Protein 7T4Z (pdb70)

Nearest PDB structures (foldseek):
  7t50-assembly2_B  TM=8.706E-01  e=2.238E-44  Pseudomonas aeruginosa PA1
  1atg-assembly1_A  TM=8.674E-01  e=1.227E-30  Azotobacter vinelandii
  8k8k-assembly1_A  TM=8.493E-01  e=2.122E-22  Klebsiella pneumoniae subsp. pneumoniae HS11286
  4kd5-assembly1_C  TM=8.306E-01  e=2.039E-20  Clostridioides difficile 630
  7tav-assembly2_B  TM=7.870E-01  e=6.159E-19  Listeria monocytogenes

Foldseek 3Di:
DEEFEEEEEQLCVVLVVVVQVVLCVPPVHHYHYDYDAQVVVLVDLVVDDDGQKYWHQAQVSVVVCLVVVSFDHPFKDFLWWWWKKKFFLAAPPADAARVCVLVLPFQAEFAEDLVPELLRVLVCLLCVVSVNCPVCVVRYDYDNYQVVSVVCSPPNPGRIYTHIQLVQADQQDRDGGDIYTDDCVSGPTRTTMMGGGPNNPVPPNSVSSSVSSVDDVVQVSSNRSHTHD/DEAEEEAEQLCVVLVVVLQVVLCVPPVYHYHYDYDAQVVVLVPLVVPDLHFKYWHQAQVSVVVCVVVVFFDPPFKDFLWWWWKKKFALAAPPADQARCCLVVPPWQAEFAEDLVAELLRVLVVLLCVLVVNCVVHVNRYDYDNYQVVSVCCRHVPVTRIYIHTLLVQFAQQGGDGGDIHTDDPVSGPISTTMMTGTPSNVVPPNSVSSSVSSVDDVSQVSSVRSPIHD

Radius of gyration: 25.23 Å; Cα contacts (8 Å, |Δi|>4): 1069; chains: 2; bounding box: 47×78×49 Å

InterPro domains:
  IPR005950 Molybdate ABC transporter, substrate-binding protein [PIRSF004846] (8-250)
  IPR005950 Molybdate ABC transporter, substrate-binding protein [TIGR01256] (31-248)
  IPR044084 AvModA-like, substrate binding domain [cd13539] (25-250)
  IPR050682 Molybdate-binding protein ModA/tungstate-binding [PTHR30632] (13-250)

Structure (mmCIF, N/CA/C/O backbone):
data_7T4Z
#
_entry.id   7T4Z
#
_cell.length_a   106.492
_cell.length_b   128.908
_cell.length_c   67.687
_cell.angle_alpha   90.000
_cell.angle_beta   90.000
_cell.angle_gamma   90.000
#
_symmetry.space_group_name_H-M   'C 2 2 21'
#
loop_
_entity.id
_entity.type
_entity.pdbx_description
1 polymer 'Molybdate-binding periplasmic protein'
2 non-polymer GLYCEROL
3 non-polymer 'AMMONIUM ION'
4 non-polymer 'SULFATE ION'
5 water water
#
loop_
_atom_site.group_PDB
_atom_site.id
_atom_site.type_symbol
_atom_site.label_atom_id
_atom_site.label_alt_id
_atom_site.label_comp_id
_atom_site.label_asym_id
_atom_site.label_entity_id
_atom_site.label_seq_id
_atom_site.pdbx_PDB_ins_code
_atom_site.Cartn_x
_atom_site.Cartn_y
_atom_site.Cartn_z
_atom_site.occupancy
_atom_site.B_iso_or_equiv
_atom_site.auth_seq_id
_atom_site.auth_comp_id
_atom_site.auth_asym_id
_atom_site.auth_atom_id
_atom_site.pdbx_PDB_model_num
ATOM 1 N N . ALA A 1 3 ? 12.39629 -11.94039 -33.50801 1.000 69.75310 23 ALA A N 1
ATOM 2 C CA . ALA A 1 3 ? 13.07652 -10.83311 -32.84549 1.000 71.15853 23 ALA A CA 1
ATOM 3 C C . ALA A 1 3 ? 13.57792 -11.26144 -31.47361 1.000 63.33391 23 ALA A C 1
ATOM 4 O O . ALA A 1 3 ? 12.79749 -11.38644 -30.53543 1.000 64.94989 23 ALA A O 1
ATOM 11 N N . ASP A 1 4 ? 14.88915 -11.46533 -31.36696 1.000 61.94953 24 ASP A N 1
ATOM 12 C CA . ASP A 1 4 ? 15.49374 -12.03130 -30.16864 1.000 53.75381 24 ASP A CA 1
ATOM 13 C C . ASP A 1 4 ? 15.41478 -11.06027 -28.99260 1.000 51.73778 24 ASP A C 1
ATOM 14 O O . ASP A 1 4 ? 15.22121 -9.85206 -29.15214 1.000 47.94522 24 ASP A O 1
ATOM 23 N N . GLU A 1 5 ? 15.59974 -11.60057 -27.79465 1.000 54.90658 25 GLU A N 1
ATOM 24 C CA . GLU A 1 5 ? 15.61510 -10.76662 -26.60249 1.000 53.04847 25 GLU A CA 1
ATOM 25 C C . GLU A 1 5 ? 17.04826 -10.32429 -26.32420 1.000 48.96640 25 GLU A C 1
ATOM 26 O O . GLU A 1 5 ? 18.01387 -10.89824 -26.83365 1.000 43.01832 25 GLU A O 1
ATOM 38 N N . VAL A 1 6 ? 17.18374 -9.29702 -25.49320 1.000 43.50522 26 VAL A N 1
ATOM 39 C CA . VAL A 1 6 ? 18.48979 -8.80887 -25.08105 1.000 38.93362 26 VAL A CA 1
ATOM 40 C C . VAL A 1 6 ? 18.53607 -8.82866 -23.55980 1.000 35.75429 26 VAL A C 1
ATOM 41 O O . VAL A 1 6 ? 17.65988 -8.25610 -22.89775 1.000 38.36249 26 VAL A O 1
ATOM 54 N N . GLN A 1 7 ? 19.54964 -9.48822 -23.01051 1.000 34.67784 27 GLN A N 1
ATOM 55 C CA . GLN A 1 7 ? 19.75487 -9.49769 -21.56972 1.000 35.44109 27 GLN A CA 1
ATOM 56 C C . GLN A 1 7 ? 20.67391 -8.34133 -21.20270 1.000 29.31930 27 GLN A C 1
ATOM 57 O O . GLN A 1 7 ? 21.76783 -8.20503 -21.76359 1.000 28.97189 27 GLN A O 1
ATOM 71 N N . VAL A 1 8 ? 20.21589 -7.50074 -20.28191 1.000 28.95347 28 VAL A N 1
ATOM 72 C CA . VAL A 1 8 ? 20.90900 -6.26717 -19.93640 1.000 24.00551 28 VAL A CA 1
ATOM 73 C C . VAL A 1 8 ? 21.14496 -6.26371 -18.43515 1.000 22.90801 28 VAL A C 1
ATOM 74 O O . VAL A 1 8 ? 20.22181 -6.54450 -17.65997 1.000 25.66360 28 VAL A O 1
ATOM 87 N N . ALA A 1 9 ? 22.37720 -5.95423 -18.02972 1.000 23.88971 29 ALA A N 1
ATOM 88 C CA . ALA A 1 9 ? 22.69968 -5.66867 -16.63364 1.000 22.96328 29 ALA A CA 1
ATOM 89 C C . ALA A 1 9 ? 22.60290 -4.16691 -16.43166 1.000 23.30279 29 ALA A C 1
ATOM 90 O O . ALA A 1 9 ? 23.25613 -3.41366 -17.16113 1.000 20.61037 29 ALA A O 1
ATOM 97 N N . VAL A 1 10 ? 21.78449 -3.72878 -15.46836 1.000 19.17072 30 VAL A N 1
ATOM 98 C CA . VAL A 1 10 ? 21.48135 -2.30978 -15.27498 1.000 17.63633 30 VAL A CA 1
ATOM 99 C C . VAL A 1 10 ? 21.80625 -1.90269 -13.84610 1.000 16.90203 30 VAL A C 1
ATOM 100 O O . VAL A 1 10 ? 21.23606 -2.43682 -12.88510 1.000 16.67042 30 VAL A O 1
ATOM 113 N N . ALA A 1 11 ? 22.70518 -0.93950 -13.70943 1.000 16.83097 31 ALA A N 1
ATOM 114 C CA . ALA A 1 11 ? 22.93990 -0.33315 -12.40515 1.000 17.42051 31 ALA A CA 1
ATOM 115 C C . ALA A 1 11 ? 21.62109 0.14716 -11.82426 1.000 17.99953 31 ALA A C 1
ATOM 116 O O . ALA A 1 11 ? 20.80084 0.74290 -12.52734 1.000 16.63621 31 ALA A O 1
ATOM 123 N N . ALA A 1 12 ? 21.41205 -0.14449 -10.53365 1.000 18.20745 32 ALA A N 1
ATOM 124 C CA . ALA A 1 12 ? 20.11708 0.09342 -9.91327 1.000 20.02082 32 ALA A CA 1
ATOM 125 C C . ALA A 1 12 ? 19.73598 1.56291 -9.94919 1.000 18.07059 32 ALA A C 1
ATOM 126 O O . ALA A 1 12 ? 18.53818 1.88470 -9.90660 1.000 18.15218 32 ALA A O 1
ATOM 133 N N . ASN A 1 13 ? 20.72626 2.44998 -10.05242 1.000 21.12622 33 ASN A N 1
ATOM 134 C CA . ASN A 1 13 ? 20.46585 3.87550 -10.19392 1.000 21.84999 33 ASN A CA 1
ATOM 135 C C . ASN A 1 13 ? 19.52135 4.16017 -11.34873 1.000 19.88923 33 ASN A C 1
ATOM 136 O O . ASN A 1 13 ? 18.70992 5.08886 -11.26860 1.000 19.25757 33 ASN A O 1
ATOM 147 N N . PHE A 1 14 ? 19.56464 3.32204 -12.39489 1.000 16.72043 34 PHE A N 1
ATOM 148 C CA . PHE A 1 14 ? 18.89363 3.55457 -13.67010 1.000 17.29681 34 PHE A CA 1
ATOM 149 C C . PHE A 1 14 ? 17.68114 2.64980 -13.86187 1.000 20.12347 34 PHE A C 1
ATOM 150 O O . PHE A 1 14 ? 17.25320 2.42831 -15.00091 1.000 20.21558 34 PHE A O 1
ATOM 167 N N . THR A 1 15 ? 17.12274 2.12329 -12.76543 1.000 17.78897 35 THR A N 1
ATOM 168 C CA . THR A 1 15 ? 16.04051 1.14209 -12.85810 1.000 20.09978 35 THR A CA 1
ATOM 169 C C . THR A 1 15 ? 14.82122 1.73569 -13.54721 1.000 21.17359 35 THR A C 1
ATOM 170 O O . THR A 1 15 ? 14.36078 1.22415 -14.57534 1.000 24.15816 35 THR A O 1
ATOM 181 N N . ALA A 1 16 ? 14.29178 2.83004 -13.00800 1.000 22.93170 36 ALA A N 1
ATOM 182 C CA . ALA A 1 16 ? 13.05829 3.38903 -13.56108 1.000 24.84245 36 ALA A CA 1
ATOM 183 C C . ALA A 1 16 ? 13.19491 3.77644 -15.02803 1.000 25.10827 36 ALA A C 1
ATOM 184 O O . ALA A 1 16 ? 12.30037 3.42895 -15.82268 1.000 26.12945 36 ALA A O 1
ATOM 191 N N . PRO A 1 17 ? 14.24381 4.48977 -15.45748 1.000 21.04200 37 PRO A N 1
ATOM 192 C CA . PRO A 1 17 ? 14.33848 4.83295 -16.88796 1.000 25.12143 37 PRO A CA 1
ATOM 193 C C . PRO A 1 17 ? 14.44695 3.62871 -17.80452 1.000 24.22659 37 PRO A C 1
ATOM 194 O O . PRO A 1 17 ? 13.87566 3.63580 -18.90423 1.000 25.08985 37 PRO A O 1
ATOM 205 N N . ILE A 1 18 ? 15.18320 2.59106 -17.41431 1.000 25.46621 38 ILE A N 1
ATOM 206 C CA . ILE A 1 18 ? 15.29068 1.47260 -18.34628 1.000 26.19525 38 ILE A CA 1
ATOM 207 C C . ILE A 1 18 ? 13.96927 0.71444 -18.41384 1.000 28.15601 38 ILE A C 1
ATOM 208 O O . ILE A 1 18 ? 13.61866 0.16159 -19.46239 1.000 31.73275 38 ILE A O 1
ATOM 224 N N . GLN A 1 19 ? 13.19249 0.70242 -17.33064 1.000 27.04272 39 GLN A N 1
ATOM 225 C CA . GLN A 1 19 ? 11.87430 0.07111 -17.39884 1.000 31.19585 39 GLN A CA 1
ATOM 226 C C . GLN A 1 19 ? 10.97477 0.79155 -18.39326 1.000 35.43056 39 GLN A C 1
ATOM 227 O O . GLN A 1 19 ? 10.25240 0.15370 -19.17121 1.000 34.68837 39 GLN A O 1
ATOM 241 N N . ALA A 1 20 ? 11.00959 2.12331 -18.38428 1.000 26.74794 40 ALA A N 1
ATOM 242 C CA . ALA A 1 20 ? 10.21839 2.89837 -19.33441 1.000 30.79843 40 ALA A CA 1
ATOM 243 C C . ALA A 1 20 ? 10.75974 2.73134 -20.74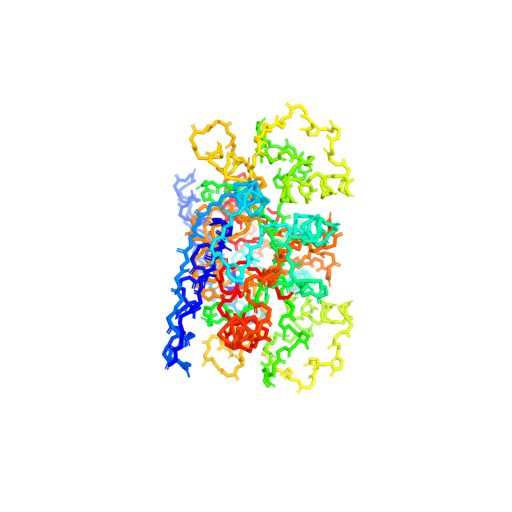751 1.000 32.22492 40 ALA A C 1
ATOM 244 O O . ALA A 1 20 ? 9.98989 2.58058 -21.70382 1.000 34.15673 40 ALA A O 1
ATOM 251 N N . ILE A 1 21 ? 12.08762 2.75280 -20.89593 1.000 31.15110 41 ILE A N 1
ATOM 252 C CA . ILE A 1 21 ? 12.69595 2.54682 -22.20581 1.000 30.82475 41 ILE A CA 1
ATOM 253 C C . ILE A 1 21 ? 12.32256 1.17857 -22.74785 1.000 36.18592 41 ILE A C 1
ATOM 254 O O . ILE A 1 21 ? 12.04876 1.01878 -23.94457 1.000 37.81506 41 ILE A O 1
ATOM 270 N N . ALA A 1 22 ? 12.32382 0.16776 -21.87572 1.000 32.71708 42 ALA A N 1
ATOM 271 C CA . ALA A 1 22 ? 12.05575 -1.19948 -22.30544 1.000 37.04392 42 ALA A CA 1
ATOM 272 C C . ALA A 1 22 ? 10.67719 -1.32441 -22.93411 1.000 37.70189 42 ALA A C 1
ATOM 273 O O . ALA A 1 22 ? 10.49950 -2.05476 -23.91694 1.000 42.54721 42 ALA A O 1
ATOM 280 N N . LYS A 1 23 ? 9.68127 -0.63631 -22.37103 1.000 45.62916 43 LYS A N 1
ATOM 281 C CA . LYS A 1 23 ? 8.33699 -0.70122 -22.93574 1.000 45.23437 43 LYS A CA 1
ATOM 282 C C . LYS A 1 23 ? 8.33354 -0.17081 -24.36205 1.000 49.19537 43 LYS A C 1
ATOM 283 O O . LYS A 1 23 ? 7.77816 -0.79740 -25.26865 1.000 51.63777 43 LYS A O 1
ATOM 302 N N . GLU A 1 24 ? 8.96869 0.98339 -24.58109 1.000 46.41083 44 GLU A N 1
ATOM 303 C CA . GLU A 1 24 ? 9.00769 1.57131 -25.91943 1.000 49.95599 44 GLU A CA 1
ATOM 304 C C . GLU A 1 24 ? 9.89882 0.75599 -26.85252 1.000 51.06139 44 GLU A C 1
ATOM 305 O O . GLU A 1 24 ? 9.57789 0.56313 -28.03363 1.000 50.32972 44 GLU A O 1
ATOM 317 N N . PHE A 1 25 ? 11.03401 0.28560 -26.33611 1.000 38.09930 45 PHE A N 1
ATOM 318 C CA . PHE A 1 25 ? 11.95713 -0.50545 -27.13974 1.000 40.64698 45 PHE A CA 1
ATOM 319 C C . PHE A 1 25 ? 11.29006 -1.77706 -27.64830 1.000 44.40532 45 PHE A C 1
ATOM 320 O O . PHE A 1 25 ? 11.48708 -2.17145 -28.80336 1.000 45.76865 45 PHE A O 1
ATOM 337 N N . GLU A 1 26 ? 10.48964 -2.42750 -26.80098 1.000 56.69890 46 GLU A N 1
ATOM 338 C CA . GLU A 1 26 ? 9.80749 -3.65304 -27.20321 1.000 61.72056 46 GLU A CA 1
ATOM 339 C C . GLU A 1 26 ? 8.61700 -3.35929 -28.10750 1.000 66.15793 46 GLU A C 1
ATOM 340 O O . GLU A 1 26 ? 8.37046 -4.09246 -29.07233 1.000 68.95564 46 GLU A O 1
ATOM 352 N N . LYS A 1 27 ? 7.87263 -2.28971 -27.81571 1.000 59.68610 47 LYS A N 1
ATOM 353 C CA . LYS A 1 27 ? 6.74949 -1.92105 -28.67035 1.000 61.34420 47 LYS A CA 1
ATOM 354 C C . LYS A 1 27 ? 7.22774 -1.52117 -30.05899 1.000 63.35233 47 LYS A C 1
ATOM 355 O O . LYS A 1 27 ? 6.52790 -1.76175 -31.04901 1.000 70.08735 47 LYS A O 1
ATOM 374 N N . ASP A 1 28 ? 8.41512 -0.92020 -30.15401 1.000 64.71565 48 ASP A N 1
ATOM 375 C CA . ASP A 1 28 ? 8.89949 -0.38105 -31.41617 1.000 67.07383 48 ASP A CA 1
ATOM 376 C C . ASP A 1 28 ? 9.79019 -1.34196 -32.19405 1.000 67.00277 48 ASP A C 1
ATOM 377 O O . ASP A 1 28 ? 9.85543 -1.23524 -33.42296 1.000 70.58478 48 ASP A O 1
ATOM 386 N N . THR A 1 29 ? 10.43595 -2.30297 -31.53138 1.000 52.84055 49 THR A N 1
ATOM 387 C CA . THR A 1 29 ? 11.37392 -3.19437 -32.20058 1.000 49.35329 49 THR A CA 1
ATOM 388 C C . THR A 1 29 ? 11.01006 -4.66170 -32.07129 1.000 49.58226 49 THR A C 1
ATOM 389 O O . THR A 1 29 ? 11.56611 -5.48451 -32.80952 1.000 51.70094 49 THR A O 1
ATOM 400 N N . GLY A 1 30 ? 10.09544 -5.01625 -31.17313 1.000 58.88864 50 GLY A N 1
ATOM 401 C CA . GLY A 1 30 ? 9.80713 -6.40234 -30.90112 1.000 56.98578 50 GLY A CA 1
ATOM 402 C C . GLY A 1 30 ? 10.83670 -7.10118 -30.04631 1.000 55.46718 50 GLY A C 1
ATOM 403 O O . GLY A 1 30 ? 10.56312 -8.20510 -29.56022 1.000 55.72773 50 GLY A O 1
ATOM 407 N N . HIS A 1 31 ? 12.00567 -6.49893 -29.83196 1.000 53.10637 51 HIS A N 1
ATOM 408 C CA . HIS A 1 31 ? 12.99028 -7.09685 -28.94705 1.000 50.74819 51 HIS A CA 1
ATOM 409 C C . HIS A 1 31 ? 12.50111 -6.98863 -27.51412 1.000 50.04811 51 HIS A C 1
ATOM 410 O O . HIS A 1 31 ? 12.20221 -5.89027 -27.03560 1.000 48.91113 51 HIS A O 1
ATOM 424 N N . ARG A 1 32 ? 12.45971 -8.11547 -26.81259 1.000 53.45904 52 ARG A N 1
ATOM 425 C CA . ARG A 1 32 ? 12.12273 -8.08780 -25.39967 1.000 54.56707 52 ARG A CA 1
ATOM 426 C C . ARG A 1 32 ? 13.39162 -7.80487 -24.61286 1.000 45.09488 52 ARG A C 1
ATOM 427 O O . ARG A 1 32 ? 14.45215 -8.37296 -24.89063 1.000 44.01054 52 ARG A O 1
ATOM 448 N N . LEU A 1 33 ? 13.28278 -6.90070 -23.65717 1.000 47.40042 53 LEU A N 1
ATOM 449 C CA . LEU A 1 33 ? 14.40378 -6.49939 -22.83019 1.000 44.51850 53 LEU A CA 1
ATOM 450 C C . LEU A 1 33 ? 14.29105 -7.20316 -21.48444 1.000 40.68383 53 LEU A C 1
ATOM 451 O O . LEU A 1 33 ? 13.28953 -7.05058 -20.77548 1.000 46.13185 53 LEU A O 1
ATOM 467 N N . VAL A 1 34 ? 15.30090 -7.99852 -21.15801 1.000 36.34120 54 VAL A N 1
ATOM 468 C CA . VAL A 1 34 ? 15.36002 -8.74807 -19.90775 1.000 39.23102 54 VAL A CA 1
ATOM 469 C C . VAL A 1 34 ? 16.46739 -8.13475 -19.06143 1.000 30.44312 54 VAL A C 1
ATOM 470 O O . VAL A 1 34 ? 17.65552 -8.35918 -19.32573 1.000 30.51945 54 VAL A O 1
ATOM 483 N N . ALA A 1 35 ? 16.08520 -7.38376 -18.02931 1.000 36.72809 55 ALA A N 1
ATOM 484 C CA . ALA A 1 35 ? 17.02531 -6.61768 -17.22193 1.000 30.56682 55 ALA A CA 1
ATOM 485 C C . ALA A 1 35 ? 17.23515 -7.27046 -15.86106 1.000 30.33522 55 ALA A C 1
ATOM 486 O O . ALA A 1 35 ? 16.28796 -7.76712 -15.24354 1.000 33.02501 55 ALA A O 1
ATOM 493 N N . ALA A 1 36 ? 18.48532 -7.27164 -15.40464 1.000 24.64243 56 ALA A N 1
ATOM 494 C CA . ALA A 1 36 ? 18.82204 -7.49113 -14.00538 1.000 23.31332 56 ALA A CA 1
ATOM 495 C C . ALA A 1 36 ? 19.33240 -6.17804 -13.42930 1.000 22.70009 56 ALA A C 1
ATOM 496 O O . ALA A 1 36 ? 20.03664 -5.43286 -14.11192 1.000 21.04726 56 ALA A O 1
ATOM 503 N N . TYR A 1 37 ? 18.97563 -5.90073 -12.17513 1.000 26.07155 57 TYR A N 1
ATOM 504 C CA . TYR A 1 37 ? 19.33074 -4.65955 -11.49013 1.000 22.23424 57 TYR A CA 1
ATOM 505 C C . TYR A 1 37 ? 20.25162 -4.95038 -10.31568 1.000 24.45030 57 TYR A C 1
ATOM 506 O O . TYR A 1 37 ? 20.12478 -5.98210 -9.65772 1.000 24.30028 57 TYR A O 1
ATOM 524 N N . GLY A 1 38 ? 21.23908 -4.09405 -10.12164 1.000 20.02345 58 GLY A N 1
ATOM 525 C CA . GLY A 1 38 ? 22.16097 -4.28811 -9.02157 1.000 19.56024 58 GLY A CA 1
ATOM 526 C C . GLY A 1 38 ? 23.16913 -3.16665 -8.99613 1.000 18.24166 58 GLY A C 1
ATOM 527 O O . GLY A 1 38 ? 23.14217 -2.24289 -9.81879 1.000 18.39957 58 GLY A O 1
ATOM 531 N N . ALA A 1 39 ? 24.10039 -3.28693 -8.07090 1.000 20.55246 59 ALA A N 1
ATOM 532 C CA . ALA A 1 39 ? 25.15805 -2.30826 -7.97901 1.000 18.60486 59 ALA A CA 1
ATOM 533 C C . ALA A 1 39 ? 26.20106 -2.59072 -9.04718 1.000 20.26559 59 ALA A C 1
ATOM 534 O O . ALA A 1 39 ? 26.38438 -3.73537 -9.48638 1.000 19.97608 59 ALA A O 1
ATOM 541 N N . THR A 1 40 ? 26.84710 -1.51494 -9.49649 1.000 20.15768 60 THR A N 1
ATOM 542 C CA . THR A 1 40 ? 27.84931 -1.60831 -10.55071 1.000 19.38653 60 THR A CA 1
ATOM 543 C C . THR A 1 40 ? 28.90738 -2.65488 -10.20762 1.000 21.08937 60 THR A C 1
ATOM 544 O O . THR A 1 40 ? 29.28804 -3.46721 -11.06131 1.000 22.09739 60 THR A O 1
ATOM 555 N N . GLY A 1 41 ? 29.37856 -2.67065 -8.95035 1.000 18.96017 61 GLY A N 1
ATOM 556 C CA . GLY A 1 41 ? 30.42919 -3.61102 -8.57731 1.000 20.45772 61 GLY A CA 1
ATOM 557 C C . GLY A 1 41 ? 29.97843 -5.06435 -8.57366 1.000 22.64482 61 GLY A C 1
ATOM 558 O O . GLY A 1 41 ? 30.79736 -5.98244 -8.72051 1.000 20.92356 61 GLY A O 1
ATOM 562 N N . GLN A 1 42 ? 28.69238 -5.297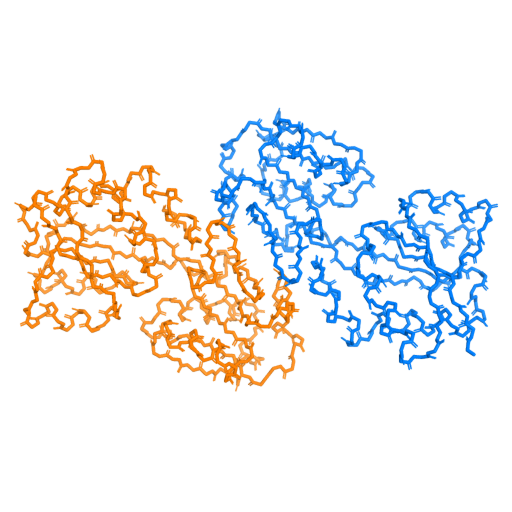12 -8.33149 1.000 17.13627 62 GLN A N 1
ATOM 563 C CA . GLN A 1 42 ? 28.15769 -6.64429 -8.37338 1.000 18.13375 62 GLN A CA 1
ATOM 564 C C . GLN A 1 42 ? 28.16035 -7.18517 -9.79972 1.000 20.36034 62 GLN A C 1
ATOM 565 O O . GLN A 1 42 ? 28.49621 -8.35191 -10.02961 1.000 19.99450 62 GLN A O 1
ATOM 579 N N . PHE A 1 43 ? 27.82181 -6.33990 -10.77460 1.000 20.84197 63 PHE A N 1
ATOM 580 C CA . PHE A 1 43 ? 27.90833 -6.74857 -12.17151 1.000 20.70248 63 PHE A CA 1
ATOM 581 C C . PHE A 1 43 ? 29.35717 -6.87797 -12.62672 1.000 22.91854 63 PHE A C 1
ATOM 582 O O . PHE A 1 43 ? 29.68311 -7.75889 -13.43036 1.000 25.05564 63 PHE A O 1
ATOM 599 N N . TYR A 1 44 ? 30.24442 -6.01295 -12.12466 1.000 22.75799 64 TYR A N 1
ATOM 600 C CA . TYR A 1 44 ? 31.66268 -6.15059 -12.44081 1.000 24.63716 64 TYR A CA 1
ATOM 601 C C . TYR A 1 44 ? 32.18436 -7.52119 -12.04082 1.000 30.09571 64 TYR A C 1
ATOM 602 O O . TYR A 1 44 ? 32.82988 -8.21369 -12.84121 1.000 26.10050 64 TYR A O 1
ATOM 620 N N . THR A 1 45 ? 31.93293 -7.92706 -10.79060 1.000 27.90071 65 THR A N 1
ATOM 621 C CA . THR A 1 45 ? 32.42301 -9.22769 -10.35276 1.000 27.31380 65 THR A CA 1
ATOM 622 C C . THR A 1 45 ? 31.77567 -10.34984 -11.15497 1.000 29.62724 65 THR A C 1
ATOM 623 O O . THR A 1 45 ? 32.43886 -11.32964 -11.50887 1.000 29.55618 65 THR A O 1
ATOM 634 N N . GLN A 1 46 ? 30.48636 -10.22333 -11.47090 1.000 25.27408 66 GLN A N 1
ATOM 635 C CA . GLN A 1 46 ? 29.81646 -11.29007 -12.21141 1.000 26.78742 66 GLN A CA 1
ATOM 636 C C . GLN A 1 46 ? 30.33636 -11.41188 -13.64368 1.000 31.40903 66 GLN A C 1
ATOM 637 O O . GLN A 1 46 ? 30.58318 -12.52216 -14.13397 1.000 32.66971 66 GLN A O 1
ATOM 651 N N . ILE A 1 47 ? 30.48092 -10.28231 -14.34097 1.000 27.35328 67 ILE A N 1
ATOM 652 C CA . ILE A 1 47 ? 30.94826 -10.30657 -15.72818 1.000 26.14787 67 ILE A CA 1
ATOM 653 C C . ILE A 1 47 ? 32.34680 -10.89134 -15.80133 1.000 27.87439 67 ILE A C 1
ATOM 654 O O . ILE A 1 47 ? 32.68135 -11.63228 -16.73805 1.000 33.26451 67 ILE A O 1
ATOM 670 N N . LYS A 1 48 ? 33.20086 -10.53307 -14.84245 1.000 34.11198 68 LYS A N 1
ATOM 671 C CA . LYS A 1 48 ? 34.53625 -11.12316 -14.77371 1.000 39.83636 68 LYS A CA 1
ATOM 672 C C . LYS A 1 48 ? 34.47239 -12.63470 -14.59038 1.000 43.20255 68 LYS A C 1
ATOM 673 O O . LYS A 1 48 ? 35.21480 -13.37693 -15.24270 1.000 44.52113 68 LYS A O 1
ATOM 692 N N . ASN A 1 49 ? 33.60666 -13.10779 -13.68988 1.000 45.42387 69 ASN A N 1
ATOM 693 C CA . ASN A 1 49 ? 33.48017 -14.53875 -13.41567 1.000 49.01114 69 ASN A CA 1
ATOM 694 C C . ASN A 1 49 ? 32.66750 -15.29250 -14.46655 1.000 48.82164 69 ASN A C 1
ATOM 695 O O . ASN A 1 49 ? 32.69027 -16.52542 -14.46004 1.000 52.80633 69 ASN A O 1
ATOM 706 N N . GLY A 1 50 ? 31.99668 -14.59603 -15.38739 1.000 42.46299 70 GLY A N 1
ATOM 707 C CA . GLY A 1 50 ? 31.10846 -15.22565 -16.35384 1.000 41.66026 70 GLY A CA 1
ATOM 708 C C . GLY A 1 50 ? 29.63689 -14.89382 -16.14159 1.000 43.69998 70 GLY A C 1
ATOM 709 O O . GLY A 1 50 ? 29.05901 -15.25828 -15.11134 1.000 40.69698 70 GLY A O 1
ATOM 713 N N . ALA A 1 51 ? 29.02748 -14.19555 -17.09627 1.000 38.56515 71 ALA A N 1
ATOM 714 C CA . ALA A 1 51 ? 27.66761 -13.68765 -16.98329 1.000 36.67019 71 ALA A CA 1
ATOM 715 C C . ALA A 1 51 ? 26.93314 -13.83632 -18.30767 1.000 36.22013 71 ALA A C 1
ATOM 716 O O . ALA A 1 51 ? 27.56308 -14.00388 -19.35688 1.000 39.64423 71 ALA A O 1
ATOM 723 N N . PRO A 1 52 ? 25.59773 -13.81450 -18.28634 1.000 31.16163 72 PRO A N 1
ATOM 724 C CA . PRO A 1 52 ? 24.79696 -13.99940 -19.50872 1.000 35.46741 72 PRO A CA 1
ATOM 725 C C . PRO A 1 52 ? 24.43843 -12.72555 -20.26300 1.000 37.27815 72 PRO A C 1
ATOM 726 O O . PRO A 1 52 ? 23.74557 -12.79485 -21.28693 1.000 37.08076 72 PRO A O 1
ATOM 737 N N . PHE A 1 53 ? 24.83862 -11.56904 -19.76747 1.000 31.99857 73 PHE A N 1
ATOM 738 C CA . PHE A 1 53 ? 24.36847 -10.31504 -20.33104 1.000 31.30112 73 PHE A CA 1
ATOM 739 C C . PHE A 1 53 ? 25.02615 -10.03662 -21.67378 1.000 29.90359 73 PHE A C 1
ATOM 740 O O . PHE A 1 53 ? 26.17239 -10.40863 -21.91072 1.000 32.47495 73 PHE A O 1
ATOM 757 N N . GLN A 1 54 ? 24.29484 -9.34045 -22.54091 1.000 32.56443 74 GLN A N 1
ATOM 758 C CA . GLN A 1 54 ? 24.87371 -8.81956 -23.77285 1.000 34.22252 74 GLN A CA 1
ATOM 759 C C . GLN A 1 54 ? 25.16150 -7.32526 -23.69735 1.000 30.21415 74 GLN A C 1
ATOM 760 O O . GLN A 1 54 ? 25.97415 -6.83240 -24.48773 1.000 29.70883 74 GLN A O 1
ATOM 774 N N . VAL A 1 55 ? 24.52063 -6.60182 -22.77313 1.000 24.63716 75 VAL A N 1
ATOM 775 C CA . VAL A 1 55 ? 24.75872 -5.17435 -22.56969 1.000 20.72617 75 VAL A CA 1
ATOM 776 C C . VAL A 1 55 ? 24.83339 -4.90026 -21.06697 1.000 20.21032 75 VAL A C 1
ATOM 777 O O . VAL A 1 55 ? 24.07949 -5.49206 -20.28747 1.000 21.12885 75 VAL A O 1
ATOM 790 N N . PHE A 1 56 ? 25.73543 -4.00027 -20.66885 1.000 20.33139 76 PHE A N 1
ATOM 791 C CA . PHE A 1 56 ? 25.92020 -3.59109 -19.27618 1.000 19.23125 76 PHE A CA 1
ATOM 792 C C . PHE A 1 56 ? 25.80993 -2.07892 -19.22265 1.000 18.13639 76 PHE A C 1
ATOM 793 O O . PHE A 1 56 ? 26.56337 -1.37780 -19.90445 1.000 18.48116 76 PHE A O 1
ATOM 810 N N . LEU A 1 57 ? 24.84471 -1.58221 -18.44451 1.000 17.93110 77 LEU A N 1
ATOM 811 C CA . LEU A 1 57 ? 24.65953 -0.15243 -18.21623 1.000 16.83886 77 LEU A CA 1
ATOM 812 C C . LEU A 1 57 ? 25.20997 0.14824 -16.82200 1.000 15.95191 77 LEU A C 1
ATOM 813 O O . LEU A 1 57 ? 24.56979 -0.16926 -15.81934 1.000 17.17311 77 LEU A O 1
ATOM 829 N N . SER A 1 58 ? 26.41589 0.69786 -16.75604 1.000 16.72832 78 SER A N 1
ATOM 830 C CA . SER A 1 58 ? 27.05670 0.98347 -15.47289 1.000 17.57053 78 SER A CA 1
ATOM 831 C C . SER A 1 58 ? 26.55999 2.30595 -14.89612 1.000 16.97572 78 SER A C 1
ATOM 832 O O . SER A 1 58 ? 26.02048 3.15979 -15.60572 1.000 15.83348 78 SER A O 1
ATOM 840 N N . ALA A 1 59 ? 26.76964 2.48817 -13.58632 1.000 17.34155 79 ALA A N 1
ATOM 841 C CA . ALA A 1 59 ? 26.51750 3.78500 -12.95449 1.000 19.42601 79 ALA A CA 1
ATOM 842 C C . ALA A 1 59 ? 27.77266 4.65327 -12.89588 1.000 18.27851 79 ALA A C 1
ATOM 843 O O . ALA A 1 59 ? 27.79448 5.64845 -12.15851 1.000 17.92847 79 ALA A O 1
ATOM 850 N N . ASP A 1 60 ? 28.84921 4.22872 -13.55043 1.000 17.74160 80 ASP A N 1
ATOM 851 C CA . ASP A 1 60 ? 30.08583 4.99664 -13.60471 1.000 18.80225 80 ASP A CA 1
ATOM 852 C C . ASP A 1 60 ? 30.67781 4.82505 -15.00000 1.000 18.87595 80 ASP A C 1
ATOM 853 O O . ASP A 1 60 ? 30.08291 4.19560 -15.87868 1.000 20.21295 80 ASP A O 1
ATOM 862 N N . ASP A 1 61 ? 31.86645 5.37499 -15.20828 1.000 21.85788 81 ASP A N 1
ATOM 863 C CA . ASP A 1 61 ? 32.59125 5.10012 -16.43918 1.000 24.39766 81 ASP A CA 1
ATOM 864 C C . ASP A 1 61 ? 33.86256 4.29880 -16.22112 1.000 24.33450 81 ASP A C 1
ATOM 865 O O . ASP A 1 61 ? 34.35136 3.68955 -17.17603 1.000 27.66911 81 ASP A O 1
ATOM 874 N N . SER A 1 62 ? 34.36111 4.20584 -14.98608 1.000 23.32385 82 SER A N 1
ATOM 875 C CA . SER A 1 62 ? 35.58967 3.44576 -14.77193 1.000 23.99498 82 SER A CA 1
ATOM 876 C C . SER A 1 62 ? 35.35975 1.94137 -14.86484 1.000 24.16606 82 SER A C 1
ATOM 877 O O . SER A 1 62 ? 36.25506 1.20590 -15.29145 1.000 24.25291 82 SER A O 1
ATOM 885 N N . THR A 1 63 ? 34.19991 1.46032 -14.46775 1.000 20.72880 83 THR A N 1
ATOM 886 C CA . THR A 1 63 ? 34.03729 0.00760 -14.42889 1.000 21.01041 83 THR A CA 1
ATOM 887 C C . THR A 1 63 ? 33.89430 -0.56358 -15.84455 1.000 20.69195 83 THR A C 1
ATOM 888 O O . THR A 1 63 ? 34.54220 -1.57156 -16.15798 1.000 21.29992 83 THR A O 1
ATOM 899 N N . PRO A 1 64 ? 33.11178 0.05155 -16.74759 1.000 20.21821 84 PRO A N 1
ATOM 900 C CA . PRO A 1 64 ? 33.13614 -0.42911 -18.14442 1.000 19.68920 84 PRO A CA 1
ATOM 901 C C . PRO A 1 64 ? 34.51757 -0.33589 -18.76778 1.000 22.34478 84 PRO A C 1
ATOM 902 O O . PRO A 1 64 ? 34.91585 -1.21161 -19.54923 1.000 25.30040 84 PRO A O 1
ATOM 913 N N . ALA A 1 65 ? 35.28504 0.69347 -18.41542 1.000 23.81865 85 ALA A N 1
ATOM 914 C CA . ALA A 1 65 ? 36.61406 0.83962 -19.00067 1.000 26.16893 85 ALA A CA 1
ATOM 915 C C . ALA A 1 65 ? 37.55243 -0.25450 -18.50287 1.000 27.53225 85 ALA A C 1
ATOM 916 O O . ALA A 1 65 ? 38.34497 -0.80699 -19.27677 1.000 25.95838 85 ALA A O 1
ATOM 923 N N . LYS A 1 66 ? 37.45911 -0.58644 -17.21287 1.000 24.11605 86 LYS A N 1
ATOM 924 C CA . LYS A 1 66 ? 38.23340 -1.69055 -16.65235 1.000 25.78467 86 LYS A CA 1
ATOM 925 C C . LYS A 1 66 ? 37.87979 -3.01530 -17.32396 1.000 25.75309 86 LYS A C 1
ATOM 926 O O . LYS A 1 66 ? 38.76675 -3.81026 -17.65943 1.000 25.98469 86 LYS A O 1
ATOM 945 N N . LEU A 1 67 ? 36.58908 -3.26616 -17.55270 1.000 20.53930 87 LEU A N 1
ATOM 946 C CA . LEU A 1 67 ? 36.20697 -4.51612 -18.20627 1.000 22.44743 87 LEU A CA 1
ATOM 947 C C . LEU A 1 67 ? 36.75704 -4.58481 -19.62266 1.000 27.69806 87 LEU A C 1
ATOM 948 O O . LEU A 1 67 ? 37.13697 -5.66066 -20.10032 1.000 24.89246 87 LEU A O 1
ATOM 964 N N . GLU A 1 68 ? 36.80457 -3.44774 -20.31138 1.000 25.20302 88 GLU A N 1
ATOM 965 C CA . GLU A 1 68 ? 37.42068 -3.41581 -21.63319 1.000 27.45066 88 GLU A CA 1
ATOM 966 C C . GLU A 1 68 ? 38.90797 -3.72355 -21.54611 1.000 29.32457 88 GLU A C 1
ATOM 967 O O . GLU A 1 68 ? 39.43520 -4.50101 -22.34960 1.000 29.79831 88 GLU A O 1
ATOM 979 N N . GLN A 1 69 ? 39.59984 -3.11745 -20.57626 1.000 25.59254 89 GLN A N 1
ATOM 980 C CA . GLN A 1 69 ? 41.02484 -3.38866 -20.38048 1.000 29.92727 89 GLN A CA 1
ATOM 981 C C . GLN A 1 69 ? 41.28028 -4.85675 -20.08266 1.000 29.01401 89 GLN A C 1
ATOM 982 O O . GLN A 1 69 ? 42.37106 -5.37272 -20.36368 1.000 29.93780 89 GLN A O 1
ATOM 996 N N . GLU A 1 70 ? 40.29915 -5.54026 -19.50236 1.000 28.28497 90 GLU A N 1
ATOM 997 C CA . GLU A 1 70 ? 40.42182 -6.93936 -19.13271 1.000 30.25363 90 GLU A CA 1
ATOM 998 C C . GLU A 1 70 ? 39.94697 -7.87911 -20.23349 1.000 31.65116 90 GLU A C 1
ATOM 999 O O . GLU A 1 70 ? 40.03628 -9.09633 -20.05992 1.000 31.95909 90 GLU A O 1
ATOM 1011 N N . GLY A 1 71 ? 39.50753 -7.34570 -21.37610 1.000 25.48463 91 GLY A N 1
ATOM 1012 C CA . GLY A 1 71 ? 39.04228 -8.17996 -22.47367 1.000 26.85585 91 GLY A CA 1
ATOM 1013 C C . GLY A 1 71 ? 37.77676 -8.95873 -22.17067 1.000 31.80645 91 GLY A C 1
ATOM 1014 O O . GLY A 1 71 ? 37.52049 -9.97782 -22.82545 1.000 28.62185 91 GLY A O 1
ATOM 1018 N N . GLU A 1 72 ? 36.95877 -8.49583 -21.20991 1.000 35.56479 92 GLU A N 1
ATOM 1019 C CA . GLU A 1 72 ? 35.78456 -9.23735 -20.75238 1.000 38.73359 92 GLU A CA 1
ATOM 1020 C C . GLU A 1 72 ? 34.49629 -8.78991 -21.42582 1.000 40.51538 92 GLU A C 1
ATOM 1021 O O . GLU A 1 72 ? 33.44691 -9.41490 -21.21640 1.000 39.32577 92 GLU A O 1
ATOM 1033 N N . VAL A 1 73 ? 34.56693 -7.72264 -22.20924 1.000 31.12478 93 VAL A N 1
ATOM 1034 C CA . VAL A 1 73 ? 33.44867 -7.10785 -22.90803 1.000 32.11964 93 VAL A CA 1
ATOM 1035 C C . VAL A 1 73 ? 33.99746 -6.75339 -24.28511 1.000 36.68335 93 VAL A C 1
ATOM 1036 O O . VAL A 1 73 ? 35.20717 -6.78396 -24.51049 1.000 35.43846 93 VAL A O 1
ATOM 1049 N N . VAL A 1 74 ? 33.10631 -6.43562 -25.21805 1.000 32.96974 94 VAL A N 1
ATOM 1050 C CA . VAL A 1 74 ? 33.53489 -6.11025 -26.58235 1.000 34.13830 94 VAL A CA 1
ATOM 1051 C C . VAL A 1 74 ? 34.44328 -4.88789 -26.62230 1.000 31.55378 94 VAL A C 1
ATOM 1052 O O . VAL A 1 74 ? 34.05590 -3.81924 -26.14225 1.000 31.64064 94 VAL A O 1
ATOM 1065 N N . PRO A 1 75 ? 35.66229 -4.99856 -27.15983 1.000 36.65176 95 PRO A N 1
ATOM 1066 C CA . PRO A 1 75 ? 36.52408 -3.81246 -27.28425 1.000 34.59362 95 PRO A CA 1
ATOM 1067 C C . PRO A 1 75 ? 35.87954 -2.71261 -28.12488 1.000 37.08866 95 PRO A C 1
ATOM 1068 O O . PRO A 1 75 ? 35.25866 -2.97957 -29.15459 1.000 33.22504 95 PRO A O 1
ATOM 1079 N N . GLY A 1 76 ? 36.04711 -1.46419 -27.68462 1.000 40.37063 96 GLY A N 1
ATOM 1080 C CA . GLY A 1 76 ? 35.57968 -0.32885 -28.46574 1.000 39.81267 96 GLY A CA 1
ATOM 1081 C C . GLY A 1 76 ? 34.10065 -0.01488 -28.37066 1.000 39.00204 96 GLY A C 1
ATOM 1082 O O . GLY A 1 76 ? 33.62594 0.86248 -29.09931 1.000 40.55486 96 GLY A O 1
ATOM 1086 N N . SER A 1 77 ? 33.35240 -0.70751 -27.51765 1.000 31.61168 97 SER A N 1
ATOM 1087 C CA . SER A 1 77 ? 31.90230 -0.56179 -27.44452 1.000 31.80118 97 SER A CA 1
ATOM 1088 C C . SER A 1 77 ? 31.43538 0.46775 -26.41688 1.000 30.60893 97 SER A C 1
ATOM 1089 O O . SER A 1 77 ? 30.22917 0.72161 -26.31971 1.000 28.44288 97 SER A O 1
ATOM 1097 N N . ARG A 1 78 ? 32.34925 1.07072 -25.66840 1.000 29.61934 98 ARG A N 1
ATOM 1098 C CA . ARG A 1 78 ? 31.97591 1.91034 -24.54265 1.000 28.96400 98 ARG A CA 1
ATOM 1099 C C . ARG A 1 78 ? 31.44713 3.27355 -24.99020 1.000 29.05348 98 ARG A C 1
ATOM 1100 O O . ARG A 1 78 ? 32.00249 3.91529 -25.88835 1.000 28.57711 98 ARG A O 1
ATOM 1121 N N . PHE A 1 79 ? 30.36515 3.72372 -24.35532 1.000 24.89509 99 PHE A N 1
ATOM 1122 C CA . PHE A 1 79 ? 29.86875 5.07458 -24.59410 1.000 23.14225 99 PHE A CA 1
ATOM 1123 C C . PHE A 1 79 ? 29.12391 5.54836 -23.35024 1.000 23.18436 99 PHE A C 1
ATOM 1124 O O . PHE A 1 79 ? 28.76240 4.75148 -22.48211 1.000 21.78682 99 PHE A O 1
ATOM 1141 N N . THR A 1 80 ? 28.88694 6.85748 -23.27554 1.000 21.44731 100 THR A N 1
ATOM 1142 C CA . THR A 1 80 ? 28.13541 7.44618 -22.16224 1.000 19.28389 100 THR A CA 1
ATOM 1143 C C . THR A 1 80 ? 26.65820 7.49240 -22.53309 1.000 21.44468 100 THR A C 1
ATOM 1144 O O . THR A 1 80 ? 26.26685 8.20988 -23.46565 1.000 22.08159 100 THR A O 1
ATOM 1155 N N . TYR A 1 81 ? 25.83032 6.73056 -21.81673 1.000 19.13650 101 TYR A N 1
ATOM 1156 C CA . TYR A 1 81 ? 24.39987 6.68648 -22.11951 1.000 20.14715 101 TYR A CA 1
ATOM 1157 C C . TYR A 1 81 ? 23.58749 7.69550 -21.30904 1.000 19.22599 101 TYR A C 1
ATOM 1158 O O . TYR A 1 81 ? 22.47245 8.04613 -21.71914 1.000 19.01281 101 TYR A O 1
ATOM 1176 N N . ALA A 1 82 ? 24.11937 8.17114 -20.18651 1.000 17.77582 102 ALA A N 1
ATOM 1177 C CA . ALA A 1 82 ? 23.45872 9.18219 -19.36673 1.000 15.70715 102 ALA A CA 1
ATOM 1178 C C . ALA A 1 82 ? 24.51208 9.88129 -18.53338 1.000 17.71791 102 ALA A C 1
ATOM 1179 O O . ALA A 1 82 ? 25.52107 9.28019 -18.14892 1.000 17.83635 102 ALA A O 1
ATOM 1186 N N . ILE A 1 83 ? 24.24587 11.14612 -18.21715 1.000 16.68884 103 ILE A N 1
ATOM 1187 C CA . ILE A 1 83 ? 25.09271 11.92703 -17.32683 1.000 14.77546 103 ILE A CA 1
ATOM 1188 C C . ILE A 1 83 ? 24.27634 12.27501 -16.09076 1.000 16.64147 103 ILE A C 1
ATOM 1189 O O . ILE A 1 83 ? 23.20399 12.88038 -16.19433 1.000 16.92835 103 ILE A O 1
ATOM 1205 N N . GLY A 1 84 ? 24.74716 11.83363 -14.93794 1.000 18.12323 104 GLY A N 1
ATOM 1206 C CA . GLY A 1 84 ? 24.04396 12.11368 -13.71154 1.000 16.10983 104 GLY A CA 1
ATOM 1207 C C . GLY A 1 84 ? 24.10579 13.58258 -13.35386 1.000 14.82020 104 GLY A C 1
ATOM 1208 O O . GLY A 1 84 ? 24.96547 14.34520 -13.80061 1.000 14.25171 104 GLY A O 1
ATOM 1212 N N . THR A 1 85 ? 23.15212 13.98532 -12.52502 1.000 16.10719 105 THR A N 1
ATOM 1213 C CA . THR A 1 85 ? 23.10043 15.33275 -11.97724 1.000 13.84113 105 THR A CA 1
ATOM 1214 C C . THR A 1 85 ? 23.13614 15.26895 -10.45992 1.000 13.89377 105 THR A C 1
ATOM 1215 O O . THR A 1 85 ? 22.47138 14.42920 -9.85176 1.000 14.21749 105 THR A O 1
ATOM 1226 N N . LEU A 1 86 ? 23.94040 16.14890 -9.86810 1.000 12.77522 106 LEU A N 1
ATOM 1227 C CA . LEU A 1 86 ? 24.07427 16.22970 -8.42105 1.000 12.72258 106 LEU A CA 1
ATOM 1228 C C . LEU A 1 86 ? 23.08099 17.23430 -7.86385 1.000 12.76206 106 LEU A C 1
ATOM 1229 O O . LEU A 1 86 ? 22.91288 18.32825 -8.41119 1.000 12.91207 106 LEU A O 1
ATOM 1245 N N . ALA A 1 87 ? 22.43911 16.86899 -6.74799 1.000 14.74124 107 ALA A N 1
ATOM 1246 C CA . ALA A 1 87 ? 21.47702 17.74264 -6.09181 1.000 14.59912 107 ALA A CA 1
ATOM 1247 C C . ALA A 1 87 ? 21.77869 17.79215 -4.60793 1.000 14.28066 107 ALA A C 1
ATOM 1248 O O . ALA A 1 87 ? 22.12643 16.77740 -3.98756 1.000 15.51502 107 ALA A O 1
ATOM 1255 N N . LEU A 1 88 ? 21.61840 18.97209 -4.04198 1.000 13.38845 108 LEU A N 1
ATOM 1256 C CA . LEU A 1 88 ? 21.57343 19.14337 -2.59628 1.000 13.41477 108 LEU A CA 1
ATOM 1257 C C . LEU A 1 88 ? 20.12230 19.04003 -2.17443 1.000 15.98086 108 LEU A C 1
ATOM 1258 O O . LEU A 1 88 ? 19.30127 19.83919 -2.62640 1.000 15.70451 108 LEU A O 1
ATOM 1274 N N . TRP A 1 89 ? 19.80480 18.09457 -1.29628 1.000 13.55689 109 TRP A N 1
ATOM 1275 C CA . TRP A 1 89 ? 18.40189 17.79050 -1.03571 1.000 15.78610 109 TRP A CA 1
ATOM 1276 C C . TRP A 1 89 ? 18.14380 17.63483 0.45168 1.000 15.23604 109 TRP A C 1
ATOM 1277 O O . TRP A 1 89 ? 19.01124 17.20364 1.20908 1.000 14.65439 109 TRP A O 1
ATOM 1298 N N . SER A 1 90 ? 16.93618 18.01223 0.85630 1.000 14.45963 110 SER A N 1
ATOM 1299 C CA . SER A 1 90 ? 16.38306 17.73659 2.16614 1.000 15.56766 110 SER A CA 1
ATOM 1300 C C . SER A 1 90 ? 14.97112 17.20792 1.99594 1.000 15.09655 110 SER A C 1
ATOM 1301 O O . SER A 1 90 ? 14.25013 17.66136 1.10331 1.000 15.46764 110 SER A O 1
ATOM 1309 N N . PRO A 1 91 ? 14.53391 16.27636 2.85857 1.000 17.12837 111 PRO A N 1
ATOM 1310 C CA . PRO A 1 91 ? 13.11753 15.88813 2.83903 1.000 20.99462 111 PRO A CA 1
ATOM 1311 C C . PRO A 1 91 ? 12.19565 16.98532 3.35692 1.000 20.68406 111 PRO A C 1
ATOM 1312 O O . PRO A 1 91 ? 10.98050 16.90332 3.13244 1.000 21.11569 111 PRO A O 1
ATOM 1323 N N . LYS A 1 92 ? 12.73157 17.98245 4.06087 1.000 21.96579 112 LYS A N 1
ATOM 1324 C CA . LYS A 1 92 ? 11.92789 19.08281 4.57368 1.000 21.20517 112 LYS A CA 1
ATOM 1325 C C . LYS A 1 92 ? 11.59272 20.05388 3.45158 1.000 22.01580 112 LYS A C 1
ATOM 1326 O O . LYS A 1 92 ? 12.48930 20.55192 2.76441 1.000 22.50796 112 LYS A O 1
ATOM 1345 N N . ALA A 1 93 ? 10.30333 20.35278 3.29637 1.000 20.18400 113 ALA A N 1
ATOM 1346 C CA . ALA A 1 93 ? 9.89288 21.36851 2.33519 1.000 22.09475 113 ALA A CA 1
ATOM 1347 C C . ALA A 1 93 ? 10.47826 22.71304 2.73744 1.000 23.04750 113 ALA A C 1
ATOM 1348 O O . ALA A 1 93 ? 10.51597 23.06499 3.92036 1.000 22.26056 113 ALA A O 1
ATOM 1355 N N . GLY A 1 94 ? 10.99128 23.45040 1.75719 1.000 33.80932 114 GLY A N 1
ATOM 1356 C CA . GLY A 1 94 ? 11.49270 24.77815 2.06726 1.000 41.37075 114 GLY A CA 1
ATOM 1357 C C . GLY A 1 94 ? 12.73771 24.84045 2.93334 1.000 41.30758 114 GLY A C 1
ATOM 1358 O O . GLY A 1 94 ? 13.09614 25.93212 3.38925 1.000 45.61863 114 GLY A O 1
ATOM 1362 N N . TYR A 1 95 ? 13.39183 23.71078 3.21993 1.000 30.09571 115 TYR A N 1
ATOM 1363 C CA . TYR A 1 95 ? 14.65595 23.77798 3.94377 1.000 24.94773 115 TYR A CA 1
ATOM 1364 C C . TYR A 1 95 ? 15.79445 24.23536 3.03053 1.000 27.53751 115 TYR A C 1
ATOM 1365 O O . TYR A 1 95 ? 16.68740 24.97701 3.46150 1.000 27.20063 115 TYR A O 1
ATOM 1383 N N . VAL A 1 96 ? 15.81217 23.74152 1.79543 1.000 17.81003 116 VAL A N 1
ATOM 1384 C CA . VAL A 1 96 ? 16.80947 24.11042 0.79909 1.000 16.66516 116 VAL A CA 1
ATOM 1385 C C . VAL A 1 96 ? 16.22448 25.18799 -0.10661 1.000 18.65750 116 VAL A C 1
ATOM 1386 O O . VAL A 1 96 ? 15.21474 24.95995 -0.79041 1.000 18.02058 116 VAL A O 1
ATOM 1399 N N . ASP A 1 97 ? 16.85553 26.35830 -0.10421 1.000 16.73622 117 ASP A N 1
ATOM 1400 C CA . ASP A 1 97 ? 16.49157 27.45926 -0.98066 1.000 17.57053 117 ASP A CA 1
ATOM 1401 C C . ASP A 1 97 ? 16.99375 27.22026 -2.40827 1.000 16.72569 117 ASP A C 1
ATOM 1402 O O . ASP A 1 97 ? 17.87066 26.39462 -2.65940 1.000 15.74399 117 ASP A O 1
ATOM 1411 N N . ALA A 1 98 ? 16.44941 28.00534 -3.34120 1.000 18.07585 118 ALA A N 1
ATOM 1412 C CA . ALA A 1 98 ? 16.57530 27.67672 -4.75711 1.000 17.66791 118 ALA A CA 1
ATOM 1413 C C . ALA A 1 98 ? 18.01074 27.72756 -5.26906 1.000 19.13124 118 ALA A C 1
ATOM 1414 O O . ALA A 1 98 ? 18.33134 27.04180 -6.24635 1.000 19.96555 118 ALA A O 1
ATOM 1421 N N . GLU A 1 99 ? 18.88165 28.51916 -4.64935 1.000 19.62867 119 GLU A N 1
ATOM 1422 C CA . GLU A 1 99 ? 20.26258 28.63594 -5.10338 1.000 18.09164 119 GLU A CA 1
ATOM 1423 C C . GLU A 1 99 ? 21.24541 28.01690 -4.11620 1.000 19.43917 119 GLU A C 1
ATOM 1424 O O . GLU A 1 99 ? 22.45731 28.21621 -4.26156 1.000 20.22085 119 GLU A O 1
ATOM 1436 N N . GLY A 1 100 ? 20.75200 27.24673 -3.13952 1.000 15.45185 120 GLY A N 1
ATOM 1437 C CA . GLY A 1 100 ? 21.61682 26.48461 -2.25543 1.000 15.47554 120 GLY A CA 1
ATOM 1438 C C . GLY A 1 100 ? 22.33470 27.31344 -1.21686 1.000 16.48092 120 GLY A C 1
ATOM 1439 O O . GLY A 1 100 ? 23.36623 26.87232 -0.67430 1.000 17.95478 120 GLY A O 1
ATOM 1443 N N . GLU A 1 101 ? 21.81775 28.49805 -0.89394 1.000 20.90514 121 GLU A N 1
ATOM 1444 C CA . GLU A 1 101 ? 22.50254 29.31375 0.10610 1.000 20.11294 121 GLU A CA 1
ATOM 1445 C C . GLU A 1 101 ? 22.56371 28.63808 1.47555 1.000 18.71803 121 GLU A C 1
ATOM 1446 O O . GLU A 1 101 ? 23.46811 28.95265 2.26258 1.000 20.90777 121 GLU A O 1
ATOM 1458 N N . VAL A 1 102 ? 21.67371 27.68283 1.77827 1.000 17.14416 122 VAL A N 1
ATOM 1459 C CA . VAL A 1 102 ? 21.76843 26.98754 3.05997 1.000 18.66803 122 VAL A CA 1
ATOM 1460 C C . VAL A 1 102 ? 23.09624 26.24810 3.17309 1.000 19.81553 122 VAL A C 1
ATOM 1461 O O . VAL A 1 102 ? 23.72774 26.24164 4.23484 1.000 17.80740 122 VAL A O 1
ATOM 1474 N N . LEU A 1 103 ? 23.54798 25.64022 2.08139 1.000 21.98685 123 LEU A N 1
ATOM 1475 C CA . LEU A 1 103 ? 24.83317 24.94328 2.08852 1.000 22.70009 123 LEU A CA 1
ATOM 1476 C C . LEU A 1 103 ? 25.98711 25.93061 2.20374 1.000 20.92356 123 LEU A C 1
ATOM 1477 O O . LEU A 1 103 ? 26.90253 25.75646 3.01841 1.000 19.79974 123 LEU A O 1
ATOM 1493 N N . LYS A 1 104 ? 25.90988 27.00998 1.43371 1.000 22.91064 124 LYS A N 1
ATOM 1494 C CA . LYS A 1 104 ? 27.02128 27.93877 1.29092 1.000 23.65810 124 LYS A CA 1
ATOM 1495 C C . LYS A 1 104 ? 27.22159 28.74122 2.56308 1.000 25.73203 124 LYS A C 1
ATOM 1496 O O . LYS A 1 104 ? 28.33115 29.21550 2.83564 1.000 27.09272 124 LYS A O 1
ATOM 1515 N N A SER A 1 105 ? 26.16671 28.91447 3.35654 0.690 19.28126 125 SER A N 1
ATOM 1516 N N B SER A 1 105 ? 26.15452 28.88545 3.35320 0.310 19.44707 125 SER A N 1
ATOM 1517 C CA A SER A 1 105 ? 26.31212 29.59407 4.63686 0.690 21.72103 125 SER A CA 1
ATOM 1518 C CA B SER A 1 105 ? 26.21456 29.57428 4.63698 0.310 21.67628 125 SER A CA 1
ATOM 1519 C C A SER A 1 105 ? 27.01292 28.71396 5.66861 0.690 19.79185 125 SER A C 1
ATOM 1520 C C B SER A 1 105 ? 26.89570 28.72414 5.70817 0.310 19.75763 125 SER A C 1
ATOM 1521 O O A SER A 1 105 ? 27.77746 29.22378 6.51437 0.690 18.67066 125 SER A O 1
ATOM 1522 O O B SER A 1 105 ? 27.53265 29.26906 6.62443 0.310 18.84436 125 SER A O 1
ATOM 1537 N N . GLY A 1 106 ? 26.78554 27.39954 5.60051 1.000 17.74950 126 GLY A N 1
ATOM 1538 C CA . GLY A 1 106 ? 27.22884 26.48126 6.61897 1.000 20.22874 126 GLY A CA 1
ATOM 1539 C C . GLY A 1 106 ? 26.25888 26.32529 7.77617 1.000 23.01592 126 GLY A C 1
ATOM 1540 O O . GLY A 1 106 ? 26.59462 25.64399 8.75365 1.000 20.72354 126 GLY A O 1
ATOM 1544 N N . SER A 1 107 ? 25.03238 26.84393 7.64405 1.000 25.68992 127 SER A N 1
ATOM 1545 C CA . SER A 1 107 ? 24.04218 26.85857 8.72598 1.000 29.95359 127 SER A CA 1
ATOM 1546 C C . SER A 1 107 ? 23.17179 25.59665 8.71629 1.000 35.48057 127 SER A C 1
ATOM 1547 O O . SER A 1 107 ? 21.99640 25.61621 8.34733 1.000 36.58597 127 SER A O 1
ATOM 1555 N N . PHE A 1 108 ? 23.76205 24.49257 9.19333 1.000 24.94246 128 PHE A N 1
ATOM 1556 C CA . PHE A 1 108 ? 23.12043 23.17553 9.26494 1.000 23.79496 128 PHE A CA 1
ATOM 1557 C C . PHE A 1 108 ? 23.99858 22.28773 10.13683 1.000 23.57388 128 PHE A C 1
ATOM 1558 O O . PHE A 1 108 ? 25.15647 22.62948 10.40599 1.000 22.75010 128 PHE A O 1
ATOM 1575 N N . ARG A 1 109 ? 23.43582 21.16859 10.61827 1.000 22.78694 129 ARG A N 1
ATOM 1576 C CA . ARG A 1 109 ? 24.20193 20.33347 11.54070 1.000 24.26344 129 ARG A CA 1
ATOM 1577 C C . ARG A 1 109 ? 25.02095 19.23545 10.85636 1.000 23.88444 129 ARG A C 1
ATOM 1578 O O . ARG A 1 109 ? 26.18213 19.01180 11.23279 1.000 23.18962 129 ARG A O 1
ATOM 1599 N N . HIS A 1 110 ? 24.45142 18.53682 9.87254 1.000 21.73418 130 HIS A N 1
ATOM 1600 C CA . HIS A 1 110 ? 25.15593 17.45007 9.20103 1.000 19.65499 130 HIS A CA 1
ATOM 1601 C C . HIS A 1 110 ? 24.79775 17.41781 7.72480 1.000 19.16546 130 HIS A C 1
ATOM 1602 O O . HIS A 1 110 ? 23.65914 17.69260 7.34740 1.000 21.99211 130 HIS A O 1
ATOM 1616 N N . LEU A 1 111 ? 25.77893 17.03560 6.90251 1.000 16.06245 131 LEU A N 1
ATOM 1617 C CA . LEU A 1 111 ? 25.62326 16.89623 5.46078 1.000 16.33880 131 LEU A CA 1
ATOM 1618 C C . LEU A 1 111 ? 26.02743 15.48651 5.03149 1.000 16.58883 131 LEU A C 1
ATOM 1619 O O . LEU A 1 111 ? 27.17592 15.08150 5.21699 1.000 16.16773 131 LEU A O 1
ATOM 1635 N N . SER A 1 112 ? 25.09561 14.75863 4.43313 1.000 15.16234 132 SER A N 1
ATOM 1636 C CA . SER A 1 112 ? 25.32530 13.38074 3.99416 1.000 15.29657 132 SER A CA 1
ATOM 1637 C C . SER A 1 112 ? 25.91939 13.35748 2.58315 1.000 15.97560 132 SER A C 1
ATOM 1638 O O . SER A 1 112 ? 25.33329 13.91266 1.65502 1.000 16.14667 132 SER A O 1
ATOM 1646 N N . ILE A 1 113 ? 27.03795 12.64296 2.40172 1.000 14.95969 133 ILE A N 1
ATOM 1647 C CA . ILE A 1 113 ? 27.61368 12.45828 1.07192 1.000 14.77546 133 ILE A CA 1
ATOM 1648 C C . ILE A 1 113 ? 28.03310 11.00524 0.89609 1.000 15.20972 133 ILE A C 1
ATOM 1649 O O . ILE A 1 113 ? 28.18132 10.24722 1.86516 1.000 16.03613 133 ILE A O 1
ATOM 1665 N N . ALA A 1 114 ? 28.25799 10.62836 -0.36101 1.000 14.88863 134 ALA A N 1
ATOM 1666 C CA . ALA A 1 114 ? 28.85749 9.33279 -0.66295 1.000 15.36763 134 ALA A CA 1
ATOM 1667 C C . ALA A 1 114 ? 30.36848 9.46372 -0.68482 1.000 17.99163 134 ALA A C 1
ATOM 1668 O O . ALA A 1 114 ? 30.90529 10.52819 -1.00578 1.000 16.79938 134 ALA A O 1
ATOM 1675 N N . ASN A 1 115 ? 31.04023 8.34171 -0.43253 1.000 18.71014 135 ASN A N 1
ATOM 1676 C CA . ASN A 1 115 ? 32.49763 8.26938 -0.43026 1.000 21.72103 135 ASN A CA 1
ATOM 1677 C C . ASN A 1 115 ? 33.03397 8.59714 -1.81706 1.000 19.35232 135 ASN A C 1
ATOM 1678 O O . ASN A 1 115 ? 32.69675 7.89221 -2.78320 1.000 22.36321 135 ASN A O 1
ATOM 1689 N N . PRO A 1 116 ? 33.85564 9.63557 -1.97277 1.000 21.34730 136 PRO A N 1
ATOM 1690 C CA . PRO A 1 116 ? 34.29711 10.01715 -3.33149 1.000 24.31081 136 PRO A CA 1
ATOM 1691 C C . PRO A 1 116 ? 35.23648 9.02374 -3.98425 1.000 26.70583 136 PRO A C 1
ATOM 1692 O O . PRO A 1 116 ? 35.38707 9.04979 -5.21243 1.000 26.50844 136 PRO A O 1
ATOM 1703 N N . LYS A 1 117 ? 35.89078 8.16242 -3.20995 1.000 28.11127 137 LYS A N 1
ATOM 1704 C CA . LYS A 1 117 ? 36.84950 7.23628 -3.80494 1.000 32.70918 137 LYS A CA 1
ATOM 1705 C C . LYS A 1 117 ? 36.17221 6.18978 -4.67625 1.000 33.80932 137 LYS A C 1
ATOM 1706 O O . LYS A 1 117 ? 36.79282 5.66831 -5.61029 1.000 37.40712 137 LYS A O 1
ATOM 1725 N N . THR A 1 118 ? 34.90603 5.88402 -4.40794 1.000 36.56228 138 THR A N 1
ATOM 1726 C CA . THR A 1 118 ? 34.21134 4.80639 -5.08934 1.000 40.27851 138 THR A CA 1
ATOM 1727 C C . THR A 1 118 ? 32.90689 5.22247 -5.74475 1.000 39.60212 138 THR A C 1
ATOM 1728 O O . THR A 1 118 ? 32.43923 4.51285 -6.64405 1.000 38.01508 138 THR A O 1
ATOM 1739 N N . ALA A 1 119 ? 32.29751 6.32602 -5.32428 1.000 22.46059 139 ALA A N 1
ATOM 1740 C CA . ALA A 1 119 ? 30.97804 6.71765 -5.78874 1.000 19.15756 139 ALA A CA 1
ATOM 1741 C C . ALA A 1 119 ? 31.08204 7.94417 -6.67886 1.000 18.96806 139 ALA A C 1
ATOM 1742 O O . ALA A 1 119 ? 31.46809 9.00299 -6.17241 1.000 17.72318 139 ALA A O 1
ATOM 1749 N N . PRO A 1 120 ? 30.74317 7.87786 -7.97526 1.000 18.60749 140 PRO A N 1
ATOM 1750 C CA . PRO A 1 120 ? 30.81277 9.09921 -8.80294 1.000 20.39981 140 PRO A CA 1
ATOM 1751 C C . PRO A 1 120 ? 30.00517 10.27227 -8.26614 1.000 18.79962 140 PRO A C 1
ATOM 1752 O O . PRO A 1 120 ? 30.41852 11.42834 -8.42728 1.000 17.85740 140 PRO A O 1
ATOM 1763 N N . TYR A 1 121 ? 28.84280 10.02512 -7.65881 1.000 15.49923 141 TYR A N 1
ATOM 1764 C CA . TYR A 1 121 ? 28.06666 11.13865 -7.11119 1.000 14.95969 141 TYR A CA 1
ATOM 1765 C C . TYR A 1 121 ? 28.67860 11.68655 -5.82062 1.000 16.15457 141 TYR A C 1
ATOM 1766 O O . TYR A 1 121 ? 28.36890 12.82494 -5.43150 1.000 16.28616 141 TYR A O 1
ATOM 1784 N N . GLY A 1 122 ? 29.54079 10.91070 -5.16358 1.000 16.10983 142 GLY A N 1
ATOM 1785 C CA . GLY A 1 122 ? 30.31459 11.37999 -4.03651 1.000 17.30207 142 GLY A CA 1
ATOM 1786 C C . GLY A 1 122 ? 31.46418 12.25640 -4.50282 1.000 16.76780 142 GLY A C 1
ATOM 1787 O O . GLY A 1 122 ? 31.70164 13.33245 -3.94520 1.000 16.85992 142 GLY A O 1
ATOM 1791 N N . LEU A 1 123 ? 32.16914 11.81428 -5.54711 1.000 16.03613 143 LEU A N 1
ATOM 1792 C CA . LEU A 1 123 ? 33.23358 12.63795 -6.12591 1.000 16.22037 143 LEU A CA 1
ATOM 1793 C C . LEU A 1 123 ? 32.69180 13.98344 -6.60338 1.000 16.11772 143 LEU A C 1
ATOM 1794 O O . LEU A 1 123 ? 33.31928 15.02460 -6.40137 1.000 16.27300 143 LEU A O 1
ATOM 1810 N N . ALA A 1 124 ? 31.52869 13.97984 -7.25160 1.000 15.69925 144 ALA A N 1
ATOM 1811 C CA . ALA A 1 124 ? 30.93848 15.23166 -7.69347 1.000 15.80453 144 ALA A CA 1
ATOM 1812 C C . ALA A 1 124 ? 30.71395 16.18899 -6.52130 1.000 15.60187 144 ALA A C 1
ATOM 1813 O O . ALA A 1 124 ? 30.91465 17.41041 -6.65573 1.000 16.41513 144 ALA A O 1
ATOM 1820 N N . ALA A 1 125 ? 30.22783 15.65347 -5.39480 1.000 14.65439 145 ALA A N 1
ATOM 1821 C CA . ALA A 1 125 ? 29.98408 16.45061 -4.19286 1.000 14.09906 145 ALA A CA 1
ATOM 1822 C C . ALA A 1 125 ? 31.27031 17.05889 -3.65957 1.000 14.81493 145 ALA A C 1
ATOM 1823 O O . ALA A 1 125 ? 31.30754 18.24915 -3.30812 1.000 14.15170 145 ALA A O 1
ATOM 1830 N N . THR A 1 126 ? 32.32209 16.23993 -3.52683 1.000 17.03099 146 THR A N 1
ATOM 1831 C CA . THR A 1 126 ? 33.57727 16.77776 -3.00010 1.000 15.96244 146 THR A CA 1
ATOM 1832 C C . THR A 1 126 ? 34.20955 17.75754 -3.98910 1.000 18.14954 146 THR A C 1
ATOM 1833 O O . THR A 1 126 ? 34.81201 18.75133 -3.57974 1.000 17.00467 146 THR A O 1
ATOM 1844 N N . GLN A 1 127 ? 34.08592 17.50138 -5.29279 1.000 15.64924 147 GLN A N 1
ATOM 1845 C CA . GLN A 1 127 ? 34.56613 18.46479 -6.28115 1.000 16.20984 147 GLN A CA 1
ATOM 1846 C C . GLN A 1 127 ? 33.82853 19.78999 -6.15568 1.000 17.01520 147 GLN A C 1
ATOM 1847 O O . GLN A 1 127 ? 34.44074 20.86378 -6.20522 1.000 16.87044 147 GLN A O 1
ATOM 1861 N N . ALA A 1 128 ? 32.50864 19.73739 -5.98022 1.000 14.29382 148 ALA A N 1
ATOM 1862 C CA . ALA A 1 128 ? 31.74293 20.97192 -5.86203 1.000 14.50700 148 ALA A CA 1
ATOM 1863 C C . ALA A 1 128 ? 32.11898 21.73783 -4.59239 1.000 13.97273 148 ALA A C 1
ATOM 1864 O O . ALA A 1 128 ? 32.27447 22.96687 -4.62027 1.000 14.19118 148 ALA A O 1
ATOM 1871 N N . MET A 1 129 ? 32.23868 21.03885 -3.46873 1.000 17.61527 149 MET A N 1
ATOM 1872 C CA . MET A 1 129 ? 32.65170 21.70057 -2.23575 1.000 17.20733 149 MET A CA 1
ATOM 1873 C C . MET A 1 129 ? 34.04361 22.30104 -2.38077 1.000 17.57842 149 MET A C 1
ATOM 1874 O O . MET A 1 129 ? 34.29583 23.41824 -1.91654 1.000 19.13387 149 MET A O 1
ATOM 1888 N N . ASP A 1 130 ? 34.95619 21.57970 -3.02851 1.000 17.89425 150 ASP A N 1
ATOM 1889 C CA . ASP A 1 130 ? 36.29405 22.12150 -3.24408 1.000 18.94174 150 ASP A CA 1
ATOM 1890 C C . ASP A 1 130 ? 36.23882 23.38441 -4.08467 1.000 20.49193 150 ASP A C 1
ATOM 1891 O O . ASP A 1 130 ? 36.92975 24.36625 -3.79070 1.000 21.93947 150 ASP A O 1
ATOM 1900 N N . LYS A 1 131 ? 35.44632 23.37070 -5.16557 1.000 19.20757 151 LYS A N 1
ATOM 1901 C CA . LYS A 1 131 ? 35.40972 24.53881 -6.03394 1.000 21.52100 151 LYS A CA 1
ATOM 1902 C C . LYS A 1 131 ? 34.82844 25.75083 -5.31158 1.000 21.48152 151 LYS A C 1
ATOM 1903 O O . LYS A 1 131 ? 35.24213 26.88657 -5.56580 1.000 22.61324 151 LYS A O 1
ATOM 1922 N N . LEU A 1 132 ? 33.90107 25.52759 -4.38895 1.000 19.07860 152 LEU A N 1
ATOM 1923 C CA . LEU A 1 132 ? 33.29847 26.60640 -3.62173 1.000 20.94725 152 LEU A CA 1
ATOM 1924 C C . LEU A 1 132 ? 34.10878 26.99375 -2.38813 1.000 20.15242 152 LEU A C 1
ATOM 1925 O O . LEU A 1 132 ? 33.69010 27.89474 -1.64595 1.000 20.90514 152 LEU A O 1
ATOM 1941 N N . GLY A 1 133 ? 35.20590 26.29992 -2.11337 1.000 20.57089 153 GLY A N 1
ATOM 1942 C CA . GLY A 1 133 ? 35.99813 26.63618 -0.94772 1.000 21.64207 153 GLY A CA 1
ATOM 1943 C C . GLY A 1 133 ? 35.36130 26.20015 0.35059 1.000 21.47363 153 GLY A C 1
ATOM 1944 O O . GLY A 1 133 ? 35.60109 26.82943 1.38913 1.000 19.91818 153 GLY A O 1
ATOM 1948 N N . LEU A 1 134 ? 34.55079 25.13495 0.32515 1.000 17.18101 154 LEU A N 1
ATOM 1949 C CA . LEU A 1 134 ? 33.76397 24.72675 1.48301 1.000 17.01257 154 LEU A CA 1
ATOM 1950 C C . LEU A 1 134 ? 34.25062 23.44271 2.12822 1.000 17.68107 154 LEU A C 1
ATOM 1951 O O . LEU A 1 134 ? 33.80161 23.11287 3.23352 1.000 17.11258 154 LEU A O 1
ATOM 1967 N N . ALA A 1 135 ? 35.23955 22.77665 1.53964 1.000 22.10002 155 ALA A N 1
ATOM 1968 C CA . ALA A 1 135 ? 35.63623 21.46541 2.03565 1.000 22.05528 155 ALA A CA 1
ATO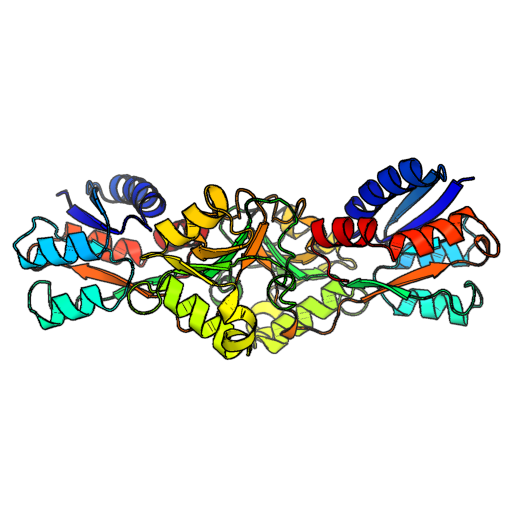M 1969 C C . ALA A 1 135 ? 36.11676 21.52504 3.48528 1.000 22.33162 155 ALA A C 1
ATOM 1970 O O . ALA A 1 135 ? 35.76053 20.66804 4.31042 1.000 23.14225 155 ALA A O 1
ATOM 1977 N N . ALA A 1 136 ? 36.98217 22.49527 3.80639 1.000 19.02070 156 ALA A N 1
ATOM 1978 C CA . ALA A 1 136 ? 37.59728 22.47893 5.12851 1.000 19.68131 156 ALA A CA 1
ATOM 1979 C C . ALA A 1 136 ? 36.64008 22.93625 6.21891 1.000 18.58118 156 ALA A C 1
ATOM 1980 O O . ALA A 1 136 ? 36.57423 22.31412 7.29077 1.000 20.00766 156 ALA A O 1
ATOM 1987 N N . THR A 1 137 ? 35.83722 23.96066 5.93339 1.000 17.36261 157 THR A N 1
ATOM 1988 C CA . THR A 1 137 ? 34.95427 24.51812 6.95418 1.000 17.50999 157 THR A CA 1
ATOM 1989 C C . THR A 1 137 ? 33.71327 23.65254 7.15518 1.000 17.18890 157 THR A C 1
ATOM 1990 O O . THR A 1 137 ? 33.10120 23.70534 8.22876 1.000 17.23628 157 THR A O 1
ATOM 2001 N N . LEU A 1 138 ? 33.28979 22.90772 6.13114 1.000 17.37050 158 LEU A N 1
ATOM 2002 C CA . LEU A 1 138 ? 32.15992 21.99174 6.30448 1.000 16.70727 158 LEU A CA 1
ATOM 2003 C C . LEU A 1 138 ? 32.59227 20.57652 6.68531 1.000 17.50473 158 LEU A C 1
ATOM 2004 O O . LEU A 1 138 ? 31.73442 19.74397 7.00727 1.000 16.75201 158 LEU A O 1
ATOM 2020 N N . GLY A 1 139 ? 33.88363 20.26572 6.61028 1.000 19.16282 159 GLY A N 1
ATOM 2021 C CA . GLY A 1 139 ? 34.38194 18.94124 6.89426 1.000 20.86303 159 GLY A CA 1
ATOM 2022 C C . GLY A 1 139 ? 33.80437 18.28933 8.14200 1.000 18.91806 159 GLY A C 1
ATOM 2023 O O . GLY A 1 139 ? 33.34203 17.13972 8.09932 1.000 20.02872 159 GLY A O 1
ATOM 2027 N N . PRO A 1 140 ? 33.81800 18.99520 9.27834 1.000 18.56275 160 PRO A N 1
ATOM 2028 C CA . PRO A 1 140 ? 33.31057 18.39445 10.52806 1.000 19.89712 160 PRO A CA 1
ATOM 2029 C C . PRO A 1 140 ? 31.83499 18.03870 10.49062 1.000 20.33665 160 PRO A C 1
ATOM 2030 O O . PRO A 1 140 ? 31.37614 17.31725 11.38630 1.000 22.74220 160 PRO A O 1
ATOM 2041 N N . LYS A 1 141 ? 31.07890 18.53869 9.51816 1.000 18.14691 161 LYS A N 1
ATOM 2042 C CA . LYS A 1 141 ? 29.65533 18.26083 9.42525 1.000 17.93373 161 LYS A CA 1
ATOM 2043 C C . LYS A 1 141 ? 29.34237 17.10404 8.48720 1.000 17.85214 161 LYS A C 1
ATOM 2044 O O . LYS A 1 141 ? 28.18171 16.69241 8.41160 1.000 19.52603 161 LYS A O 1
ATOM 2063 N N . LEU A 1 142 ? 30.34215 16.57704 7.78320 1.000 19.24178 162 LEU A N 1
ATOM 2064 C CA . LEU A 1 142 ? 30.10576 15.55324 6.77421 1.000 19.55761 162 LEU A CA 1
ATOM 2065 C C . LEU A 1 142 ? 29.81019 14.20343 7.41673 1.000 22.75799 162 LEU A C 1
ATOM 2066 O O . LEU A 1 142 ? 30.40062 13.82704 8.43619 1.000 23.11593 162 LEU A O 1
ATOM 2082 N N . VAL A 1 143 ? 28.86793 13.48389 6.81959 1.000 17.05204 163 VAL A N 1
ATOM 2083 C CA . VAL A 1 143 ? 28.61342 12.07598 7.10905 1.000 19.28126 163 VAL A CA 1
ATOM 2084 C C . VAL A 1 143 ? 28.82183 11.34185 5.80163 1.000 18.78383 163 VAL A C 1
ATOM 2085 O O . VAL A 1 143 ? 28.19603 11.70404 4.80196 1.000 18.18902 163 VAL A O 1
ATOM 2098 N N . GLU A 1 144 ? 29.70955 10.34489 5.79022 1.000 18.35746 164 GLU A N 1
ATOM 2099 C CA . GLU A 1 144 ? 30.09706 9.65909 4.56198 1.000 18.02848 164 GLU A CA 1
ATOM 2100 C C . GLU A 1 144 ? 29.56283 8.23352 4.53621 1.000 20.32086 164 GLU A C 1
ATOM 2101 O O . GLU A 1 144 ? 29.82071 7.45991 5.46252 1.000 20.56036 164 GLU A O 1
ATOM 2113 N N . GLY A 1 145 ? 28.85172 7.89943 3.45477 1.000 18.84436 165 GLY A N 1
ATOM 2114 C CA . GLY A 1 145 ? 28.37328 6.56428 3.17668 1.000 18.51011 165 GLY A CA 1
ATOM 2115 C C . GLY A 1 145 ? 29.16497 5.89908 2.05886 1.000 19.14440 165 GLY A C 1
ATOM 2116 O O . GLY A 1 145 ? 29.93373 6.53946 1.34222 1.000 18.62855 165 GLY A O 1
ATOM 2120 N N . GLN A 1 146 ? 28.95679 4.58493 1.92836 1.000 18.44958 166 GLN A N 1
ATOM 2121 C CA . GLN A 1 146 ? 29.71559 3.80686 0.94968 1.000 17.43893 166 GLN A CA 1
ATOM 2122 C C . GLN A 1 146 ? 29.29040 4.12154 -0.47479 1.000 19.26547 166 GLN A C 1
ATOM 2123 O O . GLN A 1 146 ? 30.07017 3.92691 -1.42221 1.000 20.24980 166 GLN A O 1
ATOM 2137 N N . ASN A 1 147 ? 28.04824 4.54575 -0.66398 1.000 16.01508 167 ASN A N 1
ATOM 2138 C CA . ASN A 1 147 ? 27.52540 4.78902 -1.99745 1.000 16.85202 167 ASN A CA 1
ATOM 2139 C C . ASN A 1 147 ? 26.42079 5.82661 -1.92638 1.000 16.00981 167 ASN A C 1
ATOM 2140 O O . ASN A 1 147 ? 26.02893 6.27034 -0.84587 1.000 15.25972 167 ASN A O 1
ATOM 2151 N N . ILE A 1 148 ? 25.89217 6.18617 -3.10072 1.000 16.72569 168 ILE A N 1
ATOM 2152 C CA . ILE A 1 148 ? 24.89189 7.24788 -3.16901 1.000 15.69136 168 ILE A CA 1
ATOM 2153 C C . ILE A 1 148 ? 23.54261 6.79857 -2.60917 1.000 17.45736 168 ILE A C 1
ATOM 2154 O O . ILE A 1 148 ? 22.76733 7.63384 -2.11021 1.000 15.73610 168 ILE A O 1
ATOM 2170 N N . SER A 1 149 ? 23.24573 5.49038 -2.62280 1.000 16.52303 169 SER A N 1
ATOM 2171 C CA . SER A 1 149 ? 22.01782 5.01385 -1.98001 1.000 16.21510 169 SER A CA 1
ATOM 2172 C C . SER A 1 149 ? 22.05121 5.27847 -0.47028 1.000 17.52052 169 SER A C 1
ATOM 2173 O O . SER A 1 149 ? 21.09168 5.80374 0.10334 1.000 17.23628 169 SER A O 1
ATOM 2181 N N . GLN A 1 150 ? 23.17239 4.95320 0.18495 1.000 17.04415 170 GLN A N 1
ATOM 2182 C CA . GLN A 1 150 ? 23.29530 5.24782 1.61335 1.000 17.31260 170 GLN A CA 1
ATOM 2183 C C . GLN A 1 150 ? 23.26985 6.74322 1.88039 1.000 16.95203 170 GLN A C 1
ATOM 2184 O O . GLN A 1 150 ? 22.70199 7.19053 2.88645 1.000 17.69159 170 GLN A O 1
ATOM 2198 N N . ALA A 1 151 ? 23.93914 7.53299 1.03390 1.000 15.79137 171 ALA A N 1
ATOM 2199 C CA . ALA A 1 151 ? 23.96834 8.96927 1.26437 1.000 14.64386 171 ALA A CA 1
ATOM 2200 C C . ALA A 1 151 ? 22.55801 9.54058 1.27708 1.000 15.45448 171 ALA A C 1
ATOM 2201 O O . ALA A 1 151 ? 22.20526 10.35180 2.15284 1.000 16.21510 171 ALA A O 1
ATOM 2208 N N . TYR A 1 152 ? 21.73633 9.10375 0.31795 1.000 15.66504 172 TYR A N 1
ATOM 2209 C CA . TYR A 1 152 ? 20.34224 9.53077 0.22692 1.000 15.57029 172 TYR A CA 1
ATOM 2210 C C . TYR A 1 152 ? 19.52117 9.03784 1.40907 1.000 17.64159 172 TYR A C 1
ATOM 2211 O O . TYR A 1 152 ? 18.74539 9.80701 2.00869 1.000 16.36775 172 TYR A O 1
ATOM 2229 N N . GLN A 1 153 ? 19.70428 7.77281 1.79230 1.000 20.44982 173 GLN A N 1
ATOM 2230 C CA . GLN A 1 153 ? 18.90086 7.22911 2.87679 1.000 22.08686 173 GLN A CA 1
ATOM 2231 C C . GLN A 1 153 ? 19.17638 7.96466 4.17358 1.000 22.43427 173 GLN A C 1
ATOM 2232 O O . GLN A 1 153 ? 18.26759 8.16948 4.97414 1.000 24.31081 173 GLN A O 1
ATOM 2246 N N . PHE A 1 154 ? 20.41394 8.40268 4.38356 1.000 19.04439 174 PHE A N 1
ATOM 2247 C CA . PHE A 1 154 ? 20.75160 9.02111 5.65759 1.000 19.15756 174 PHE A CA 1
ATOM 2248 C C . PHE A 1 154 ? 20.04859 10.36134 5.83747 1.000 20.30507 174 PHE A C 1
ATOM 2249 O O . PHE A 1 154 ? 19.76255 10.76826 6.97263 1.000 20.28138 174 PHE A O 1
ATOM 2266 N N . VAL A 1 155 ? 19.76383 11.07123 4.74234 1.000 21.42889 175 VAL A N 1
ATOM 2267 C CA . VAL A 1 155 ? 19.06827 12.34102 4.89765 1.000 23.16857 175 VAL A CA 1
ATOM 2268 C C . VAL A 1 155 ? 17.62750 12.07830 5.34415 1.000 29.25351 175 VAL A C 1
ATOM 2269 O O . VAL A 1 155 ? 16.99057 12.97496 5.91321 1.000 27.09535 175 VAL A O 1
ATOM 2281 N N . SER A 1 156 ? 17.08259 10.88047 5.06620 1.000 33.04607 176 SER A N 1
ATOM 2282 C CA . SER A 1 156 ? 15.74911 10.48671 5.53508 1.000 27.50067 176 SER A CA 1
ATOM 2283 C C . SER A 1 156 ? 15.72281 9.81278 6.91597 1.000 33.30136 176 SER A C 1
ATOM 2284 O O . SER A 1 156 ? 15.08437 10.31333 7.84685 1.000 35.43846 176 SER A O 1
ATOM 2292 N N . SER A 1 157 ? 16.40200 8.67143 7.06496 1.000 29.61408 177 SER A N 1
ATOM 2293 C CA . SER A 1 157 ? 16.29106 7.87001 8.28070 1.000 33.45664 177 SER A CA 1
ATOM 2294 C C . SER A 1 157 ? 17.40568 8.12928 9.28562 1.000 33.39611 177 SER A C 1
ATOM 2295 O O . SER A 1 157 ? 17.32257 7.65629 10.42875 1.000 33.44612 177 SER A O 1
ATOM 2303 N N . GLY A 1 158 ? 18.43830 8.86188 8.88353 1.000 31.01688 178 GLY A N 1
ATOM 2304 C CA . GLY A 1 158 ? 19.49176 9.27239 9.77594 1.000 31.36165 178 GLY A CA 1
ATOM 2305 C C . GLY A 1 158 ? 19.30330 10.72972 10.15209 1.000 32.95395 178 GLY A C 1
ATOM 2306 O O . GLY A 1 158 ? 18.29525 11.37034 9.84043 1.000 32.92237 178 GLY A O 1
ATOM 2310 N N . ASN A 1 159 ? 20.29555 11.26480 10.84000 1.000 26.35842 179 ASN A N 1
ATOM 2311 C CA . ASN A 1 159 ? 20.16426 12.61681 11.36965 1.000 33.79616 179 ASN A CA 1
ATOM 2312 C C . ASN A 1 159 ? 20.89487 13.65419 10.53362 1.000 30.80106 179 ASN A C 1
ATOM 2313 O O . ASN A 1 159 ? 21.49424 14.57182 11.09790 1.000 32.25387 179 ASN A O 1
ATOM 2324 N N . ALA A 1 160 ? 20.84930 13.59846 9.20376 1.000 24.16342 180 ALA A N 1
ATOM 2325 C CA . ALA A 1 160 ? 21.35202 14.71381 8.40874 1.000 22.20529 180 ALA A CA 1
ATOM 2326 C C . ALA A 1 160 ? 20.17914 15.43938 7.77222 1.000 24.41082 180 ALA A C 1
ATOM 2327 O O . ALA A 1 160 ? 19.28375 14.80504 7.20959 1.000 26.09787 180 ALA A O 1
ATOM 2334 N N . GLU A 1 161 ? 20.20084 16.77162 7.85726 1.000 22.41058 181 GLU A N 1
ATOM 2335 C CA . GLU A 1 161 ? 19.14188 17.59219 7.27755 1.000 26.70583 181 GLU A CA 1
ATOM 2336 C C . GLU A 1 161 ? 19.35536 17.80322 5.79183 1.000 25.08195 181 GLU A C 1
ATOM 2337 O O . GLU A 1 161 ? 18.39835 18.09850 5.05980 1.000 25.67939 181 GLU A O 1
ATOM 2349 N N . LEU A 1 162 ? 20.59083 17.64376 5.34423 1.000 18.53643 182 LEU A N 1
ATOM 2350 C CA . LEU A 1 162 ? 20.98633 17.87070 3.96433 1.000 17.36524 182 LEU A CA 1
ATOM 2351 C C . LEU A 1 162 ? 21.78437 16.68176 3.46181 1.000 17.45999 182 LEU A C 1
ATOM 2352 O O . LEU A 1 162 ? 22.50244 16.02024 4.22136 1.000 17.11784 182 LEU A O 1
ATOM 2368 N N . GLY A 1 163 ? 21.71237 16.45932 2.16141 1.000 17.62580 183 GLY A N 1
ATOM 2369 C CA . GLY A 1 163 ? 22.58178 15.48702 1.53052 1.000 16.89413 183 GLY A CA 1
ATOM 2370 C C . GLY A 1 163 ? 22.84900 15.86246 0.09572 1.000 15.48344 183 GLY A C 1
ATOM 2371 O O . GLY A 1 163 ? 22.04202 16.54095 -0.54747 1.000 16.45724 183 GLY A O 1
ATOM 2375 N N . PHE A 1 164 ? 24.00936 15.43929 -0.40400 1.000 13.95957 184 PHE A N 1
ATOM 2376 C CA . PHE A 1 164 ? 24.31832 15.50381 -1.82900 1.000 13.97273 184 PHE A CA 1
ATOM 2377 C C . PHE A 1 164 ? 23.92849 14.16051 -2.42227 1.000 14.17802 184 PHE A C 1
ATOM 2378 O O . PHE A 1 164 ? 24.54264 13.12987 -2.11586 1.000 14.47279 184 PHE A O 1
ATOM 2395 N N . VAL A 1 165 ? 22.86067 14.16415 -3.21204 1.000 14.10959 185 VAL A N 1
ATOM 2396 C CA . VAL A 1 165 ? 22.24625 12.96214 -3.72097 1.000 12.33832 185 VAL A CA 1
ATOM 2397 C C . VAL A 1 165 ? 22.22534 13.04986 -5.24346 1.000 14.64123 185 VAL A C 1
ATOM 2398 O O . VAL A 1 165 ? 22.51499 14.09464 -5.83187 1.000 13.29633 185 VAL A O 1
ATOM 2411 N N . ALA A 1 166 ? 21.88810 11.92278 -5.87002 1.000 13.78323 186 ALA A N 1
ATOM 2412 C CA . ALA A 1 166 ? 21.63168 11.89718 -7.30222 1.000 14.80441 186 ALA A CA 1
ATOM 2413 C C . ALA A 1 166 ? 20.27240 12.51230 -7.56599 1.000 14.91758 186 ALA A C 1
ATOM 2414 O O . ALA A 1 166 ? 19.30394 12.21601 -6.86117 1.000 14.46489 186 ALA A O 1
ATOM 2421 N N . LEU A 1 167 ? 20.19629 13.38054 -8.57210 1.000 13.42793 187 LEU A N 1
ATOM 2422 C CA . LEU A 1 167 ? 18.89761 13.94666 -8.90138 1.000 13.08578 187 LEU A CA 1
ATOM 2423 C C . LEU A 1 167 ? 17.90562 12.84565 -9.19898 1.000 13.68585 187 LEU A C 1
ATOM 2424 O O . LEU A 1 167 ? 16.71383 12.96975 -8.87810 1.000 14.42015 187 LEU A O 1
ATOM 2440 N N . SER A 1 168 ? 18.37627 11.75204 -9.80662 1.000 13.11473 188 SER A N 1
ATOM 2441 C CA . SER A 1 168 ? 17.48985 10.66216 -10.17596 1.000 14.56227 188 SER A CA 1
ATOM 2442 C C . SER A 1 168 ? 16.82911 10.01757 -8.96346 1.000 16.47303 188 SER A C 1
ATOM 2443 O O . SER A 1 168 ? 15.77055 9.38164 -9.11605 1.000 15.39658 188 SER A O 1
ATOM 2451 N N . GLN A 1 169 ? 17.41638 10.17899 -7.77521 1.000 14.36751 189 GLN A N 1
ATOM 2452 C CA . GLN A 1 169 ? 16.83443 9.64373 -6.54920 1.000 16.39670 189 GLN A CA 1
ATOM 2453 C C . GLN A 1 169 ? 15.64970 10.44223 -6.03938 1.000 16.64147 189 GLN A C 1
ATOM 2454 O O . GLN A 1 169 ? 14.82967 9.88644 -5.28886 1.000 18.82857 189 GLN A O 1
ATOM 2468 N N . ILE A 1 170 ? 15.49870 11.69692 -6.47036 1.000 14.09116 190 ILE A N 1
ATOM 2469 C CA . ILE A 1 170 ? 14.48886 12.58715 -5.91730 1.000 14.73598 190 ILE A CA 1
ATOM 2470 C C . ILE A 1 170 ? 13.52492 13.08768 -6.97355 1.000 17.39682 190 ILE A C 1
ATOM 2471 O O . ILE A 1 170 ? 12.55907 13.76928 -6.63498 1.000 18.35483 190 ILE A O 1
ATOM 2487 N N . TYR A 1 171 ? 13.71930 12.68945 -8.23062 1.000 18.02321 191 TYR A N 1
ATOM 2488 C CA . TYR A 1 171 ? 12.92720 13.14340 -9.36355 1.000 19.51023 191 TYR A CA 1
ATOM 2489 C C . TYR A 1 171 ? 11.77032 12.19511 -9.61775 1.000 24.86351 191 TYR A C 1
ATOM 2490 O O . TYR A 1 171 ? 11.87277 10.98184 -9.39648 1.000 23.88181 191 TYR A O 1
ATOM 2508 N N . LYS A 1 172 ? 10.64993 12.76677 -10.03422 1.000 23.12383 192 LYS A N 1
ATOM 2509 C CA . LYS A 1 172 ? 9.56323 11.98820 -10.60844 1.000 27.36381 192 LYS A CA 1
ATOM 2510 C C . LYS A 1 172 ? 8.91205 12.87734 -11.65413 1.000 29.43248 192 LYS A C 1
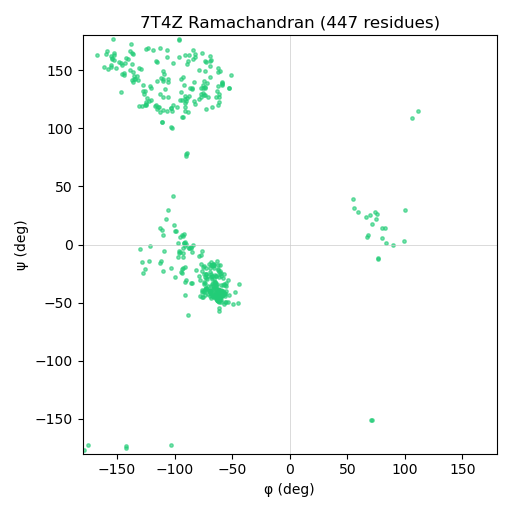ATOM 2511 O O . LYS A 1 172 ? 8.57136 14.03102 -11.37046 1.000 24.74244 192 LYS A O 1
ATOM 2530 N N . ASP A 1 173 ? 8.70840 12.32755 -12.85070 1.000 27.36118 193 ASP A N 1
ATOM 2531 C CA . ASP A 1 173 ? 7.98390 13.04216 -13.90275 1.000 27.69016 193 ASP A CA 1
ATOM 2532 C C . ASP A 1 173 ? 8.58826 14.41789 -14.19582 1.000 26.40317 193 ASP A C 1
ATOM 2533 O O . ASP A 1 173 ? 7.87212 15.40011 -14.38062 1.000 28.46920 193 ASP A O 1
ATOM 2542 N N . GLY A 1 174 ? 9.91616 14.50133 -14.18854 1.000 23.08435 194 GLY A N 1
ATOM 2543 C CA . GLY A 1 174 ? 10.60685 15.70259 -14.59356 1.000 22.22109 194 GLY A CA 1
ATOM 2544 C C . GLY A 1 174 ? 10.73205 16.77646 -13.54267 1.000 22.66851 194 GLY A C 1
ATOM 2545 O O . GLY A 1 174 ? 11.08898 17.90892 -13.88451 1.000 23.91603 194 GLY A O 1
ATOM 2549 N N . LYS A 1 175 ? 10.47766 16.46297 -12.27215 1.000 18.19955 195 LYS A N 1
ATOM 2550 C CA . LYS A 1 175 ? 10.66909 17.46493 -11.23550 1.000 17.65738 195 LYS A CA 1
ATOM 2551 C C . LYS A 1 175 ? 10.94301 16.79002 -9.89814 1.000 17.99953 195 LYS A C 1
ATOM 2552 O O . LYS A 1 175 ? 10.65540 15.59926 -9.69681 1.000 17.15469 195 LYS A O 1
ATOM 2571 N N . VAL A 1 176 ? 11.53227 17.56789 -8.98207 1.000 19.46023 196 VAL A N 1
ATOM 2572 C CA . VAL A 1 176 ? 11.73293 17.06951 -7.62850 1.000 18.32062 196 VAL A CA 1
ATOM 2573 C C . VAL A 1 176 ? 10.37568 16.75986 -7.02083 1.000 18.33904 196 VAL A C 1
ATOM 2574 O O . VAL A 1 176 ? 9.46796 17.60453 -7.00990 1.000 21.77893 196 VAL A O 1
ATOM 2587 N N . ALA A 1 177 ? 10.22939 15.53380 -6.52103 1.000 18.43379 197 ALA A N 1
ATOM 2588 C CA . ALA A 1 177 ? 8.92034 15.01605 -6.14092 1.000 21.21044 197 ALA A CA 1
ATOM 2589 C C . ALA A 1 177 ? 8.52540 15.40039 -4.72414 1.000 22.72378 197 ALA A C 1
ATOM 2590 O O . ALA A 1 177 ? 7.33375 15.59123 -4.44743 1.000 22.66851 197 ALA A O 1
ATOM 2597 N N . THR A 1 178 ? 9.48993 15.50544 -3.81628 1.000 20.15505 198 THR A N 1
ATOM 2598 C CA . THR A 1 178 ? 9.20212 15.82653 -2.42375 1.000 21.16306 198 THR A CA 1
ATOM 2599 C C . THR A 1 178 ? 10.43396 16.47493 -1.80239 1.000 21.96579 198 THR A C 1
ATOM 2600 O O . THR A 1 178 ? 11.54351 16.36494 -2.32598 1.000 19.37074 198 THR A O 1
ATOM 2611 N N . GLY A 1 179 ? 10.22149 17.15508 -0.67201 1.000 19.86291 199 GLY A N 1
ATOM 2612 C CA . GLY A 1 179 ? 11.31354 17.85726 -0.01275 1.000 19.71552 199 GLY A CA 1
ATOM 2613 C C . GLY A 1 179 ? 11.72825 19.09402 -0.79633 1.000 19.03649 199 GLY A C 1
ATOM 2614 O O . GLY A 1 179 ? 10.92909 19.72863 -1.48829 1.000 19.18651 199 GLY A O 1
ATOM 2618 N N . SER A 1 180 ? 13.00276 19.45675 -0.68310 1.000 16.72306 200 SER A N 1
ATOM 2619 C CA . SER A 1 180 ? 13.48526 20.65457 -1.35988 1.000 16.30722 200 SER A CA 1
ATOM 2620 C C . SER A 1 180 ? 14.92325 20.42113 -1.81047 1.000 15.38342 200 SER A C 1
ATOM 2621 O O . SER A 1 180 ? 15.68137 19.71572 -1.13777 1.000 15.86769 200 SER A O 1
ATOM 2629 N N . ALA A 1 181 ? 15.29465 21.02344 -2.94981 1.000 15.82558 201 ALA A N 1
ATOM 2630 C CA . ALA A 1 181 ? 16.60112 20.75407 -3.54524 1.000 14.53069 201 ALA A CA 1
ATOM 2631 C C . ALA A 1 181 ? 17.19988 21.96450 -4.24154 1.000 18.26535 201 ALA A C 1
ATOM 2632 O O . ALA A 1 181 ? 16.49339 22.86410 -4.71902 1.000 16.55988 201 ALA A O 1
ATOM 2639 N N . TRP A 1 182 ? 18.53050 21.94451 -4.31276 1.000 14.71755 202 TRP A N 1
ATOM 2640 C CA . TRP A 1 182 ? 19.32655 22.83043 -5.14656 1.000 14.09643 202 TRP A CA 1
ATOM 2641 C C . TRP A 1 182 ? 20.05404 21.95467 -6.15085 1.000 14.64386 202 TRP A C 1
ATOM 2642 O O . TRP A 1 182 ? 20.81560 21.06439 -5.75643 1.000 13.50951 202 TRP A O 1
ATOM 2663 N N . ILE A 1 183 ? 19.79255 22.16763 -7.43578 1.000 14.69913 203 ILE A N 1
ATOM 2664 C CA . ILE A 1 183 ? 20.44590 21.37353 -8.46837 1.000 15.04391 203 ILE A CA 1
ATOM 2665 C C . ILE A 1 183 ? 21.81316 21.98702 -8.72638 1.000 14.36225 203 ILE A C 1
ATOM 2666 O O . ILE A 1 183 ? 21.92976 23.18865 -8.99104 1.000 15.36500 203 ILE A O 1
ATOM 2682 N N . VAL A 1 184 ? 22.85606 21.18132 -8.57663 1.000 14.40436 204 VAL A N 1
ATOM 2683 C CA . VAL A 1 184 ? 24.20977 21.73462 -8.61550 1.000 13.82271 204 VAL A CA 1
ATOM 2684 C C . VAL A 1 184 ? 24.58303 22.06894 -10.06221 1.000 14.01747 204 VAL A C 1
ATOM 2685 O O . VAL A 1 184 ? 24.43497 21.20959 -10.95804 1.000 14.67018 204 VAL A O 1
ATOM 2698 N N . PRO A 1 185 ? 25.08175 23.27414 -10.34583 1.000 16.51777 205 PRO A N 1
ATOM 2699 C CA . PRO A 1 185 ? 25.50564 23.59588 -11.71721 1.000 16.69147 205 PRO A CA 1
ATOM 2700 C C . PRO A 1 185 ? 26.62523 22.68699 -12.20454 1.000 17.67317 205 PRO A C 1
ATOM 2701 O O . PRO A 1 185 ? 27.48312 22.25127 -11.43366 1.000 17.10205 205 PRO A O 1
ATOM 2712 N N . THR A 1 186 ? 26.62924 22.44942 -13.52350 1.000 17.40472 206 THR A N 1
ATOM 2713 C CA . THR A 1 186 ? 27.58704 21.52615 -14.12540 1.000 17.41788 206 THR A CA 1
ATOM 2714 C C . THR A 1 186 ? 29.02428 22.01720 -13.97077 1.000 16.79675 206 THR A C 1
ATOM 2715 O O . THR A 1 186 ? 29.96403 21.20130 -13.92551 1.000 18.65224 206 THR A O 1
ATOM 2726 N N . GLU A 1 187 ? 29.21588 23.32785 -13.86242 1.000 19.82869 207 GLU A N 1
ATOM 2727 C CA . GLU A 1 187 ? 30.56237 23.88438 -13.76969 1.000 23.05540 207 GLU A CA 1
ATOM 2728 C C . GLU A 1 187 ? 31.27179 23.49669 -12.47387 1.000 21.67628 207 GLU A C 1
ATOM 2729 O O . GLU A 1 187 ? 32.49687 23.62263 -12.39412 1.000 20.37613 207 GLU A O 1
ATOM 2741 N N . LEU A 1 188 ? 30.54568 23.02789 -11.46542 1.000 18.24692 208 LEU A N 1
ATOM 2742 C CA . LEU A 1 188 ? 31.16503 22.78612 -10.16450 1.000 16.95466 208 LEU A CA 1
ATOM 2743 C C . LEU A 1 188 ? 31.78407 21.40118 -10.01696 1.000 17.17311 208 LEU A C 1
ATOM 2744 O O . LEU A 1 188 ? 32.38774 21.13043 -8.96885 1.000 17.47315 208 LEU A O 1
ATOM 2760 N N . HIS A 1 189 ? 31.66028 20.52492 -11.01412 1.000 16.49408 209 HIS A N 1
ATOM 2761 C CA . HIS A 1 189 ? 32.23570 19.19229 -10.90688 1.000 17.21259 209 HIS A CA 1
ATOM 2762 C C . HIS A 1 189 ? 32.40110 18.60570 -12.30097 1.000 16.57041 209 HIS A C 1
ATOM 2763 O O . HIS A 1 189 ? 31.78823 19.06984 -13.26633 1.000 17.44683 209 HIS A O 1
ATOM 2777 N N . ASP A 1 190 ? 33.20328 17.54497 -12.37676 1.000 17.45999 210 ASP A N 1
ATOM 2778 C CA . ASP A 1 190 ? 33.35469 16.81105 -13.62303 1.000 17.69949 210 ASP A CA 1
ATOM 2779 C C . ASP A 1 190 ? 32.06316 16.06228 -13.95604 1.000 16.41776 210 ASP A C 1
ATOM 2780 O O . ASP A 1 190 ? 31.29282 15.68991 -13.05626 1.000 17.07310 210 ASP A O 1
ATOM 2789 N N . PRO A 1 191 ? 31.81531 15.79226 -15.23697 1.000 17.82319 211 PRO A N 1
ATOM 2790 C CA . PRO A 1 191 ? 30.57109 15.10233 -15.60610 1.000 18.03900 211 PRO A CA 1
ATOM 2791 C C . PRO A 1 191 ? 30.46736 13.74520 -14.92151 1.000 17.72318 211 PRO A C 1
ATOM 2792 O O . PRO A 1 191 ? 31.43647 12.98882 -14.86248 1.000 18.24166 211 PRO A O 1
ATOM 2803 N N . ILE A 1 192 ? 29.27117 13.43497 -14.43033 1.000 17.52315 212 ILE A N 1
ATOM 2804 C CA . ILE A 1 192 ? 29.01797 12.15280 -13.73737 1.000 17.26260 212 ILE A CA 1
ATOM 2805 C C . ILE A 1 192 ? 28.60231 11.16603 -14.82366 1.000 16.38354 212 ILE A C 1
ATOM 2806 O O . ILE A 1 192 ? 27.43250 10.84739 -15.01164 1.000 17.65475 212 ILE A O 1
ATOM 2822 N N . ARG A 1 193 ? 29.59164 10.65063 -15.54677 1.000 18.38378 213 ARG A N 1
ATOM 2823 C CA . ARG A 1 193 ? 29.30927 9.82908 -16.72305 1.000 20.63405 213 ARG A CA 1
ATOM 2824 C C . ARG A 1 193 ? 28.88150 8.41677 -16.32102 1.000 18.24429 213 ARG A C 1
ATOM 2825 O O . ARG A 1 193 ? 29.54940 7.76101 -15.51157 1.000 18.02321 213 ARG A O 1
ATOM 2846 N N . GLN A 1 194 ? 27.75965 7.95185 -16.87937 1.000 16.97046 214 GLN A N 1
ATOM 2847 C CA . GLN A 1 194 ? 27.27407 6.57888 -16.69962 1.000 17.66791 214 GLN A CA 1
ATOM 2848 C C . GLN A 1 194 ? 27.39565 5.91349 -18.06473 1.000 16.90729 214 GLN A C 1
ATOM 2849 O O . GLN A 1 194 ? 26.76621 6.34761 -19.04452 1.000 19.41549 214 GLN A O 1
ATOM 2863 N N . ASP A 1 195 ? 28.27708 4.91654 -18.14515 1.000 17.93899 215 ASP A N 1
ATOM 2864 C CA . ASP A 1 195 ? 28.69649 4.33533 -19.40940 1.000 18.44695 215 ASP A CA 1
ATOM 2865 C C . ASP A 1 195 ? 28.15647 2.92217 -19.57845 1.000 20.57878 215 ASP A C 1
ATOM 2866 O O . ASP A 1 195 ? 27.96957 2.17820 -18.60858 1.000 19.54445 215 ASP A O 1
ATOM 2875 N N . ALA A 1 196 ? 27.92452 2.56811 -20.83391 1.000 20.66827 216 ALA A N 1
ATOM 2876 C CA . ALA A 1 196 ? 27.47136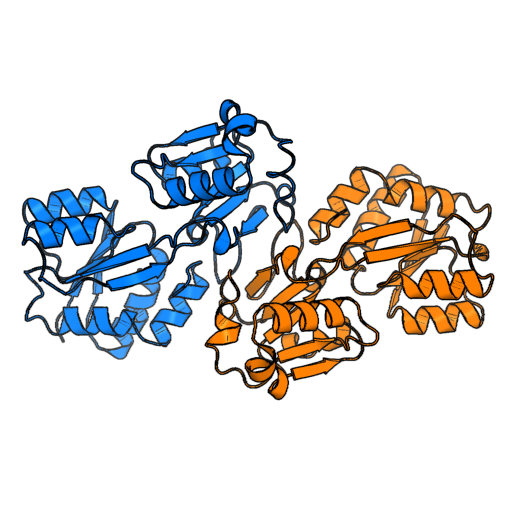 1.25071 -21.23816 1.000 20.25506 216 ALA A CA 1
ATOM 2877 C C . ALA A 1 196 ? 28.53243 0.57720 -22.10624 1.000 23.16857 216 ALA A C 1
ATOM 2878 O O . ALA A 1 196 ? 29.37146 1.24207 -22.71665 1.000 22.67114 216 ALA A O 1
ATOM 2885 N N . VAL A 1 197 ? 28.47320 -0.75813 -22.15897 1.000 21.64733 217 VAL A N 1
ATOM 2886 C CA . VAL A 1 197 ? 29.33150 -1.57220 -23.01417 1.000 22.49217 217 VAL A CA 1
ATOM 2887 C C . VAL A 1 197 ? 28.50897 -2.74563 -23.53345 1.000 23.90550 217 VAL A C 1
ATOM 2888 O O . VAL A 1 197 ? 27.51158 -3.14928 -22.93325 1.000 23.14751 217 VAL A O 1
ATOM 2901 N N . ILE A 1 198 ? 28.94392 -3.28512 -24.66463 1.000 23.94761 218 ILE A N 1
ATOM 2902 C CA . ILE A 1 198 ? 28.42397 -4.53750 -25.20016 1.000 24.91878 218 ILE A CA 1
ATOM 2903 C C . ILE A 1 198 ? 29.34641 -5.65347 -24.72451 1.000 25.32672 218 ILE A C 1
ATOM 2904 O O . ILE A 1 198 ? 30.57392 -5.52965 -24.81040 1.000 26.75847 218 ILE A O 1
ATOM 2920 N N . LEU A 1 199 ? 28.77582 -6.72148 -24.19292 1.000 29.65092 219 LEU A N 1
ATOM 2921 C CA . LEU A 1 199 ? 29.65256 -7.73583 -23.63666 1.000 35.92799 219 LEU A CA 1
ATOM 2922 C C . LEU A 1 199 ? 30.02092 -8.72194 -24.73788 1.000 44.27636 219 LEU A C 1
ATOM 2923 O O . LEU A 1 199 ? 29.30824 -8.85695 -25.73574 1.000 41.15757 219 LEU A O 1
ATOM 2939 N N . ASN A 1 200 ? 31.14004 -9.42649 -24.53772 1.000 61.46263 220 ASN A N 1
ATOM 2940 C CA . ASN A 1 200 ? 31.62705 -10.38362 -25.52750 1.000 63.14704 220 ASN A CA 1
ATOM 2941 C C . ASN A 1 200 ? 30.47502 -11.22891 -26.05206 1.000 62.23115 220 ASN A C 1
ATOM 2942 O O . ASN A 1 200 ? 30.44994 -11.59259 -27.23082 1.000 64.86041 220 ASN A O 1
ATOM 2953 N N . LYS A 1 201 ? 29.50632 -11.52400 -25.18331 1.000 60.77571 221 LYS A N 1
ATOM 2954 C CA . LYS A 1 201 ? 28.39196 -12.37502 -25.57637 1.000 63.19442 221 LYS A CA 1
ATOM 2955 C C . LYS A 1 201 ? 27.53598 -11.72571 -26.65824 1.000 62.38643 221 LYS A C 1
ATOM 2956 O O . LYS A 1 201 ? 26.97666 -12.42606 -27.50645 1.000 70.66110 221 LYS A O 1
ATOM 2975 N N . GLY A 1 202 ? 27.42976 -10.39604 -26.64992 1.000 58.35437 222 GLY A N 1
ATOM 2976 C CA . GLY A 1 202 ? 26.63251 -9.60624 -27.56913 1.000 55.14872 222 GLY A CA 1
ATOM 2977 C C . GLY A 1 202 ? 27.34638 -9.10419 -28.80811 1.000 58.47017 222 GLY A C 1
ATOM 2978 O O . GLY A 1 202 ? 26.76842 -8.31433 -29.56250 1.000 56.07514 222 GLY A O 1
ATOM 2982 N N . LYS A 1 203 ? 28.58366 -9.53992 -29.04892 1.000 57.73850 223 LYS A N 1
ATOM 2983 C CA . LYS A 1 203 ? 29.37627 -8.98784 -30.14403 1.000 58.35173 223 LYS A CA 1
ATOM 2984 C C . LYS A 1 203 ? 28.63241 -9.04655 -31.47484 1.000 64.35508 223 LYS A C 1
ATOM 2985 O O . LYS A 1 203 ? 28.55035 -8.04621 -32.19774 1.000 64.80514 223 LYS A O 1
ATOM 3004 N N . ASP A 1 204 ? 28.08401 -10.21184 -31.81600 1.000 79.39636 224 ASP A N 1
ATOM 3005 C CA . ASP A 1 204 ? 27.33832 -10.40720 -33.05424 1.000 80.88075 224 ASP A CA 1
ATOM 3006 C C . ASP A 1 204 ? 25.83856 -10.48782 -32.80645 1.000 77.70932 224 ASP A C 1
ATOM 3007 O O . ASP A 1 204 ? 25.11996 -11.15999 -33.55277 1.000 73.11403 224 ASP A O 1
ATOM 3016 N N . ASN A 1 205 ? 25.34943 -9.82237 -31.76367 1.000 53.06952 225 ASN A N 1
ATOM 3017 C CA . ASN A 1 205 ? 23.94127 -9.89890 -31.40301 1.000 52.55367 225 ASN A CA 1
ATOM 3018 C C . ASN A 1 205 ? 23.23217 -8.63523 -31.88200 1.000 49.12431 225 ASN A C 1
ATOM 3019 O O . ASN A 1 205 ? 23.51039 -7.53206 -31.39547 1.000 42.69722 225 ASN A O 1
ATOM 3030 N N . ALA A 1 206 ? 22.30700 -8.80967 -32.83004 1.000 41.97082 226 ALA A N 1
ATOM 3031 C CA . ALA A 1 206 ? 21.59434 -7.67178 -33.39990 1.000 42.12084 226 ALA A CA 1
ATOM 3032 C C . ALA A 1 206 ? 20.80449 -6.93205 -32.33378 1.000 40.33115 226 ALA A C 1
ATOM 3033 O O . ALA A 1 206 ? 20.72551 -5.69828 -32.35397 1.000 35.81482 226 ALA A O 1
ATOM 3040 N N . ALA A 1 207 ? 20.19260 -7.67646 -31.40873 1.000 38.64148 227 ALA A N 1
ATOM 3041 C CA . ALA A 1 207 ? 19.36031 -7.06496 -30.38090 1.000 38.35986 227 ALA A CA 1
ATOM 3042 C C . ALA A 1 207 ? 20.19060 -6.20595 -29.44068 1.000 33.78300 227 ALA A C 1
ATOM 3043 O O . ALA A 1 207 ? 19.73772 -5.14444 -29.00152 1.000 38.33354 227 ALA A O 1
ATOM 3050 N N . ALA A 1 208 ? 21.40640 -6.64402 -29.11231 1.000 34.97261 228 ALA A N 1
ATOM 3051 C CA . ALA A 1 208 ? 22.27273 -5.81939 -28.27861 1.000 37.73874 228 ALA A CA 1
ATOM 3052 C C . ALA A 1 208 ? 22.58142 -4.49528 -28.96839 1.000 38.97573 228 ALA A C 1
ATOM 3053 O O . ALA A 1 208 ? 22.42845 -3.42338 -28.37672 1.000 31.60379 228 ALA A O 1
ATOM 3060 N N . LYS A 1 209 ? 23.00535 -4.55372 -30.23448 1.000 36.86495 229 LYS A N 1
ATOM 3061 C CA . LYS A 1 209 ? 23.30901 -3.33201 -30.97678 1.000 37.70715 229 LYS A CA 1
ATOM 3062 C C . LYS A 1 209 ? 22.08074 -2.43551 -31.11457 1.000 39.39683 229 LYS A C 1
ATOM 3063 O O . LYS A 1 209 ? 22.17635 -1.21201 -30.94551 1.000 37.86770 229 LYS A O 1
ATOM 3082 N N . ALA A 1 210 ? 20.91770 -3.02057 -31.41663 1.000 32.44863 230 ALA A N 1
ATOM 3083 C CA . ALA A 1 210 ? 19.69738 -2.22240 -31.50175 1.000 37.98877 230 ALA A CA 1
ATOM 3084 C C . ALA A 1 210 ? 19.41595 -1.47349 -30.19701 1.000 37.38343 230 ALA A C 1
ATOM 3085 O O . ALA A 1 210 ? 19.01875 -0.30422 -30.22666 1.000 35.71218 230 ALA A O 1
ATOM 3092 N N . LEU A 1 211 ? 19.58801 -2.13343 -29.04529 1.000 37.35448 231 LEU A N 1
ATOM 3093 C CA . LEU A 1 211 ? 19.33809 -1.46983 -27.76317 1.000 34.22252 231 LEU A CA 1
ATOM 3094 C C . LEU A 1 211 ? 20.29655 -0.30995 -27.55053 1.000 32.63812 231 LEU A C 1
ATOM 3095 O O . LEU A 1 211 ? 19.88912 0.79211 -27.16079 1.000 31.90909 231 LEU A O 1
ATOM 3111 N N . VAL A 1 212 ? 21.58485 -0.55179 -27.77676 1.000 33.27767 232 VAL A N 1
ATOM 3112 C CA . VAL A 1 212 ? 22.59080 0.47746 -27.54710 1.000 37.28868 232 VAL A CA 1
ATOM 3113 C C . VAL A 1 212 ? 22.35215 1.68800 -28.44274 1.000 39.30998 232 VAL A C 1
ATOM 3114 O O . VAL A 1 212 ? 22.53941 2.83437 -28.02101 1.000 38.89940 232 VAL A O 1
ATOM 3127 N N . ASP A 1 213 ? 21.97124 1.46194 -29.69660 1.000 39.91268 233 ASP A N 1
ATOM 3128 C CA . ASP A 1 213 ? 21.68957 2.59599 -30.57178 1.000 38.65200 233 ASP A CA 1
ATOM 3129 C C . ASP A 1 213 ? 20.35622 3.24707 -30.22925 1.000 34.83839 233 ASP A C 1
ATOM 3130 O O . ASP A 1 213 ? 20.22228 4.47219 -30.33607 1.000 37.76769 233 ASP A O 1
ATOM 3139 N N . TYR A 1 214 ? 19.37136 2.45937 -29.79547 1.000 35.66217 234 TYR A N 1
ATOM 3140 C CA . TYR A 1 214 ? 18.13253 3.05403 -29.30478 1.000 37.59924 234 TYR A CA 1
ATOM 3141 C C . TYR A 1 214 ? 18.41992 4.03834 -28.17757 1.000 35.79640 234 TYR A C 1
ATOM 3142 O O . TYR A 1 214 ? 17.81856 5.11204 -28.11150 1.000 36.12275 234 TYR A O 1
ATOM 3160 N N . LEU A 1 215 ? 19.32627 3.67796 -27.26554 1.000 33.85932 235 LEU A N 1
ATOM 3161 C CA . LEU A 1 215 ? 19.65808 4.56734 -26.15857 1.000 32.81183 235 LEU A CA 1
ATOM 3162 C C . LEU A 1 215 ? 20.22546 5.89112 -26.64768 1.000 35.73060 235 LEU A C 1
ATOM 3163 O O . LEU A 1 215 ? 20.18460 6.88613 -25.90989 1.000 33.85143 235 LEU A O 1
ATOM 3179 N N . LYS A 1 216 ? 20.76855 5.91603 -27.86052 1.000 36.36225 236 LYS A N 1
ATOM 3180 C CA . LYS A 1 216 ? 21.36231 7.11127 -28.43837 1.000 38.31512 236 LYS A CA 1
ATOM 3181 C C . LYS A 1 216 ? 20.35154 7.92913 -29.23205 1.000 41.17336 236 LYS A C 1
ATOM 3182 O O . LYS A 1 216 ? 20.72163 8.96447 -29.80109 1.000 43.65787 236 LYS A O 1
ATOM 3201 N N . GLY A 1 217 ? 19.08469 7.50140 -29.26489 1.000 34.28043 237 GLY A N 1
ATOM 3202 C CA . GLY A 1 217 ? 18.06798 8.13955 -30.07287 1.000 38.37565 237 GLY A CA 1
ATOM 3203 C C . GLY A 1 217 ? 17.22287 9.14801 -29.30374 1.000 39.97321 237 GLY A C 1
ATOM 3204 O O . GLY A 1 217 ? 17.34769 9.32605 -28.09674 1.000 37.32553 237 GLY A O 1
ATOM 3208 N N . ALA A 1 218 ? 16.32178 9.80138 -30.04870 1.000 39.73898 238 ALA A N 1
ATOM 3209 C CA . ALA A 1 218 ? 15.58660 10.94710 -29.51805 1.000 37.32816 238 ALA A CA 1
ATOM 3210 C C . ALA A 1 218 ? 14.51846 10.52652 -28.51430 1.000 38.10457 238 ALA A C 1
ATOM 3211 O O . ALA A 1 218 ? 14.29412 11.22758 -27.51939 1.000 39.00731 238 ALA A O 1
ATOM 3218 N N . LYS A 1 219 ? 13.83009 9.40724 -28.75951 1.000 40.49433 239 LYS A N 1
ATOM 3219 C CA . LYS A 1 219 ? 12.85725 8.91739 -27.78059 1.000 44.69746 239 LYS A CA 1
ATOM 3220 C C . LYS A 1 219 ? 13.53602 8.59453 -26.45660 1.000 40.83121 239 LYS A C 1
ATOM 3221 O O . LYS A 1 219 ? 13.05973 8.98778 -25.38164 1.000 38.93098 239 LYS A O 1
ATOM 3240 N N . ALA A 1 220 ? 14.64907 7.86521 -26.50937 1.000 35.22528 240 ALA A N 1
ATOM 3241 C CA . ALA A 1 220 ? 15.35087 7.54685 -25.27198 1.000 33.23556 240 ALA A CA 1
ATOM 3242 C C . ALA A 1 220 ? 15.81638 8.81546 -24.56960 1.000 32.05384 240 ALA A C 1
ATOM 3243 O O . ALA A 1 220 ? 15.69752 8.93683 -23.34259 1.000 28.76924 240 ALA A O 1
ATOM 3250 N N . ALA A 1 221 ? 16.34221 9.77304 -25.33291 1.000 34.49098 241 ALA A N 1
ATOM 3251 C CA . ALA A 1 221 ? 16.81063 11.02077 -24.73636 1.000 36.08064 241 ALA A CA 1
ATOM 3252 C C . ALA A 1 221 ? 15.70839 11.69957 -23.93241 1.000 34.35412 241 ALA A C 1
ATOM 3253 O O . ALA A 1 221 ? 15.96468 12.24281 -22.85131 1.000 33.26978 241 ALA A O 1
ATOM 3260 N N . ALA A 1 222 ? 14.47315 11.68004 -24.43885 1.000 33.45138 242 ALA A N 1
ATOM 3261 C CA . ALA A 1 222 ? 13.38506 12.37033 -23.75300 1.000 36.58860 242 ALA A CA 1
ATOM 3262 C C . ALA A 1 222 ? 13.03789 11.69365 -22.43511 1.000 35.05683 242 ALA A C 1
ATOM 3263 O O . ALA A 1 222 ? 12.81600 12.36952 -21.42236 1.000 29.65882 242 ALA A O 1
ATOM 3270 N N . LEU A 1 223 ? 12.97721 10.36234 -22.41917 1.000 34.60415 243 LEU A N 1
ATOM 3271 C CA . LEU A 1 223 ? 12.76565 9.67515 -21.15100 1.000 35.22528 243 LEU A CA 1
ATOM 3272 C C . LEU A 1 223 ? 13.90992 9.94451 -20.19830 1.000 29.40353 243 LEU A C 1
ATOM 3273 O O . LEU A 1 223 ? 13.69804 10.21345 -19.00930 1.000 30.27995 243 LEU A O 1
ATOM 3289 N N . ILE A 1 224 ? 15.13473 9.89482 -20.70838 1.000 25.93732 244 ILE A N 1
ATOM 3290 C CA . ILE A 1 224 ? 16.29307 10.01398 -19.83790 1.000 23.65020 244 ILE A CA 1
ATOM 3291 C C . ILE A 1 224 ? 16.28840 11.35633 -19.11816 1.000 25.57149 244 ILE A C 1
ATOM 3292 O O . ILE A 1 224 ? 16.54628 11.42090 -17.91314 1.000 22.96328 244 ILE A O 1
ATOM 3308 N N . LYS A 1 225 ? 15.95847 12.44493 -19.83020 1.000 28.46394 245 LYS A N 1
ATOM 3309 C CA . LYS A 1 225 ? 15.89370 13.76427 -19.19743 1.000 25.22408 245 LYS A CA 1
ATOM 3310 C C . LYS A 1 225 ? 14.83888 13.81319 -18.10608 1.000 25.96364 245 LYS A C 1
ATOM 3311 O O . LYS A 1 225 ? 15.06494 14.38635 -17.03491 1.000 24.47925 245 LYS A O 1
ATOM 3330 N N . SER A 1 226 ? 13.68275 13.20309 -18.35405 1.000 23.43702 246 SER A N 1
ATOM 3331 C CA . SER A 1 226 ? 12.58524 13.29021 -17.40619 1.000 25.53990 246 SER A CA 1
ATOM 3332 C C . SER A 1 226 ? 12.87538 12.53910 -16.11789 1.000 22.05791 246 SER A C 1
ATOM 3333 O O . SER A 1 226 ? 12.24951 12.83267 -15.09352 1.000 21.51311 246 SER A O 1
ATOM 3341 N N . TYR A 1 227 ? 13.85258 11.63364 -16.12477 1.000 20.83145 247 TYR A N 1
ATOM 3342 C CA . TYR A 1 227 ? 14.19738 10.88627 -14.92837 1.000 20.14978 247 TYR A CA 1
ATOM 3343 C C . TYR A 1 227 ? 15.35351 11.50754 -14.15884 1.000 17.81266 247 TYR A C 1
ATOM 3344 O O . TYR A 1 227 ? 15.75507 10.95319 -13.13280 1.000 17.33103 247 TYR A O 1
ATOM 3362 N N . GLY A 1 228 ? 15.81820 12.69268 -14.55551 1.000 19.52603 248 GLY A N 1
ATOM 3363 C CA . GLY A 1 228 ? 16.81506 13.41697 -13.80193 1.000 20.11294 248 GLY A CA 1
ATOM 3364 C C . GLY A 1 228 ? 18.24117 13.30818 -14.30231 1.000 19.60235 248 GLY A C 1
ATOM 3365 O O . GLY A 1 228 ? 19.16315 13.29398 -13.47747 1.000 18.48643 248 GLY A O 1
ATOM 3369 N N . TYR A 1 229 ? 18.45288 13.12188 -15.60205 1.000 18.57065 249 TYR A N 1
ATOM 3370 C CA . TYR A 1 229 ? 19.79596 13.03479 -16.16116 1.000 18.01269 249 TYR A CA 1
ATOM 3371 C C . TYR A 1 229 ? 19.97995 14.06269 -17.26992 1.000 20.94988 249 TYR A C 1
ATOM 3372 O O . TYR A 1 229 ? 19.01602 14.61147 -17.81048 1.000 20.63405 249 TYR A O 1
ATOM 3390 N N . GLU A 1 230 ? 21.23418 14.23384 -17.67582 1.000 17.66791 250 GLU A N 1
ATOM 3391 C CA . GLU A 1 230 ? 21.58638 14.94021 -18.89785 1.000 18.86542 250 GLU A CA 1
ATOM 3392 C C . GLU A 1 230 ? 22.04137 13.91825 -19.93280 1.000 24.29765 250 GLU A C 1
ATOM 3393 O O . GLU A 1 230 ? 22.38263 12.78455 -19.60049 1.000 22.23424 250 GLU A O 1
ATOM 3405 N N . LEU A 1 231 ? 22.02689 14.31317 -21.19949 1.000 33.59087 251 LEU A N 1
ATOM 3406 C CA . LEU A 1 231 ? 22.36446 13.35149 -22.24921 1.000 36.85179 251 LEU A CA 1
ATOM 3407 C C . LEU A 1 231 ? 23.81705 13.51817 -22.62991 1.000 39.74161 251 LEU A C 1
ATOM 3408 O O . LEU A 1 231 ? 24.55466 14.19497 -21.92854 1.000 40.10481 251 LEU A O 1
ATOM 3424 N N . ASP B 1 4 ? -5.60036 48.00800 12.99272 1.000 52.87739 24 ASP B N 1
ATOM 3425 C CA . ASP B 1 4 ? -5.94635 48.61025 11.70904 1.000 50.86136 24 ASP B CA 1
ATOM 3426 C C . ASP B 1 4 ? -5.36039 47.82885 10.53009 1.000 45.16068 24 ASP B C 1
ATOM 3427 O O . ASP B 1 4 ? -4.43469 47.02806 10.68741 1.000 35.30423 24 ASP B O 1
ATOM 3436 N N . GLU B 1 5 ? -5.91761 48.07118 9.34970 1.000 37.47818 25 GLU B N 1
ATOM 3437 C CA . GLU B 1 5 ? -5.46073 47.43441 8.12418 1.000 29.39037 25 GLU B CA 1
ATOM 3438 C C . GLU B 1 5 ? -4.47569 48.31192 7.35521 1.000 30.13256 25 GLU B C 1
ATOM 3439 O O . GLU B 1 5 ? -4.37175 49.52718 7.55464 1.000 27.72438 25 GLU B O 1
ATOM 3451 N N . VAL B 1 6 ? -3.74002 47.66482 6.46188 1.000 24.74244 26 VAL B N 1
ATOM 3452 C CA . VAL B 1 6 ? -2.80450 48.33988 5.57315 1.000 21.92895 26 VAL B CA 1
ATOM 3453 C C . VAL B 1 6 ? -3.13328 47.91631 4.14786 1.000 20.00503 26 VAL B C 1
ATOM 3454 O O . VAL B 1 6 ? -3.28081 46.71915 3.87592 1.000 22.15002 26 VAL B O 1
ATOM 3467 N N . GLN B 1 7 ? -3.27825 48.89956 3.26015 1.000 19.88923 27 GLN B N 1
ATOM 3468 C CA . GLN B 1 7 ? -3.51718 48.67410 1.84387 1.000 20.43929 27 GLN B CA 1
ATOM 3469 C C . GLN B 1 7 ? -2.17909 48.57487 1.12172 1.000 18.41800 27 GLN B C 1
ATOM 3470 O O . GLN B 1 7 ? -1.35127 49.48562 1.20812 1.000 18.18902 27 GLN B O 1
ATOM 3484 N N . VAL B 1 8 ? -1.98230 47.48532 0.39164 1.000 17.11258 28 VAL B N 1
ATOM 3485 C CA . VAL B 1 8 ? -0.69798 47.19451 -0.23378 1.000 15.09391 28 VAL B CA 1
ATOM 3486 C C . VAL B 1 8 ? -0.91074 46.93242 -1.71547 1.000 15.13866 28 VAL B C 1
ATOM 3487 O O . VAL B 1 8 ? -1.77314 46.13380 -2.08558 1.000 16.19931 28 VAL B O 1
ATOM 3500 N N . ALA B 1 9 ? -0.09557 47.56079 -2.55413 1.000 14.89652 29 ALA B N 1
ATOM 3501 C CA . ALA B 1 9 ? -0.02967 47.23386 -3.97059 1.000 14.63333 29 ALA B CA 1
ATOM 3502 C C . ALA B 1 9 ? 1.11859 46.25431 -4.15264 1.000 14.72808 29 ALA B C 1
ATOM 3503 O O . ALA B 1 9 ? 2.24065 46.56600 -3.75213 1.000 13.53847 29 ALA B O 1
ATOM 3510 N N . VAL B 1 10 ? 0.84861 45.08560 -4.74663 1.000 13.24369 30 VAL B N 1
ATOM 3511 C CA . VAL B 1 10 ? 1.82952 43.99012 -4.81326 1.000 12.89628 30 VAL B CA 1
ATOM 3512 C C . VAL B 1 10 ? 2.05533 43.56232 -6.25959 1.000 13.06472 30 VAL B C 1
ATOM 3513 O O . VAL B 1 10 ? 1.12117 43.12935 -6.94540 1.000 12.71468 30 VAL B O 1
ATOM 3526 N N . ALA B 1 11 ? 3.30360 43.62562 -6.70390 1.000 14.05432 31 ALA B N 1
ATOM 3527 C CA . ALA B 1 11 ? 3.64246 43.08388 -8.01589 1.000 13.30423 31 ALA B CA 1
ATOM 3528 C C . ALA B 1 11 ? 3.16822 41.64283 -8.14827 1.000 12.88576 31 ALA B C 1
ATOM 3529 O O . ALA B 1 11 ? 3.38040 40.80649 -7.26077 1.000 12.23568 31 ALA B O 1
ATOM 3536 N N . ALA B 1 12 ? 2.54422 41.33637 -9.29257 1.000 15.72557 32 ALA B N 1
ATOM 3537 C CA . ALA B 1 12 ? 1.82644 40.07008 -9.41568 1.000 14.69124 32 ALA B CA 1
ATOM 3538 C C . ALA B 1 12 ? 2.72708 38.84595 -9.24930 1.000 13.66216 32 ALA B C 1
ATOM 3539 O O . ALA B 1 12 ? 2.23054 37.78891 -8.85385 1.000 14.69124 32 ALA B O 1
ATOM 3546 N N . ASN B 1 13 ? 4.02395 38.93995 -9.57921 1.000 15.09128 33 ASN B N 1
ATOM 3547 C CA . ASN B 1 13 ? 4.88852 37.78239 -9.34489 1.000 14.52806 33 ASN B CA 1
ATOM 3548 C C . ASN B 1 13 ? 4.92716 37.39322 -7.87446 1.000 15.65188 33 ASN B C 1
ATOM 3549 O O . ASN B 1 13 ? 5.21992 36.23606 -7.55698 1.000 14.74650 33 ASN B O 1
ATOM 3560 N N . PHE B 1 14 ? 4.65283 38.33302 -6.97119 1.000 14.13327 34 PHE B N 1
ATOM 3561 C CA . PHE B 1 14 ? 4.79105 38.12812 -5.53096 1.000 14.13064 34 PHE B CA 1
ATOM 3562 C C . PHE B 1 14 ? 3.45166 37.83541 -4.85509 1.000 14.78862 34 PHE B C 1
ATOM 3563 O O . PHE B 1 14 ? 3.36254 37.87247 -3.62402 1.000 15.36237 34 PHE B O 1
ATOM 3580 N N . THR B 1 15 ? 2.43330 37.47175 -5.64063 1.000 13.11473 35 THR B N 1
ATOM 3581 C CA . THR B 1 15 ? 1.09146 37.24576 -5.11313 1.000 13.60953 35 THR B CA 1
ATOM 3582 C C . THR B 1 15 ? 1.07208 36.12160 -4.08874 1.000 14.38857 35 THR B C 1
ATOM 3583 O O . THR B 1 15 ? 0.54231 36.28219 -2.98280 1.000 16.85465 35 THR B O 1
ATOM 3594 N N . ALA B 1 16 ? 1.57473 34.93663 -4.46425 1.000 15.60977 36 ALA B N 1
ATOM 3595 C CA . ALA B 1 16 ? 1.50155 33.80559 -3.54603 1.000 16.48882 36 ALA B CA 1
ATOM 3596 C C . ALA B 1 16 ? 2.27902 34.08011 -2.26862 1.000 16.83360 36 ALA B C 1
ATOM 3597 O O . ALA B 1 16 ? 1.76805 33.76829 -1.18208 1.000 17.00204 36 ALA B O 1
ATOM 3604 N N . PRO B 1 17 ? 3.49919 34.61386 -2.31194 1.000 13.88588 37 PRO B N 1
ATOM 3605 C CA . PRO B 1 17 ? 4.18421 34.92141 -1.04482 1.000 13.85429 37 PRO B CA 1
ATOM 3606 C C . PRO B 1 17 ? 3.42143 35.91506 -0.17507 1.000 15.15971 37 PRO B C 1
ATOM 3607 O O . PRO B 1 17 ? 3.33524 35.73102 1.05002 1.000 16.98362 37 PRO B O 1
ATOM 3618 N N . ILE B 1 18 ? 2.81939 36.95152 -0.76179 1.000 18.12586 38 ILE B N 1
ATOM 3619 C CA . ILE B 1 18 ? 2.16754 37.92927 0.11099 1.000 17.99426 38 ILE B CA 1
ATOM 3620 C C . ILE B 1 18 ? 0.89860 37.34609 0.69820 1.000 20.13926 38 ILE B C 1
ATOM 3621 O O . ILE B 1 18 ? 0.50904 37.69851 1.82010 1.000 20.71827 38 ILE B O 1
ATOM 3637 N N . GLN B 1 19 ? 0.24312 36.42364 -0.01263 1.000 20.19189 39 GLN B N 1
ATOM 3638 C CA . GLN B 1 19 ? -0.90478 35.75186 0.58109 1.000 21.60259 39 GLN B CA 1
ATOM 3639 C C . GLN B 1 19 ? -0.49797 34.99379 1.83450 1.000 22.85274 39 GLN B C 1
ATOM 3640 O O . GLN B 1 19 ? -1.20582 35.01410 2.84993 1.000 25.34251 39 GLN B O 1
ATOM 3654 N N . ALA B 1 20 ? 0.64199 34.31068 1.77351 1.000 18.73646 40 ALA B N 1
ATOM 3655 C CA . ALA B 1 20 ? 1.10646 33.55153 2.92360 1.000 18.69698 40 ALA B CA 1
ATOM 3656 C C . ALA B 1 20 ? 1.56916 34.48458 4.03473 1.000 20.38929 40 ALA B C 1
ATOM 3657 O O . ALA B 1 20 ? 1.29960 34.23899 5.22067 1.000 21.23676 40 ALA B O 1
ATOM 3664 N N . ILE B 1 21 ? 2.29268 35.54132 3.66686 1.000 18.33904 41 ILE B N 1
ATOM 3665 C CA . ILE B 1 21 ? 2.75020 36.52662 4.64244 1.000 17.65212 41 ILE B CA 1
ATOM 3666 C C . ILE B 1 21 ? 1.56007 37.17457 5.32036 1.000 20.82618 41 ILE B C 1
ATOM 3667 O O . ILE B 1 21 ? 1.53253 37.33171 6.55191 1.000 21.33940 41 ILE B O 1
ATOM 3683 N N . ALA B 1 22 ? 0.53189 37.51378 4.53896 1.000 18.55749 42 ALA B N 1
ATOM 3684 C CA . ALA B 1 22 ? -0.62758 38.18973 5.11269 1.000 19.19967 42 ALA B CA 1
ATOM 3685 C C . ALA B 1 22 ? -1.26237 37.35869 6.21668 1.000 23.26068 42 ALA B C 1
ATOM 3686 O O . ALA B 1 22 ? -1.71424 37.90363 7.23595 1.000 21.11043 42 ALA B O 1
ATOM 3693 N N . LYS B 1 23 ? -1.35295 36.04041 6.01556 1.000 24.78981 43 LYS B N 1
ATOM 3694 C CA . LYS B 1 23 ? -1.97580 35.19156 7.02649 1.000 23.20015 43 LYS B CA 1
ATOM 3695 C C . LYS B 1 23 ? -1.18803 35.23224 8.33184 1.000 25.81625 43 LYS B C 1
ATOM 3696 O O . LYS B 1 23 ? -1.76419 35.42137 9.41148 1.000 27.91914 43 LYS B O 1
ATOM 3715 N N . GLU B 1 24 ? 0.13635 35.07323 8.24510 1.000 23.11593 44 GLU B N 1
ATOM 3716 C CA . GLU B 1 24 ? 0.96980 35.08340 9.44618 1.000 23.85812 44 GLU B CA 1
ATOM 3717 C C . GLU B 1 24 ? 1.02776 36.46680 10.07737 1.000 24.67664 44 GLU B C 1
ATOM 3718 O O . GLU B 1 24 ? 1.03892 36.59537 11.30636 1.000 26.31105 44 GLU B O 1
ATOM 3730 N N . PHE B 1 25 ? 1.09844 37.50680 9.25047 1.000 20.32612 45 PHE B N 1
ATOM 3731 C CA . PHE B 1 25 ? 1.12009 38.87314 9.75937 1.000 21.31045 45 PHE B CA 1
ATOM 3732 C C . PHE B 1 25 ? -0.11949 39.16463 10.58799 1.000 23.18699 45 PHE B C 1
ATOM 3733 O O . PHE B 1 25 ? -0.03264 39.80865 11.64512 1.000 22.46848 45 PHE B O 1
ATOM 3750 N N . GLU B 1 26 ? -1.27909 38.66584 10.14136 1.000 21.50784 46 GLU B N 1
ATOM 3751 C CA . GLU B 1 26 ? -2.51251 38.90023 10.88196 1.000 24.81613 46 GLU B CA 1
ATOM 3752 C C . GLU B 1 26 ? -2.54979 38.07524 12.16468 1.000 27.48487 46 GLU B C 1
ATOM 3753 O O . GLU B 1 26 ? -3.05628 38.54323 13.19485 1.000 27.58752 46 GLU B O 1
ATOM 3765 N N . LYS B 1 27 ? -2.03499 36.84297 12.13075 1.000 28.04547 47 LYS B N 1
ATOM 3766 C CA . LYS B 1 27 ? -2.00490 36.03870 13.35705 1.000 30.09835 47 LYS B CA 1
ATOM 3767 C C . LYS B 1 27 ? -1.06218 36.61873 14.40468 1.000 29.34036 47 LYS B C 1
ATOM 3768 O O . LYS B 1 27 ? -1.32141 36.50243 15.61222 1.000 29.02716 47 LYS B O 1
ATOM 3786 N N . ASP B 1 28 ? 0.03228 37.23702 13.96569 1.000 22.72378 48 ASP B N 1
ATOM 3787 C CA . ASP B 1 28 ? 1.09274 37.67367 14.86169 1.000 24.11605 48 ASP B CA 1
ATOM 3788 C C . ASP B 1 28 ? 0.95049 39.11233 15.32424 1.000 27.17168 48 ASP B C 1
ATOM 3789 O O . ASP B 1 28 ? 1.57120 39.48211 16.32905 1.000 25.74519 48 ASP B O 1
ATOM 3798 N N . THR B 1 29 ? 0.19752 39.94239 14.59868 1.000 25.52411 49 THR B N 1
ATOM 3799 C CA . THR B 1 29 ? 0.03646 41.34542 14.95306 1.000 24.06604 49 THR B CA 1
ATOM 3800 C C . THR B 1 29 ? -1.40416 41.82064 15.03750 1.000 25.82152 49 THR B C 1
ATOM 3801 O O . THR B 1 29 ? -1.63478 42.91161 15.57190 1.000 29.40089 49 THR B O 1
ATOM 3812 N N . GLY B 1 30 ? -2.37169 41.07643 14.50741 1.000 30.55103 50 GLY B N 1
ATOM 3813 C CA . GLY B 1 30 ? -3.72991 41.56935 14.40489 1.000 39.46789 50 GLY B CA 1
ATOM 3814 C C . GLY B 1 30 ? -3.98992 42.57121 13.28900 1.000 38.90466 50 GLY B C 1
ATOM 3815 O O . GLY B 1 30 ? -5.15902 42.88891 13.03361 1.000 38.72306 50 GLY B O 1
ATOM 3819 N N . HIS B 1 31 ? -2.95396 43.11466 12.64302 1.000 31.54589 51 HIS B N 1
ATOM 3820 C CA . HIS B 1 31 ? -3.16755 44.00213 11.49957 1.000 31.22216 51 HIS B CA 1
ATOM 3821 C C . HIS B 1 31 ? -3.60772 43.20282 10.27446 1.000 30.54577 51 HIS B C 1
ATOM 3822 O O . HIS B 1 31 ? -3.03061 42.15376 9.95650 1.000 31.28533 51 HIS B O 1
ATOM 3836 N N . ARG B 1 32 ? -4.63487 43.70540 9.58208 1.000 31.25375 52 ARG B N 1
ATOM 3837 C CA . ARG B 1 32 ? -5.09417 43.12491 8.32572 1.000 35.39372 52 ARG B CA 1
ATOM 3838 C C . ARG B 1 32 ? -4.26958 43.67185 7.16283 1.000 25.40831 52 ARG B C 1
ATOM 3839 O O . ARG B 1 32 ? -4.03236 44.87791 7.07935 1.000 27.69806 52 ARG B O 1
ATOM 3860 N N . LEU B 1 33 ? -3.82461 42.78546 6.27648 1.000 28.69555 53 LEU B N 1
ATOM 3861 C CA . LEU B 1 33 ? -3.11576 43.17036 5.05838 1.000 26.36369 53 LEU B CA 1
ATOM 3862 C C . LEU B 1 33 ? -4.10600 43.04730 3.90290 1.000 24.81350 53 LEU B C 1
ATOM 3863 O O . LEU B 1 33 ? -4.58061 41.94149 3.61061 1.000 27.31643 53 LEU B O 1
ATOM 3879 N N . VAL B 1 34 ? -4.41113 44.16228 3.23924 1.000 20.13399 54 VAL B N 1
ATOM 3880 C CA . VAL B 1 34 ? -5.34539 44.17491 2.11366 1.000 19.28126 54 VAL B CA 1
ATOM 3881 C C . VAL B 1 34 ? -4.52779 44.45707 0.85772 1.000 20.17874 54 VAL B C 1
ATOM 3882 O O . VAL B 1 34 ? -4.12086 45.59764 0.61710 1.000 19.94976 54 VAL B O 1
ATOM 3895 N N . ALA B 1 35 ? -4.31647 43.42951 0.04785 1.000 21.00515 55 ALA B N 1
ATOM 3896 C CA . ALA B 1 35 ? -3.41903 43.48921 -1.09182 1.000 18.35746 55 ALA B CA 1
ATOM 3897 C C . ALA B 1 35 ? -4.21113 43.55568 -2.38060 1.000 20.26296 55 ALA B C 1
ATOM 3898 O O . ALA B 1 35 ? -5.26577 42.92051 -2.50304 1.000 21.03936 55 ALA B O 1
ATOM 3905 N N . ALA B 1 36 ? -3.69590 44.33295 -3.33030 1.000 17.02573 56 ALA B N 1
ATOM 3906 C CA . ALA B 1 36 ? -4.06381 44.22812 -4.73113 1.000 15.37816 56 ALA B CA 1
ATOM 3907 C C . ALA B 1 36 ? -2.85997 43.67049 -5.47563 1.000 17.10205 56 ALA B C 1
ATOM 3908 O O . ALA B 1 36 ? -1.72597 44.05229 -5.18408 1.000 17.17311 56 ALA B O 1
ATOM 3915 N N . TYR B 1 37 ? -3.10476 42.79030 -6.44029 1.000 17.38366 57 TYR B N 1
ATOM 3916 C CA . TYR B 1 37 ? -2.03950 42.13410 -7.18677 1.000 15.73610 57 TYR B CA 1
ATOM 3917 C C . TYR B 1 37 ? -2.09658 42.63678 -8.61551 1.000 20.09188 57 TYR B C 1
ATOM 3918 O O . TYR B 1 37 ? -3.14460 42.53291 -9.25036 1.000 19.64972 57 TYR B O 1
ATOM 3936 N N . GLY B 1 38 ? -0.96634 43.08394 -9.15257 1.000 14.84915 58 GLY B N 1
ATOM 3937 C CA . GLY B 1 38 ? -1.01817 43.67975 -10.47004 1.000 16.96256 58 GLY B CA 1
ATOM 3938 C C . GLY B 1 38 ? 0.34416 44.04647 -10.99864 1.000 16.70463 58 GLY B C 1
ATOM 3939 O O . GLY B 1 38 ? 1.37846 43.69142 -10.42586 1.000 15.36237 58 GLY B O 1
ATOM 3943 N N . ALA B 1 39 ? 0.32526 44.73471 -12.14268 1.000 15.80189 59 ALA B N 1
ATOM 3944 C CA . ALA B 1 39 ? 1.56849 45.12590 -12.78281 1.000 15.83348 59 ALA B CA 1
ATOM 3945 C C . ALA B 1 39 ? 2.13275 46.40317 -12.17589 1.000 14.78335 59 ALA B C 1
ATOM 3946 O O . ALA B 1 39 ? 1.40737 47.37163 -11.91363 1.000 15.55450 59 ALA B O 1
ATOM 3953 N N . THR B 1 40 ? 3.46104 46.41139 -12.02367 1.000 16.44671 60 THR B N 1
ATOM 3954 C CA . THR B 1 40 ? 4.15589 47.54097 -11.41381 1.000 17.32839 60 THR B CA 1
ATOM 3955 C C . THR B 1 40 ? 3.85487 48.84471 -12.14302 1.000 17.16258 60 THR B C 1
ATOM 3956 O O . THR B 1 40 ? 3.59271 49.87675 -11.51230 1.000 18.33904 60 THR B O 1
ATOM 3967 N N . GLY B 1 41 ? 3.88780 48.82992 -13.47884 1.000 16.77570 61 GLY B N 1
ATOM 3968 C CA . GLY B 1 41 ? 3.67772 50.07135 -14.19659 1.000 20.68143 61 GLY B CA 1
ATOM 3969 C C . GLY B 1 41 ? 2.27441 50.61260 -14.05769 1.000 19.98924 61 GLY B C 1
ATOM 3970 O O . GLY B 1 41 ? 2.07832 51.82982 -14.02716 1.000 19.03649 61 GLY B O 1
ATOM 3974 N N . GLN B 1 42 ? 1.27394 49.73487 -13.96473 1.000 18.09164 62 GLN B N 1
ATOM 3975 C CA . GLN B 1 42 ? -0.08272 50.24141 -13.75584 1.000 19.06544 62 GLN B CA 1
ATOM 3976 C C . GLN B 1 42 ? -0.28377 50.72192 -12.32934 1.000 18.85489 62 GLN B C 1
ATOM 3977 O O . GLN B 1 42 ? -1.03409 51.67180 -12.10261 1.000 18.70487 62 GLN B O 1
ATOM 3991 N N . PHE B 1 43 ? 0.37442 50.10011 -11.35097 1.000 15.56239 63 PHE B N 1
ATOM 3992 C CA . PHE B 1 43 ? 0.29624 50.65382 -10.00118 1.000 17.18627 63 PHE B CA 1
ATOM 3993 C C . PHE B 1 43 ? 0.96020 52.03274 -9.93150 1.000 17.42051 63 PHE B C 1
ATOM 3994 O O . PHE B 1 43 ? 0.49980 52.91831 -9.19959 1.000 16.34933 63 PHE B O 1
ATOM 4011 N N . TYR B 1 44 ? 2.04772 52.22983 -10.67099 1.000 17.85214 64 TYR B N 1
ATOM 4012 C CA . TYR B 1 44 ? 2.67144 53.55110 -10.71303 1.000 20.17084 64 TYR B CA 1
ATOM 4013 C C . TYR B 1 44 ? 1.66319 54.60136 -11.15543 1.000 19.86554 64 TYR B C 1
ATOM 4014 O O . TYR B 1 44 ? 1.48544 55.63928 -10.50278 1.000 19.06281 64 TYR B O 1
ATOM 4032 N N . THR B 1 45 ? 0.96603 54.31929 -12.25208 1.000 17.81003 65 THR B N 1
ATOM 4033 C CA . THR B 1 45 ? -0.02999 55.24645 -12.76747 1.000 18.68382 65 THR B CA 1
ATOM 4034 C C . THR B 1 45 ? -1.15100 55.46760 -11.75372 1.000 19.96292 65 THR B C 1
ATOM 4035 O O . THR B 1 45 ? -1.60182 56.60425 -11.53789 1.000 19.42075 65 THR B O 1
ATOM 4046 N N . GLN B 1 46 ? -1.58138 54.40477 -11.08784 1.000 20.71301 66 GLN B N 1
ATOM 4047 C CA . GLN B 1 46 ? -2.65974 54.53980 -10.11524 1.000 22.52639 66 GLN B CA 1
ATOM 4048 C C . GLN B 1 46 ? -2.21748 55.37779 -8.92997 1.000 23.83707 66 GLN B C 1
ATOM 4049 O O . GLN B 1 46 ? -2.97895 56.21419 -8.43233 1.000 23.74495 66 GLN B O 1
ATOM 4063 N N . ILE B 1 47 ? -1.00875 55.12755 -8.43242 1.000 19.92344 67 ILE B N 1
ATOM 4064 C CA . ILE B 1 47 ? -0.52384 55.88670 -7.28334 1.000 20.54194 67 ILE B CA 1
ATOM 4065 C C . ILE B 1 47 ? -0.39531 57.36591 -7.65308 1.000 25.16354 67 ILE B C 1
ATOM 4066 O O . ILE B 1 47 ? -0.81383 58.25547 -6.89856 1.000 23.95550 67 ILE B O 1
ATOM 4082 N N . LYS B 1 48 ? 0.12324 57.65072 -8.84961 1.000 23.97656 68 LYS B N 1
ATOM 4083 C CA . LYS B 1 48 ? 0.19258 59.03531 -9.30756 1.000 26.51897 68 LYS B CA 1
ATOM 4084 C C . LYS B 1 48 ? -1.18446 59.68350 -9.34749 1.000 28.83504 68 LYS B C 1
ATOM 4085 O O . LYS B 1 48 ? -1.34490 60.84535 -8.95433 1.000 30.74316 68 LYS B O 1
ATOM 4104 N N . ASN B 1 49 ? -2.18835 58.96589 -9.84475 1.000 31.68801 69 ASN B N 1
ATOM 4105 C CA . ASN B 1 49 ? -3.50703 59.56684 -9.99354 1.000 32.79604 69 ASN B CA 1
ATOM 4106 C C . ASN B 1 49 ? -4.26620 59.66877 -8.67866 1.000 37.92823 69 ASN B C 1
ATOM 4107 O O . ASN B 1 49 ? -5.33024 60.29135 -8.64142 1.000 37.03076 69 ASN B O 1
ATOM 4118 N N . GLY B 1 50 ? -3.76468 59.05875 -7.61397 1.000 29.14034 70 GLY B N 1
ATOM 4119 C CA . GLY B 1 50 ? -4.46845 59.04757 -6.35040 1.000 29.63513 70 GLY B CA 1
ATOM 4120 C C . GLY B 1 50 ? -5.03363 57.66575 -6.14539 1.000 29.05085 70 GLY B C 1
ATOM 4121 O O . GLY B 1 50 ? -5.96078 57.24570 -6.85000 1.000 32.12227 70 GLY B O 1
ATOM 4125 N N . ALA B 1 51 ? -4.45839 56.93424 -5.21003 1.000 25.80046 71 ALA B N 1
ATOM 4126 C CA . ALA B 1 51 ? -4.84472 55.55913 -4.94781 1.000 24.83192 71 ALA B CA 1
ATOM 4127 C C . ALA B 1 51 ? -4.78820 55.35726 -3.44548 1.000 22.70009 71 ALA B C 1
ATOM 4128 O O . ALA B 1 51 ? -4.09248 56.09407 -2.74063 1.000 25.47674 71 ALA B O 1
ATOM 4135 N N . PRO B 1 52 ? -5.45985 54.32988 -2.93097 1.000 24.20027 72 PRO B N 1
ATOM 4136 C CA . PRO B 1 52 ? -5.51425 54.14078 -1.48040 1.000 28.28497 72 PRO B CA 1
ATOM 4137 C C . PRO B 1 52 ? -4.31674 53.41143 -0.89744 1.000 26.49265 72 PRO B C 1
ATOM 4138 O O . PRO B 1 52 ? -4.24867 53.25121 0.32740 1.000 23.71337 72 PRO B O 1
ATOM 4149 N N . PHE B 1 53 ? -3.34422 53.01141 -1.71492 1.000 22.33689 73 PHE B N 1
ATOM 4150 C CA . PHE B 1 53 ? -2.28827 52.15524 -1.20508 1.000 18.61539 73 PHE B CA 1
ATOM 4151 C C . PHE B 1 53 ? -1.39714 52.92399 -0.23994 1.000 17.62317 73 PHE B C 1
ATOM 4152 O O . PHE B 1 53 ? -1.14766 54.12612 -0.39521 1.000 19.97871 73 PHE B O 1
ATOM 4169 N N . GLN B 1 54 ? -0.94423 52.22512 0.78397 1.000 19.82080 74 GLN B N 1
ATOM 4170 C CA . GLN B 1 54 ? -0.04054 52.78187 1.76645 1.000 19.63130 74 GLN B CA 1
ATOM 4171 C C . GLN B 1 54 ? 1.35746 52.20280 1.68340 1.000 20.90514 74 GLN B C 1
ATOM 4172 O O . GLN B 1 54 ? 2.30754 52.85709 2.13792 1.000 19.98397 74 GLN B O 1
ATOM 4186 N N . VAL B 1 55 ? 1.49148 50.99959 1.11033 1.000 18.14691 75 VAL B N 1
ATOM 4187 C CA . VAL B 1 55 ? 2.76191 50.30921 0.90946 1.000 15.24130 75 VAL B CA 1
ATOM 4188 C C . VAL B 1 55 ? 2.75200 49.75018 -0.50867 1.000 16.33617 75 VAL B C 1
ATOM 4189 O O . VAL B 1 55 ? 1.69980 49.32915 -1.00286 1.000 15.88875 75 VAL B O 1
ATOM 4202 N N . PHE B 1 56 ? 3.90974 49.77976 -1.18012 1.000 15.61503 76 PHE B N 1
ATOM 4203 C CA . PHE B 1 56 ? 4.03514 49.30206 -2.55475 1.000 14.76230 76 PHE B CA 1
ATOM 4204 C C . PHE B 1 56 ? 5.19943 48.32488 -2.62761 1.000 14.79651 76 PHE B C 1
ATOM 4205 O O . PHE B 1 56 ? 6.33177 48.68407 -2.29634 1.000 15.03338 76 PHE B O 1
ATOM 4222 N N . LEU B 1 57 ? 4.90994 47.07852 -3.01539 1.000 15.50712 77 LEU B N 1
ATOM 4223 C CA . LEU B 1 57 ? 5.92934 46.06195 -3.28792 1.000 14.72808 77 LEU B CA 1
ATOM 4224 C C . LEU B 1 57 ? 6.06238 45.96800 -4.80555 1.000 16.55462 77 LEU B C 1
ATOM 4225 O O . LEU B 1 57 ? 5.23463 45.34680 -5.47471 1.000 15.43080 77 LEU B O 1
ATOM 4241 N N . SER B 1 58 ? 7.10064 46.60907 -5.34390 1.000 16.23879 78 SER B N 1
ATOM 4242 C CA . SER B 1 58 ? 7.34505 46.70965 -6.77503 1.000 16.80465 78 SER B CA 1
ATOM 4243 C C . SER B 1 58 ? 8.04441 45.46515 -7.31226 1.000 15.27288 78 SER B C 1
ATOM 4244 O O . SER B 1 58 ? 8.66448 44.70347 -6.57271 1.000 16.55725 78 SER B O 1
ATOM 4252 N N . ALA B 1 59 ? 8.00971 45.31254 -8.63008 1.000 17.11258 79 ALA B N 1
ATOM 4253 C CA . ALA B 1 59 ? 8.77725 44.25873 -9.27418 1.000 15.99402 79 ALA B CA 1
ATOM 4254 C C . ALA B 1 59 ? 10.18827 44.69976 -9.59512 1.000 17.84161 79 ALA B C 1
ATOM 4255 O O . ALA B 1 59 ? 11.00749 43.85858 -9.97014 1.000 17.33629 79 ALA B O 1
ATOM 4262 N N . ASP B 1 60 ? 10.52665 45.95260 -9.32508 1.000 19.47865 80 ASP B N 1
ATOM 4263 C CA . ASP B 1 60 ? 11.80490 46.50495 -9.74395 1.000 18.25482 80 ASP B CA 1
ATOM 4264 C C . ASP B 1 60 ? 12.33286 47.42246 -8.65060 1.000 22.22372 80 ASP B C 1
ATOM 4265 O O . ASP B 1 60 ? 11.77037 47.52014 -7.55352 1.000 20.71827 80 ASP B O 1
ATOM 4274 N N . ASP B 1 61 ? 13.43784 48.10707 -8.94282 1.000 25.18197 81 ASP B N 1
ATOM 4275 C CA . ASP B 1 61 ? 13.93228 49.12426 -8.03663 1.000 26.39527 81 ASP B CA 1
ATOM 4276 C C . ASP B 1 61 ? 13.81381 50.53397 -8.60393 1.000 29.72198 81 ASP B C 1
ATOM 4277 O O . ASP B 1 61 ? 13.90154 51.49958 -7.83818 1.000 31.68538 81 ASP B O 1
ATOM 4286 N N . SER B 1 62 ? 13.56683 50.68500 -9.90342 1.000 19.99713 82 SER B N 1
ATOM 4287 C CA . SER B 1 62 ? 13.40175 52.02674 -10.45614 1.000 19.14703 82 SER B CA 1
ATOM 4288 C C . SER B 1 62 ? 12.03465 52.63911 -10.16391 1.000 20.37350 82 SER B C 1
ATOM 4289 O O . SER B 1 62 ? 11.92000 53.86434 -10.08674 1.000 20.54457 82 SER B O 1
ATOM 4297 N N . THR B 1 63 ? 10.97220 51.84295 -10.04525 1.000 17.25470 83 THR B N 1
ATOM 4298 C CA . THR B 1 63 ? 9.66974 52.49867 -9.92895 1.000 16.23353 83 THR B CA 1
ATOM 4299 C C . THR B 1 63 ? 9.49380 53.13716 -8.55099 1.000 18.83121 83 THR B C 1
ATOM 4300 O O . THR B 1 63 ? 8.97133 54.25481 -8.45822 1.000 19.03123 83 THR B O 1
ATOM 4311 N N . PRO B 1 64 ? 9.92305 52.49717 -7.45652 1.000 19.45760 84 PRO B N 1
ATOM 4312 C CA . PRO B 1 64 ? 9.94348 53.22875 -6.17933 1.000 19.47076 84 PRO B CA 1
ATOM 4313 C C . PRO B 1 64 ? 10.79543 54.49009 -6.26107 1.000 20.70511 84 PRO B C 1
ATOM 4314 O O . PRO B 1 64 ? 10.45430 55.50569 -5.64816 1.000 21.26834 84 PRO B O 1
ATOM 4325 N N . ALA B 1 65 ? 11.88759 54.46617 -7.03087 1.000 20.64195 85 ALA B N 1
ATOM 4326 C CA . ALA B 1 65 ? 12.72879 55.65221 -7.12818 1.000 23.00276 85 ALA B CA 1
ATOM 4327 C C . ALA B 1 65 ? 12.02086 56.75791 -7.90838 1.000 21.06568 85 ALA B C 1
ATOM 4328 O O . ALA B 1 65 ? 12.10582 57.93950 -7.54105 1.000 24.31607 85 ALA B O 1
ATOM 4335 N N . LYS B 1 66 ? 11.29173 56.38783 -8.96949 1.000 25.58201 86 LYS B N 1
ATOM 4336 C CA . LYS B 1 66 ? 10.47196 57.36143 -9.68589 1.000 25.97680 86 LYS B CA 1
ATOM 4337 C C . LYS B 1 66 ? 9.44791 57.98928 -8.76350 1.000 28.85083 86 LYS B C 1
ATOM 4338 O O . LYS B 1 66 ? 9.21040 59.20292 -8.81734 1.000 29.99570 86 LYS B O 1
ATOM 4357 N N . LEU B 1 67 ? 8.80243 57.16779 -7.93516 1.000 22.10265 87 LEU B N 1
ATOM 4358 C CA . LEU B 1 67 ? 7.83002 57.69171 -6.99177 1.000 22.86590 87 LEU B CA 1
ATOM 4359 C C . LEU B 1 67 ? 8.49920 58.58589 -5.95445 1.000 22.00264 87 LEU B C 1
ATOM 4360 O O . LEU B 1 67 ? 7.92148 59.58902 -5.53275 1.000 26.72426 87 LEU B O 1
ATOM 4376 N N . GLU B 1 68 ? 9.71172 58.23147 -5.51919 1.000 28.16127 88 GLU B N 1
ATOM 4377 C CA . GLU B 1 68 ? 10.40283 59.08558 -4.56137 1.000 28.60606 88 GLU B CA 1
ATOM 4378 C C . GLU B 1 68 ? 10.75151 60.42385 -5.19524 1.000 35.72007 88 GLU B C 1
ATOM 4379 O O . GLU B 1 68 ? 10.52313 61.47949 -4.59228 1.000 33.60403 88 GLU B O 1
ATOM 4391 N N . GLN B 1 69 ? 11.27323 60.40006 -6.42859 1.000 27.46908 89 GLN B N 1
ATOM 4392 C CA . GLN B 1 69 ? 11.58697 61.64871 -7.12076 1.000 34.53835 89 GLN B CA 1
ATOM 4393 C C . GLN B 1 69 ? 10.34692 62.52024 -7.25303 1.000 32.07227 89 GLN B C 1
ATOM 4394 O O . GLN B 1 69 ? 10.45313 63.75467 -7.27710 1.000 37.56503 89 GLN B O 1
ATOM 4408 N N . GLU B 1 70 ? 9.16854 61.90931 -7.30633 1.000 40.01269 90 GLU B N 1
ATOM 4409 C CA . GLU B 1 70 ? 7.91618 62.64432 -7.41110 1.000 39.75740 90 GLU B CA 1
ATOM 4410 C C . GLU B 1 70 ? 7.28810 62.95673 -6.06347 1.000 42.64195 90 GLU B C 1
ATOM 4411 O O . GLU B 1 70 ? 6.13027 63.37986 -6.02401 1.000 41.80238 90 GLU B O 1
ATOM 4423 N N . GLY B 1 71 ? 7.98915 62.71083 -4.96256 1.000 33.90407 91 GLY B N 1
ATOM 4424 C CA . GLY B 1 71 ? 7.43044 63.05689 -3.66394 1.000 32.85131 91 GLY B CA 1
ATOM 4425 C C . GLY B 1 71 ? 6.25493 62.21704 -3.21841 1.000 33.87775 91 GLY B C 1
ATOM 4426 O O . GLY B 1 71 ? 5.43155 62.69060 -2.42626 1.000 31.72222 91 GLY B O 1
ATOM 4430 N N . GLU B 1 72 ? 6.15033 60.98153 -3.71236 1.000 28.71397 92 GLU B N 1
ATOM 4431 C CA . GLU B 1 72 ? 5.07323 60.05306 -3.38371 1.000 26.84532 92 GLU B CA 1
ATOM 4432 C C . GLU B 1 72 ? 5.43718 59.06095 -2.29147 1.000 25.43463 92 GLU B C 1
ATOM 4433 O O . GLU B 1 72 ? 4.60826 58.20275 -1.95609 1.000 26.45580 92 GLU B O 1
ATOM 4445 N N . VAL B 1 73 ? 6.64165 59.14998 -1.73343 1.000 24.88719 93 VAL B N 1
ATOM 4446 C CA . VAL B 1 73 ? 7.18305 58.12397 -0.85394 1.000 25.46358 93 VAL B CA 1
ATOM 4447 C C . VAL B 1 73 ? 7.69391 58.74273 0.43342 1.000 28.66396 93 VAL B C 1
ATOM 4448 O O . VAL B 1 73 ? 8.12362 59.90068 0.46263 1.000 27.32959 93 VAL B O 1
ATOM 4461 N N . VAL B 1 74 ? 7.64239 57.95879 1.50748 1.000 19.91028 94 VAL B N 1
ATOM 4462 C CA . VAL B 1 74 ? 8.27135 58.35000 2.76757 1.000 20.73670 94 VAL B CA 1
ATOM 4463 C C . VAL B 1 74 ? 9.77404 58.21715 2.55236 1.000 25.61623 94 VAL B C 1
ATOM 4464 O O . VAL B 1 74 ? 10.26877 57.09021 2.35718 1.000 21.84736 94 VAL B O 1
ATOM 4477 N N . PRO B 1 75 ? 10.55136 59.30191 2.61281 1.000 29.90885 95 PRO B N 1
ATOM 4478 C CA . PRO B 1 75 ? 11.99444 59.16483 2.38342 1.000 31.48009 95 PRO B CA 1
ATOM 4479 C C . PRO B 1 75 ? 12.61843 58.20246 3.37374 1.000 28.94294 95 PRO B C 1
ATOM 4480 O O . PRO B 1 75 ? 12.29401 58.20656 4.56144 1.000 30.34311 95 PRO B O 1
ATOM 4491 N N . GLY B 1 76 ? 13.53453 57.38286 2.86378 1.000 28.71397 96 GLY B N 1
ATOM 4492 C CA . GLY B 1 76 ? 14.24082 56.41429 3.66487 1.000 29.89832 96 GLY B CA 1
ATOM 4493 C C . GLY B 1 76 ? 13.50385 55.11095 3.88498 1.000 28.71397 96 GLY B C 1
ATOM 4494 O O . GLY B 1 76 ? 14.03409 54.22161 4.56308 1.000 28.89820 96 GLY B O 1
ATOM 4498 N N . SER B 1 77 ? 12.31619 54.94788 3.31517 1.000 26.26368 97 SER B N 1
ATOM 4499 C CA . SER B 1 77 ? 11.56929 53.72209 3.53571 1.000 22.77642 97 SER B CA 1
ATOM 4500 C C . SER B 1 77 ? 11.84638 52.67894 2.46735 1.000 22.43953 97 SER B C 1
ATOM 4501 O O . SER B 1 77 ? 11.41255 51.53091 2.61491 1.000 21.29203 97 SER B O 1
ATOM 4509 N N . ARG B 1 78 ? 12.58540 53.02509 1.41348 1.000 25.63728 98 ARG B N 1
ATOM 4510 C CA . ARG B 1 78 ? 12.79116 52.05873 0.34490 1.000 26.49002 98 ARG B CA 1
ATOM 4511 C C . ARG B 1 78 ? 13.76566 50.97264 0.77901 1.000 23.44228 98 ARG B C 1
ATOM 4512 O O . ARG B 1 78 ? 14.80503 51.24759 1.37246 1.000 26.00838 98 ARG B O 1
ATOM 4532 N N . PHE B 1 79 ? 13.42372 49.72360 0.46894 1.000 18.65224 99 PHE B N 1
ATOM 4533 C CA . PHE B 1 79 ? 14.31874 48.60587 0.73682 1.000 17.66528 99 PHE B CA 1
ATOM 4534 C C . PHE B 1 79 ? 14.03420 47.49999 -0.26835 1.000 19.72605 99 PHE B C 1
ATOM 4535 O O . PHE B 1 79 ? 12.98198 47.47674 -0.91388 1.000 18.06006 99 PHE B O 1
ATOM 4552 N N . THR B 1 80 ? 14.97722 46.56755 -0.38871 1.000 20.62879 100 THR B N 1
ATOM 4553 C CA . THR B 1 80 ? 14.78701 45.40549 -1.25360 1.000 18.91279 100 THR B CA 1
ATOM 4554 C C . THR B 1 80 ? 14.11818 44.33287 -0.41547 1.000 18.43642 100 THR B C 1
ATOM 4555 O O . THR B 1 80 ? 14.71729 43.84021 0.54432 1.000 19.26810 100 THR B O 1
ATOM 4566 N N . TYR B 1 81 ? 12.87687 43.98243 -0.75522 1.000 17.13627 101 TYR B N 1
ATOM 4567 C CA . TYR B 1 81 ? 12.14963 42.99112 0.02910 1.000 16.78359 101 TYR B CA 1
ATOM 4568 C C . TYR B 1 81 ? 12.35939 41.57050 -0.48483 1.000 16.47303 101 TYR B C 1
ATOM 4569 O O . TYR B 1 81 ? 12.12410 40.61338 0.26080 1.000 17.36787 101 TYR B O 1
ATOM 4587 N N . ALA B 1 82 ? 12.80000 41.41661 -1.72993 1.000 16.76780 102 ALA B N 1
ATOM 4588 C CA . ALA B 1 82 ? 13.06829 40.10040 -2.29069 1.000 15.50975 102 ALA B CA 1
ATOM 4589 C C . ALA B 1 82 ? 13.97677 40.22534 -3.50876 1.000 15.21235 102 ALA B C 1
ATOM 4590 O O . ALA B 1 82 ? 13.95193 41.22719 -4.22415 1.000 15.38079 102 ALA B O 1
ATOM 4597 N N . ILE B 1 83 ? 14.73501 39.16214 -3.76165 1.000 15.85716 103 ILE B N 1
ATOM 4598 C CA . ILE B 1 83 ? 15.56632 39.03677 -4.95234 1.000 15.92559 103 ILE B CA 1
ATOM 4599 C C . ILE B 1 83 ? 15.00834 37.87357 -5.75509 1.000 15.69399 103 ILE B C 1
ATOM 4600 O O . ILE B 1 83 ? 15.00947 36.72266 -5.28628 1.000 15.98613 103 ILE B O 1
ATOM 4616 N N . GLY B 1 84 ? 14.53025 38.16550 -6.95988 1.000 13.76218 104 GLY B N 1
ATOM 4617 C CA . GLY B 1 84 ? 13.93108 37.14312 -7.76875 1.000 13.37792 104 GLY B CA 1
ATOM 4618 C C . GLY B 1 84 ? 14.92994 36.12100 -8.27307 1.000 14.37278 104 GLY B C 1
ATOM 4619 O O . GLY B 1 84 ? 16.13071 36.37577 -8.41832 1.000 15.32552 104 GLY B O 1
ATOM 4623 N N . THR B 1 85 ? 14.39029 34.96079 -8.61244 1.000 13.89640 105 THR B N 1
ATOM 4624 C CA . THR B 1 85 ? 15.14883 33.88359 -9.24214 1.000 14.72282 105 THR B CA 1
ATOM 4625 C C . THR B 1 85 ? 14.50175 33.57588 -10.58330 1.000 13.79902 105 THR B C 1
ATOM 4626 O O . THR B 1 85 ? 13.27514 33.51333 -10.68662 1.000 13.72007 105 THR B O 1
ATOM 4637 N N . LEU B 1 86 ? 15.32493 33.44061 -11.60806 1.000 13.53320 106 LEU B N 1
ATOM 4638 C CA . LEU B 1 86 ? 14.86363 33.15527 -12.95272 1.000 12.96471 106 LEU B CA 1
ATOM 4639 C C . LEU B 1 86 ? 14.88655 31.65603 -13.22861 1.000 12.50939 106 LEU B C 1
ATOM 4640 O O . LEU B 1 86 ? 15.77560 30.94819 -12.76056 1.000 12.91997 106 LEU B O 1
ATOM 4656 N N . ALA B 1 87 ? 13.88797 31.16322 -13.97026 1.000 13.30686 107 ALA B N 1
ATOM 4657 C CA . ALA B 1 87 ? 13.83719 29.75806 -14.34688 1.000 12.64889 107 ALA B CA 1
ATOM 4658 C C . ALA B 1 87 ? 13.49373 29.62817 -15.82069 1.000 14.52806 107 ALA B C 1
ATOM 4659 O O . ALA B 1 87 ? 12.67376 30.37840 -16.35290 1.000 14.32540 107 ALA B O 1
ATOM 4666 N N . LEU B 1 88 ? 14.10949 28.65478 -16.46278 1.000 12.23305 108 LEU B N 1
ATOM 4667 C CA . LEU B 1 88 ? 13.67512 28.18785 -17.76794 1.000 12.60414 108 LEU B CA 1
ATOM 4668 C C . LEU B 1 88 ? 12.6622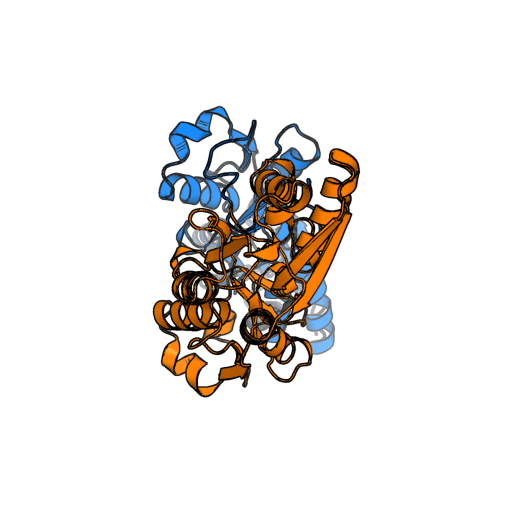7 27.07329 -17.54385 1.000 13.60163 108 LEU B C 1
ATOM 4669 O O . LEU B 1 88 ? 12.96328 26.10080 -16.85391 1.000 13.47793 108 LEU B O 1
ATOM 4685 N N . TRP B 1 89 ? 11.45399 27.22643 -18.09302 1.000 13.02525 109 TRP B N 1
ATOM 4686 C CA . TRP B 1 89 ? 10.35986 26.33575 -17.73184 1.000 12.61204 109 TRP B CA 1
ATOM 4687 C C . TRP B 1 89 ? 9.55558 25.94838 -18.95902 1.000 13.85956 109 TRP B C 1
ATOM 4688 O O . TRP B 1 89 ? 9.44977 26.70953 -19.93712 1.000 13.83850 109 TRP B O 1
ATOM 4709 N N . SER B 1 90 ? 8.99810 24.74901 -18.88289 1.000 13.54636 110 SER B N 1
ATOM 4710 C CA . SER B 1 90 ? 7.95931 24.27403 -19.76441 1.000 15.08076 110 SER B CA 1
ATOM 4711 C C . SER B 1 90 ? 6.88644 23.57979 -18.93404 1.000 16.37302 110 SER B C 1
ATOM 4712 O O . SER B 1 90 ? 7.20664 22.90063 -17.94581 1.000 15.52028 110 SER B O 1
ATOM 4720 N N . PRO B 1 91 ? 5.61057 23.69375 -19.31105 1.000 16.54935 111 PRO B N 1
ATOM 4721 C CA . PRO B 1 91 ? 4.59128 22.86842 -18.63821 1.000 17.40472 111 PRO B CA 1
ATOM 4722 C C . PRO B 1 91 ? 4.72042 21.39005 -18.95550 1.000 17.42577 111 PRO B C 1
ATOM 4723 O O . PRO B 1 91 ? 4.11199 20.55657 -18.26128 1.000 20.00503 111 PRO B O 1
ATOM 4734 N N . LYS B 1 92 ? 5.47635 21.03667 -19.98208 1.000 20.76828 112 LYS B N 1
ATOM 4735 C CA . LYS B 1 92 ? 5.64698 19.64350 -20.34013 1.000 24.43714 112 LYS B CA 1
ATOM 4736 C C . LYS B 1 92 ? 6.55709 18.98893 -19.32420 1.000 25.55570 112 LYS B C 1
ATOM 4737 O O . LYS B 1 92 ? 7.63431 19.50493 -19.02265 1.000 24.92667 112 LYS B O 1
ATOM 4756 N N . ALA B 1 93 ? 6.12410 17.86654 -18.77901 1.000 22.45796 113 ALA B N 1
ATOM 4757 C CA . ALA B 1 93 ? 6.98807 17.13852 -17.86185 1.000 23.89497 113 ALA B CA 1
ATOM 4758 C C . ALA B 1 93 ? 8.20842 16.67986 -18.63493 1.000 23.67389 113 ALA B C 1
ATOM 4759 O O . ALA B 1 93 ? 8.08948 16.18220 -19.75873 1.000 30.77474 113 ALA B O 1
ATOM 4766 N N . GLY B 1 94 ? 9.37918 16.91186 -18.06982 1.000 26.15840 114 GLY B N 1
ATOM 4767 C CA . GLY B 1 94 ? 10.61934 16.44382 -18.65454 1.000 28.98769 114 GLY B CA 1
ATOM 4768 C C . GLY B 1 94 ? 11.08334 17.04322 -19.97367 1.000 31.49851 114 GLY B C 1
ATOM 4769 O O . GLY B 1 94 ? 12.08960 16.55974 -20.50175 1.000 32.07490 114 GLY B O 1
ATOM 4773 N N . TYR B 1 95 ? 10.43495 18.07643 -20.53933 1.000 22.08686 115 TYR B N 1
ATOM 4774 C CA . TYR B 1 95 ? 11.02625 18.67647 -21.73572 1.000 20.38665 115 TYR B CA 1
ATOM 4775 C C . TYR B 1 95 ? 12.26025 19.48557 -21.38116 1.000 20.04977 115 TYR B C 1
ATOM 4776 O O . TYR B 1 95 ? 13.26591 19.44579 -22.10703 1.000 21.05779 115 TYR B O 1
ATOM 4794 N N . VAL B 1 96 ? 12.22629 20.18406 -20.25493 1.000 16.12562 116 VAL B N 1
ATOM 4795 C CA . VAL B 1 96 ? 13.38254 20.94059 -19.80297 1.000 14.56490 116 VAL B CA 1
ATOM 4796 C C . VAL B 1 96 ? 14.20659 20.03337 -18.90537 1.000 17.20733 116 VAL B C 1
ATOM 4797 O O . VAL B 1 96 ? 13.73637 19.57551 -17.85875 1.000 17.44946 116 VAL B O 1
ATOM 4810 N N . ASP B 1 97 ? 15.44332 19.77160 -19.31750 1.000 16.22826 117 ASP B N 1
ATOM 4811 C CA . ASP B 1 97 ? 16.35316 19.05108 -18.45237 1.000 15.44396 117 ASP B CA 1
ATOM 4812 C C . ASP B 1 97 ? 16.81049 19.96525 -17.32798 1.000 15.65451 117 ASP B C 1
ATOM 4813 O O . ASP B 1 97 ? 16.77241 21.19151 -17.44277 1.000 15.50712 117 ASP B O 1
ATOM 4822 N N . ALA B 1 98 ? 17.26289 19.34592 -16.23274 1.000 16.04140 118 ALA B N 1
ATOM 4823 C CA . ALA B 1 98 ? 17.52192 20.07728 -14.99651 1.000 16.73359 118 ALA B CA 1
ATOM 4824 C C . ALA B 1 98 ? 18.66593 21.07709 -15.14907 1.000 14.93074 118 ALA B C 1
ATOM 4825 O O . ALA B 1 98 ? 18.81631 21.94849 -14.30603 1.000 15.50975 118 ALA B O 1
ATOM 4832 N N . GLU B 1 99 ? 19.50328 20.95087 -16.18099 1.000 14.82020 119 GLU B N 1
ATOM 4833 C CA . GLU B 1 99 ? 20.57989 21.91064 -16.37065 1.000 14.99390 119 GLU B CA 1
ATOM 4834 C C . GLU B 1 99 ? 20.36920 22.81758 -17.58103 1.000 14.78862 119 GLU B C 1
ATOM 4835 O O . GLU B 1 99 ? 21.28218 23.57629 -17.92903 1.000 15.29657 119 GLU B O 1
ATOM 4847 N N . GLY B 1 100 ? 19.19110 22.76973 -18.21195 1.000 14.43068 120 GLY B N 1
ATOM 4848 C CA . GLY B 1 100 ? 18.81855 23.71371 -19.23763 1.000 14.61491 120 GLY B CA 1
ATOM 4849 C C . GLY B 1 100 ? 19.55303 23.54540 -20.54752 1.000 14.72545 120 GLY B C 1
ATOM 4850 O O . GLY B 1 100 ? 19.57851 24.48507 -21.35606 1.000 14.86231 120 GLY B O 1
ATOM 4854 N N . GLU B 1 101 ? 20.16748 22.38007 -20.76508 1.000 16.97046 121 GLU B N 1
ATOM 4855 C CA . GLU B 1 101 ? 20.91430 22.11430 -21.99704 1.000 17.46262 121 GLU B CA 1
ATOM 4856 C C . GLU B 1 101 ? 19.99630 22.05938 -23.20937 1.000 17.24944 121 GLU B C 1
ATOM 4857 O O . GLU B 1 101 ? 20.46236 22.20972 -24.34492 1.000 17.58106 121 GLU B O 1
ATOM 4869 N N . VAL B 1 102 ? 18.68949 21.89700 -22.99104 1.000 17.00730 122 VAL B N 1
ATOM 4870 C CA . VAL B 1 102 ? 17.72802 21.92932 -24.08894 1.000 17.55737 122 VAL B CA 1
ATOM 4871 C C . VAL B 1 102 ? 17.80944 23.23561 -24.87166 1.000 18.11270 122 VAL B C 1
ATOM 4872 O O . VAL B 1 102 ? 17.42124 23.27160 -26.04702 1.000 17.62053 122 VAL B O 1
ATOM 4885 N N . LEU B 1 103 ? 18.28378 24.32298 -24.25266 1.000 17.39419 123 LEU B N 1
ATOM 4886 C CA . LEU B 1 103 ? 18.39105 25.58802 -24.98592 1.000 17.92847 123 LEU B CA 1
ATOM 4887 C C . LEU B 1 103 ? 19.26618 25.44518 -26.21925 1.000 21.17096 123 LEU B C 1
ATOM 4888 O O . LEU B 1 103 ? 19.00886 26.09213 -27.24785 1.000 20.42087 123 LEU B O 1
ATOM 4904 N N . LYS B 1 104 ? 20.36537 24.69784 -26.10274 1.000 20.25506 124 LYS B N 1
ATOM 4905 C CA . LYS B 1 104 ? 21.26896 24.53149 -27.23270 1.000 24.15553 124 LYS B CA 1
ATOM 4906 C C . LYS B 1 104 ? 20.73903 23.53712 -28.25207 1.000 28.77187 124 LYS B C 1
ATOM 4907 O O . LYS B 1 104 ? 20.83239 23.77912 -29.46032 1.000 34.86471 124 LYS B O 1
ATOM 4926 N N . SER B 1 105 ? 20.22509 22.40316 -27.79185 1.000 43.03937 125 SER B N 1
ATOM 4927 C CA . SER B 1 105 ? 19.88752 21.31242 -28.69184 1.000 47.28198 125 SER B CA 1
ATOM 4928 C C . SER B 1 105 ? 18.45359 21.37391 -29.18814 1.000 46.52663 125 SER B C 1
ATOM 4929 O O . SER B 1 105 ? 18.18637 20.98811 -30.33231 1.000 46.36609 125 SER B O 1
ATOM 4937 N N . GLY B 1 106 ? 17.53291 21.87339 -28.36950 1.000 30.36417 126 GLY B N 1
ATOM 4938 C CA . GLY B 1 106 ? 16.12467 21.68657 -28.66180 1.000 26.46370 126 GLY B CA 1
ATOM 4939 C C . GLY B 1 106 ? 15.71658 22.34112 -29.96791 1.000 27.77701 126 GLY B C 1
ATOM 4940 O O . GLY B 1 106 ? 16.31642 23.31841 -30.41874 1.000 29.02453 126 GLY B O 1
ATOM 4944 N N . SER B 1 107 ? 14.68474 21.77229 -30.58817 1.000 22.54481 127 SER B N 1
ATOM 4945 C CA . SER B 1 107 ? 14.13869 22.27587 -31.84038 1.000 25.91363 127 SER B CA 1
ATOM 4946 C C . SER B 1 107 ? 12.90039 23.13916 -31.64404 1.000 26.16630 127 SER B C 1
ATOM 4947 O O . SER B 1 107 ? 12.18250 23.39884 -32.61500 1.000 26.18998 127 SER B O 1
ATOM 4955 N N . PHE B 1 108 ? 12.60282 23.53805 -30.41468 1.000 20.89198 128 PHE B N 1
ATOM 4956 C CA . PHE B 1 108 ? 11.47600 24.42458 -30.16958 1.000 22.38689 128 PHE B CA 1
ATOM 4957 C C . PHE B 1 108 ? 11.57409 25.62934 -31.09452 1.000 19.60761 128 PHE B C 1
ATOM 4958 O O . PHE B 1 108 ? 12.67031 26.09773 -31.42448 1.000 21.03147 128 PHE B O 1
ATOM 4975 N N . ARG B 1 109 ? 10.41904 26.12399 -31.52331 1.000 19.81290 129 ARG B N 1
ATOM 4976 C CA . ARG B 1 109 ? 10.37664 27.25851 -32.42573 1.000 21.09200 129 ARG B CA 1
ATOM 4977 C C . ARG B 1 109 ? 10.23800 28.58447 -31.68876 1.000 19.04702 129 ARG B C 1
ATOM 4978 O O . ARG B 1 109 ? 10.61817 29.62729 -32.24932 1.000 19.18388 129 ARG B O 1
ATOM 4999 N N . HIS B 1 110 ? 9.68663 28.57386 -30.46782 1.000 19.13387 130 HIS B N 1
ATOM 5000 C CA . HIS B 1 110 ? 9.41711 29.79736 -29.72273 1.000 18.21008 130 HIS B CA 1
ATOM 5001 C C . HIS B 1 110 ? 9.82338 29.68287 -28.25809 1.000 16.03350 130 HIS B C 1
ATOM 5002 O O . HIS B 1 110 ? 9.63114 28.64480 -27.60895 1.000 16.19405 130 HIS B O 1
ATOM 5016 N N . LEU B 1 111 ? 10.40038 30.77913 -27.75828 1.000 16.67568 131 LEU B N 1
ATOM 5017 C CA . LEU B 1 111 ? 10.84777 30.93690 -26.37825 1.000 15.42027 131 LEU B CA 1
ATOM 5018 C C . LEU B 1 111 ? 10.30864 32.25042 -25.83612 1.000 14.47016 131 LEU B C 1
ATOM 5019 O O . LEU B 1 111 ? 10.57767 33.31256 -26.41377 1.000 14.42541 131 LEU B O 1
ATOM 5035 N N . SER B 1 112 ? 9.49657 32.17928 -24.76972 1.000 13.99378 132 SER B N 1
ATOM 5036 C CA . SER B 1 112 ? 8.86643 33.36814 -24.20289 1.000 14.40173 132 SER B CA 1
ATOM 5037 C C . SER B 1 112 ? 9.77390 34.04811 -23.17611 1.000 14.40699 132 SER B C 1
ATOM 5038 O O . SER B 1 112 ? 10.39152 33.37947 -22.34761 1.000 14.18065 132 SER B O 1
ATOM 5046 N N . ILE B 1 113 ? 9.88064 35.38344 -23.26135 1.000 14.30171 133 ILE B N 1
ATOM 5047 C CA . ILE B 1 113 ? 10.51398 36.19179 -22.22291 1.000 13.43845 133 ILE B CA 1
ATOM 5048 C C . ILE B 1 113 ? 9.66638 37.43526 -21.96796 1.000 13.80165 133 ILE B C 1
ATOM 5049 O O . ILE B 1 113 ? 8.81863 37.81497 -22.77530 1.000 15.73347 133 ILE B O 1
ATOM 5065 N N . ALA B 1 114 ? 9.93961 38.09138 -20.84527 1.000 14.21223 134 ALA B N 1
ATOM 5066 C CA . ALA B 1 114 ? 9.38333 39.42730 -20.63659 1.000 16.20984 134 ALA B CA 1
ATOM 5067 C C . ALA B 1 114 ? 10.27043 40.47055 -21.30809 1.000 16.72043 134 ALA B C 1
ATOM 5068 O O . ALA B 1 114 ? 11.44886 40.23579 -21.60747 1.000 15.42027 134 ALA B O 1
ATOM 5075 N N . ASN B 1 115 ? 9.69178 41.63506 -21.55154 1.000 17.06257 135 ASN B N 1
ATOM 5076 C CA . ASN B 1 115 ? 10.43373 42.71792 -22.20536 1.000 17.57842 135 ASN B CA 1
ATOM 5077 C C . ASN B 1 115 ? 11.54981 43.26128 -21.31357 1.000 16.48356 135 ASN B C 1
ATOM 5078 O O . ASN B 1 115 ? 11.26393 43.82822 -20.24821 1.000 18.33641 135 ASN B O 1
ATOM 5089 N N . PRO B 1 116 ? 12.81949 43.17119 -21.72821 1.000 18.54170 136 PRO B N 1
ATOM 5090 C CA . PRO B 1 116 ? 13.91028 43.61591 -20.84713 1.000 20.81829 136 PRO B CA 1
ATOM 5091 C C . PRO B 1 116 ? 13.92650 45.10781 -20.59702 1.000 25.33725 136 PRO B C 1
ATOM 5092 O O . PRO B 1 116 ? 14.55996 45.55096 -19.62945 1.000 27.00850 136 PRO B O 1
ATOM 5103 N N . LYS B 1 117 ? 13.26428 45.90256 -21.43253 1.000 23.70284 137 LYS B N 1
ATOM 5104 C CA . LYS B 1 117 ? 13.27225 47.34202 -21.22181 1.000 27.70595 137 LYS B CA 1
ATOM 5105 C C . LYS B 1 117 ? 12.52671 47.71767 -19.95400 1.000 29.34036 137 LYS B C 1
ATOM 5106 O O . LYS B 1 117 ? 12.84552 48.73804 -19.33912 1.000 31.79592 137 LYS B O 1
ATOM 5125 N N . THR B 1 118 ? 11.55841 46.89758 -19.53029 1.000 25.27935 138 THR B N 1
ATOM 5126 C CA . THR B 1 118 ? 10.73287 47.21478 -18.36368 1.000 29.38510 138 THR B CA 1
ATOM 5127 C C . THR B 1 118 ? 10.65868 46.11949 -17.30447 1.000 28.09021 138 THR B C 1
ATOM 5128 O O . THR B 1 118 ? 10.43974 46.44587 -16.13198 1.000 29.16929 138 THR B O 1
ATOM 5139 N N . ALA B 1 119 ? 10.88098 44.85794 -17.65107 1.000 19.38917 139 ALA B N 1
ATOM 5140 C CA . ALA B 1 119 ? 10.64090 43.74345 -16.74245 1.000 16.83886 139 ALA B CA 1
ATOM 5141 C C . ALA B 1 119 ? 11.96539 43.19097 -16.25381 1.000 18.01005 139 ALA B C 1
ATOM 5142 O O . ALA B 1 119 ? 12.72244 42.63130 -17.06354 1.000 15.89664 139 ALA B O 1
ATOM 5149 N N . PRO B 1 120 ? 12.29260 43.28504 -14.96378 1.000 16.86781 140 PRO B N 1
ATOM 5150 C CA . PRO B 1 120 ? 13.57457 42.71730 -14.50917 1.000 16.36512 140 PRO B CA 1
ATOM 5151 C C . PRO B 1 120 ? 13.74204 41.24695 -14.84754 1.000 15.79926 140 PRO B C 1
ATOM 5152 O O . PRO B 1 120 ? 14.86942 40.81364 -15.09681 1.000 15.30183 140 PRO B O 1
ATOM 5163 N N . TYR B 1 121 ? 12.67274 40.44403 -14.86002 1.000 14.56490 141 TYR B N 1
ATOM 5164 C CA . TYR B 1 121 ? 12.85919 39.04073 -15.24417 1.000 13.62795 141 TYR B CA 1
ATOM 5165 C C . TYR B 1 121 ? 13.11679 38.89093 -16.73906 1.000 12.74363 141 TYR B C 1
ATOM 5166 O O . TYR B 1 121 ? 13.69133 37.88471 -17.16408 1.000 12.73574 141 TYR B O 1
ATOM 5184 N N . GLY B 1 122 ? 12.74069 39.88357 -17.53236 1.000 14.18065 142 GLY B N 1
ATOM 5185 C CA . GLY B 1 122 ? 13.09461 39.89558 -18.94270 1.000 15.20709 142 GLY B CA 1
ATOM 5186 C C . GLY B 1 122 ? 14.54824 40.26566 -19.15221 1.000 15.31236 142 GLY B C 1
ATOM 5187 O O . GLY B 1 122 ? 15.26070 39.62355 -19.92623 1.000 14.91758 142 GLY B O 1
ATOM 5191 N N . LEU B 1 123 ? 15.00433 41.29580 -18.45037 1.000 15.11234 143 LEU B N 1
ATOM 5192 C CA . LEU B 1 123 ? 16.41661 41.66279 -18.53551 1.000 14.89126 143 LEU B CA 1
ATOM 5193 C C . LEU B 1 123 ? 17.30468 40.51505 -18.09167 1.000 14.44121 143 LEU B C 1
ATOM 5194 O O . LEU B 1 123 ? 18.31183 40.20144 -18.75079 1.000 15.29920 143 LEU B O 1
ATOM 5210 N N . ALA B 1 124 ? 16.93503 39.84813 -16.98926 1.000 14.58596 144 ALA B N 1
ATOM 5211 C CA . ALA B 1 124 ? 17.68705 38.68301 -16.53195 1.000 15.09128 144 ALA B CA 1
ATOM 5212 C C . ALA B 1 124 ? 17.74951 37.60103 -17.60262 1.000 13.41477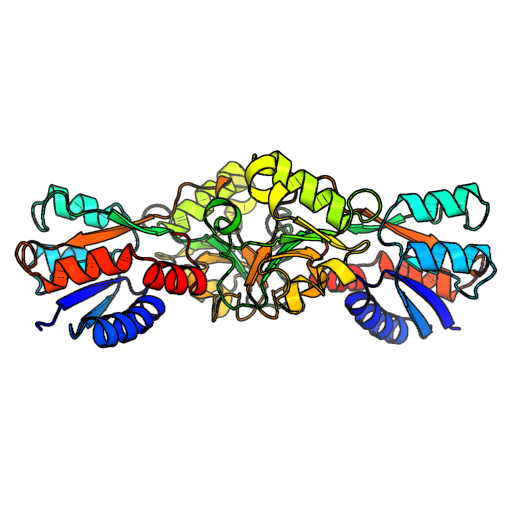 144 ALA B C 1
ATOM 5213 O O . ALA B 1 124 ? 18.79592 36.97544 -17.79243 1.000 13.77270 144 ALA B O 1
ATOM 5220 N N . ALA B 1 125 ? 16.63913 37.35363 -18.30967 1.000 13.03314 145 ALA B N 1
ATOM 5221 C CA . ALA B 1 125 ? 16.65131 36.37059 -19.39033 1.000 13.09894 145 ALA B CA 1
ATOM 5222 C C . ALA B 1 125 ? 17.65385 36.72976 -20.49146 1.000 13.01209 145 ALA B C 1
ATOM 5223 O O . ALA B 1 125 ? 18.43952 35.87370 -20.93397 1.000 12.48044 145 ALA B O 1
ATOM 5230 N N . THR B 1 126 ? 17.61994 37.97087 -20.98356 1.000 13.96746 146 THR B N 1
ATOM 5231 C CA . THR B 1 126 ? 18.53889 38.31008 -22.07116 1.000 14.09116 146 THR B CA 1
ATOM 5232 C C . THR B 1 126 ? 19.97906 38.28314 -21.58148 1.000 15.41501 146 THR B C 1
ATOM 5233 O O . THR B 1 126 ? 20.89511 37.91340 -22.32959 1.000 14.45173 146 THR B O 1
ATOM 5244 N N . GLN B 1 127 ? 20.20636 38.69744 -20.33415 1.000 15.33079 147 GLN B N 1
ATOM 5245 C CA . GLN B 1 127 ? 21.55940 38.64017 -19.79164 1.000 16.56251 147 GLN B CA 1
ATOM 5246 C C . GLN B 1 127 ? 22.06710 37.20485 -19.76066 1.000 15.47291 147 GLN B C 1
ATOM 5247 O O . GLN B 1 127 ? 23.19982 36.92538 -20.17944 1.000 15.76505 147 GLN B O 1
ATOM 5261 N N . ALA B 1 128 ? 21.22680 36.27139 -19.31435 1.000 13.97799 148 ALA B N 1
ATOM 5262 C CA . ALA B 1 128 ? 21.62149 34.86672 -19.25349 1.000 14.89389 148 ALA B CA 1
ATOM 5263 C C . ALA B 1 128 ? 21.81491 34.26365 -20.64606 1.000 14.42278 148 ALA B C 1
ATOM 5264 O O . ALA B 1 128 ? 22.79939 33.55244 -20.89342 1.000 14.44647 148 ALA B O 1
ATOM 5271 N N . MET B 1 129 ? 20.89355 34.53564 -21.57526 1.000 13.87798 149 MET B N 1
ATOM 5272 C CA . MET B 1 129 ? 21.04460 33.98682 -22.92219 1.000 13.65427 149 MET B CA 1
ATOM 5273 C C . MET B 1 129 ? 22.33311 34.47480 -23.56715 1.000 14.69387 149 MET B C 1
ATOM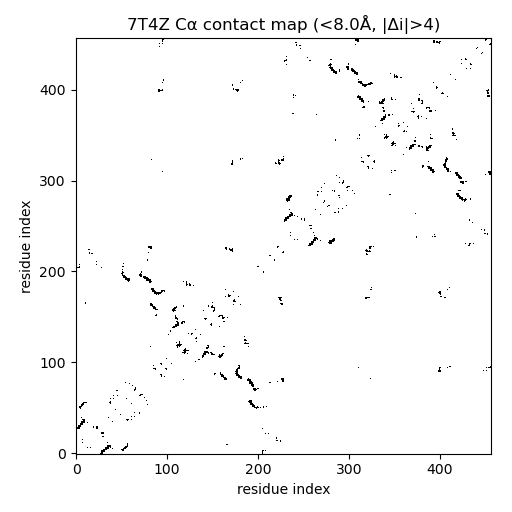 5274 O O . MET B 1 129 ? 23.04374 33.69899 -24.22392 1.000 16.15983 149 MET B O 1
ATOM 5288 N N . ASP B 1 130 ? 22.62444 35.75820 -23.40285 1.000 13.05156 150 ASP B N 1
ATOM 5289 C CA . ASP B 1 130 ? 23.82815 36.35491 -23.97946 1.000 15.55450 150 ASP B CA 1
ATOM 5290 C C . ASP B 1 130 ? 25.08121 35.78389 -23.32266 1.000 17.07310 150 ASP B C 1
ATOM 5291 O O . ASP B 1 130 ? 26.06524 35.45013 -24.00452 1.000 17.63369 150 ASP B O 1
ATOM 5300 N N . LYS B 1 131 ? 25.07157 35.66139 -21.99401 1.000 19.00491 151 LYS B N 1
ATOM 5301 C CA . LYS B 1 131 ? 26.24309 35.15354 -21.29645 1.000 19.49444 151 LYS B CA 1
ATOM 5302 C C . LYS B 1 131 ? 26.48407 33.67817 -21.62191 1.000 21.42889 151 LYS B C 1
ATOM 5303 O O . LYS B 1 131 ? 27.63723 33.21298 -21.59499 1.000 21.34466 151 LYS B O 1
ATOM 5322 N N . LEU B 1 132 ? 25.42112 32.94067 -21.96550 1.000 17.88372 152 LEU B N 1
ATOM 5323 C CA . LEU B 1 132 ? 25.53852 31.54918 -22.39365 1.000 17.16258 152 LEU B CA 1
ATOM 5324 C C . LEU B 1 132 ? 26.04191 31.42845 -23.82430 1.000 17.78108 152 LEU B C 1
ATOM 5325 O O . LEU B 1 132 ? 26.30583 30.30673 -24.28047 1.000 19.16546 152 LEU B O 1
ATOM 5341 N N . GLY B 1 133 ? 26.19018 32.54628 -24.52244 1.000 16.60199 153 GLY B N 1
ATOM 5342 C CA . GLY B 1 133 ? 26.62150 32.52955 -25.91620 1.000 18.21008 153 GLY B CA 1
ATOM 5343 C C . GLY B 1 133 ? 25.54962 32.10461 -26.88899 1.000 18.26798 153 GLY B C 1
ATOM 5344 O O . GLY B 1 133 ? 25.85090 31.65344 -27.99560 1.000 18.27324 153 GLY B O 1
ATOM 5348 N N . LEU B 1 134 ? 24.28605 32.30346 -26.53207 1.000 15.88875 154 LEU B N 1
ATOM 5349 C CA . LEU B 1 134 ? 23.16097 31.77594 -27.28547 1.000 17.56790 154 LEU B CA 1
ATOM 5350 C C . LEU B 1 134 ? 22.30897 32.85485 -27.95155 1.000 19.27073 154 LEU B C 1
ATOM 5351 O O . LEU B 1 134 ? 21.18682 32.56170 -28.37519 1.000 18.59170 154 LEU B O 1
ATOM 5367 N N . ALA B 1 135 ? 22.80718 34.09249 -28.04541 1.000 15.17024 155 ALA B N 1
ATOM 5368 C CA . ALA B 1 135 ? 21.99145 35.18662 -28.58417 1.000 16.13878 155 ALA B CA 1
ATOM 5369 C C . ALA B 1 135 ? 21.45595 34.85378 -29.96931 1.000 16.84149 155 ALA B C 1
ATOM 5370 O O . ALA B 1 135 ? 20.25855 34.99909 -30.22475 1.000 15.70715 155 ALA B O 1
ATOM 5377 N N . ALA B 1 136 ? 22.33357 34.40048 -30.88284 1.000 18.58907 156 ALA B N 1
ATOM 5378 C CA . ALA B 1 136 ? 21.91634 34.11778 -32.25475 1.000 19.87344 156 ALA B CA 1
ATOM 5379 C C . ALA B 1 136 ? 21.08260 32.84145 -32.33016 1.000 19.78395 156 ALA B C 1
ATOM 5380 O O . ALA B 1 136 ? 20.26417 32.68804 -33.24182 1.000 20.79460 156 ALA B O 1
ATOM 5387 N N . THR B 1 137 ? 21.29778 31.90728 -31.40582 1.000 19.58656 157 THR B N 1
ATOM 5388 C CA . THR B 1 137 ? 20.55009 30.65904 -31.42316 1.000 19.03912 157 THR B CA 1
ATOM 5389 C C . THR B 1 137 ? 19.11923 30.87025 -30.94943 1.000 19.07860 157 THR B C 1
ATOM 5390 O O . THR B 1 137 ? 18.17113 30.40709 -31.58960 1.000 18.48906 157 THR B O 1
ATOM 5401 N N . LEU B 1 138 ? 18.94512 31.67978 -29.90916 1.000 16.02824 158 LEU B N 1
ATOM 5402 C CA . LEU B 1 138 ? 17.63924 31.85167 -29.28092 1.000 14.90442 158 LEU B CA 1
ATOM 5403 C C . LEU B 1 138 ? 16.91438 33.11297 -29.71348 1.000 15.74926 158 LEU B C 1
ATOM 5404 O O . LEU B 1 138 ? 15.67575 33.13636 -29.72049 1.000 15.57818 158 LEU B O 1
ATOM 5420 N N . GLY B 1 139 ? 17.65424 34.14390 -30.09447 1.000 15.21498 159 GLY B N 1
ATOM 5421 C CA . GLY B 1 139 ? 17.06863 35.40510 -30.49850 1.000 15.90454 159 GLY B CA 1
ATOM 5422 C C . GLY B 1 139 ? 15.94605 35.27190 -31.51577 1.000 15.77031 159 GLY B C 1
ATOM 5423 O O . GLY B 1 139 ? 14.86170 35.85388 -31.36102 1.000 15.94928 159 GLY B O 1
ATOM 5427 N N . PRO B 1 140 ? 16.19140 34.54795 -32.61112 1.000 17.67844 160 PRO B N 1
ATOM 5428 C CA . PRO B 1 140 ? 15.13773 34.40617 -33.62926 1.000 20.38665 160 PRO B CA 1
ATOM 5429 C C . PRO B 1 140 ? 13.87295 33.73583 -33.12524 1.000 19.57077 160 PRO B C 1
ATOM 5430 O O . PRO B 1 140 ? 12.82849 33.86787 -33.77386 1.000 18.76541 160 PRO B O 1
ATOM 5441 N N . LYS B 1 141 ? 13.93074 33.04269 -31.99117 1.000 17.47841 161 LYS B N 1
ATOM 5442 C CA . LYS B 1 141 ? 12.79271 32.30761 -31.44502 1.000 15.86243 161 LYS B CA 1
ATOM 5443 C C . LYS B 1 141 ? 12.01462 33.08881 -30.39924 1.000 17.25733 161 LYS B C 1
ATOM 5444 O O . LYS B 1 141 ? 10.95096 32.62675 -29.96419 1.000 15.46238 161 LYS B O 1
ATOM 5463 N N . LEU B 1 142 ? 12.48705 34.26737 -30.01063 1.000 17.67317 162 LEU B N 1
ATOM 5464 C CA . LEU B 1 142 ? 11.90757 34.95592 -28.86798 1.000 17.42841 162 LEU B CA 1
ATOM 5465 C C . LEU B 1 142 ? 10.52780 35.51136 -29.18521 1.000 19.41812 162 LEU B C 1
ATOM 5466 O O . LEU B 1 142 ? 10.29452 36.05798 -30.26813 1.000 19.21283 162 LEU B O 1
ATOM 5482 N N . VAL B 1 143 ? 9.62633 35.36966 -28.21197 1.000 18.65224 163 VAL B N 1
ATOM 5483 C CA . VAL B 1 143 ? 8.34444 36.05907 -28.15612 1.000 19.02860 163 VAL B CA 1
ATOM 5484 C C . VAL B 1 143 ? 8.31139 36.84117 -26.83951 1.000 18.85226 163 VAL B C 1
ATOM 5485 O O . VAL B 1 143 ? 8.44656 36.24272 -25.76804 1.000 18.88911 163 VAL B O 1
ATOM 5498 N N . GLU B 1 144 ? 8.09664 38.15463 -26.91072 1.000 19.54445 164 GLU B N 1
ATOM 5499 C CA . GLU B 1 144 ? 8.18394 39.03210 -25.74494 1.000 20.17874 164 GLU B CA 1
ATOM 5500 C C . GLU B 1 144 ? 6.81119 39.46932 -25.24921 1.000 21.95526 164 GLU B C 1
ATOM 5501 O O . GLU B 1 144 ? 6.00768 40.01556 -26.01550 1.000 24.84772 164 GLU B O 1
ATOM 5513 N N . GLY B 1 145 ? 6.56456 39.26514 -23.95915 1.000 18.32851 165 GLY B N 1
ATOM 5514 C CA . GLY B 1 145 ? 5.43466 39.86429 -23.28938 1.000 19.00754 165 GLY B CA 1
ATOM 5515 C C . GLY B 1 145 ? 5.94164 41.05240 -22.49655 1.000 20.36823 165 GLY B C 1
ATOM 5516 O O . GLY B 1 145 ? 7.11366 41.11740 -22.13302 1.000 18.95754 165 GLY B O 1
ATOM 5520 N N . GLN B 1 146 ? 5.05253 42.00710 -22.21328 1.000 24.23185 166 GLN B N 1
ATOM 5521 C CA . GLN B 1 146 ? 5.54217 43.24166 -21.60627 1.000 24.34239 166 GLN B CA 1
ATOM 5522 C C . GLN B 1 146 ? 5.89349 43.04109 -20.14138 1.000 22.41585 166 GLN B C 1
ATOM 5523 O O . GLN B 1 146 ? 6.77276 43.73619 -19.63940 1.000 24.40556 166 GLN B O 1
ATOM 5537 N N . ASN B 1 147 ? 5.28300 42.06131 -19.46065 1.000 19.64972 167 ASN B N 1
ATOM 5538 C CA . ASN B 1 147 ? 5.61273 41.78097 -18.07073 1.000 17.95478 167 ASN B CA 1
ATOM 5539 C C . ASN B 1 147 ? 5.67243 40.26728 -17.89148 1.000 17.68633 167 ASN B C 1
ATOM 5540 O O . ASN B 1 147 ? 5.30227 39.49746 -18.78107 1.000 17.52315 167 ASN B O 1
ATOM 5551 N N . ILE B 1 148 ? 6.11393 39.84121 -16.70727 1.000 19.03386 168 ILE B N 1
ATOM 5552 C CA . ILE B 1 148 ? 6.42707 38.42706 -16.53091 1.000 16.98362 168 ILE B CA 1
ATOM 5553 C C . ILE B 1 148 ? 5.17895 37.56500 -16.47149 1.000 16.43092 168 ILE B C 1
ATOM 5554 O O . ILE B 1 148 ? 5.22693 36.40151 -16.86518 1.000 14.67018 168 ILE B O 1
ATOM 5570 N N . SER B 1 149 ? 4.03142 38.11472 -16.07622 1.000 17.07047 169 SER B N 1
ATOM 5571 C CA . SER B 1 149 ? 2.80877 37.31728 -16.12329 1.000 17.65475 169 SER B CA 1
ATOM 5572 C C . SER B 1 149 ? 2.44581 36.94049 -17.56134 1.000 14.42015 169 SER B C 1
ATOM 5573 O O . SER B 1 149 ? 1.94367 35.83911 -17.82132 1.000 15.72031 169 SER B O 1
ATOM 5581 N N . GLN B 1 150 ? 2.60490 37.88016 -18.49219 1.000 15.50449 170 GLN B N 1
ATOM 5582 C CA . GLN B 1 150 ? 2.33082 37.62017 -19.90137 1.000 17.13363 170 GLN B CA 1
ATOM 5583 C C . GLN B 1 150 ? 3.31686 36.61313 -20.49051 1.000 16.33354 170 GLN B C 1
ATOM 5584 O O . GLN B 1 150 ? 2.91947 35.68653 -21.20715 1.000 14.70439 170 GLN B O 1
ATOM 5598 N N . ALA B 1 151 ? 4.60196 36.76944 -20.18484 1.000 15.89664 171 ALA B N 1
ATOM 5599 C CA . ALA B 1 151 ? 5.59443 35.81580 -20.66684 1.000 15.07812 171 ALA B CA 1
ATOM 5600 C C . ALA B 1 151 ? 5.28517 34.41611 -20.16817 1.000 13.73059 171 ALA B C 1
ATOM 5601 O O . ALA B 1 151 ? 5.44076 33.43675 -20.90692 1.000 13.35950 171 ALA B O 1
ATOM 5608 N N . TYR B 1 152 ? 4.86505 34.30576 -18.91034 1.000 13.64900 172 TYR B N 1
ATOM 5609 C CA . TYR B 1 152 ? 4.47372 33.01257 -18.36429 1.000 14.08064 172 TYR B CA 1
ATOM 5610 C C . TYR B 1 152 ? 3.26692 32.44805 -19.11237 1.000 13.67796 172 TYR B C 1
ATOM 5611 O O . TYR B 1 152 ? 3.23964 31.26154 -19.45608 1.000 13.10947 172 TYR B O 1
ATOM 5629 N N A GLN B 1 153 ? 2.23011 33.28750 -19.32327 0.590 14.63597 173 GLN B N 1
ATOM 5630 N N B GLN B 1 153 ? 2.25343 33.26889 -19.37209 0.410 14.43857 173 GLN B N 1
ATOM 5631 C CA A GLN B 1 153 ? 1.05260 32.90810 -20.11910 0.590 14.21223 173 GLN B CA 1
ATOM 5632 C CA B GLN B 1 153 ? 1.08710 32.71359 -20.04763 0.410 14.17012 173 GLN B CA 1
ATOM 5633 C C A GLN B 1 153 ? 1.45929 32.22225 -21.41586 0.590 14.38594 173 GLN B C 1
ATOM 5634 C C B GLN B 1 153 ? 1.42936 32.21074 -21.45057 0.410 14.22013 173 GLN B C 1
ATOM 5635 O O A GLN B 1 153 ? 0.92552 31.16389 -21.77102 0.590 14.23329 173 GLN B O 1
ATOM 5636 O O B GLN B 1 153 ? 0.81760 31.24102 -21.91456 0.410 14.30961 173 GLN B O 1
ATOM 5663 N N . PHE B 1 154 ? 2.40023 32.83020 -22.13774 1.000 14.98338 174 PHE B N 1
ATOM 5664 C CA . PHE B 1 154 ? 2.74822 32.35469 -23.47428 1.000 15.13866 174 PHE B CA 1
ATOM 5665 C C . PHE B 1 154 ? 3.33605 30.94390 -23.43641 1.000 14.80441 174 PHE B C 1
ATOM 5666 O O . PHE B 1 154 ? 3.06462 30.13826 -24.33838 1.000 14.54911 174 PHE B O 1
ATOM 5683 N N . VAL B 1 155 ? 4.14721 30.62266 -22.42043 1.000 13.38318 175 VAL B N 1
ATOM 5684 C CA . VAL B 1 155 ? 4.68705 29.26033 -22.34841 1.000 14.54122 175 VAL B CA 1
ATOM 5685 C C . VAL B 1 155 ? 3.72702 28.29649 -21.66302 1.000 14.47805 175 VAL B C 1
ATOM 5686 O O . VAL B 1 155 ? 3.55863 27.15881 -22.12255 1.000 14.51227 175 VAL B O 1
ATOM 5699 N N . SER B 1 156 ? 2.95536 28.77104 -20.68391 1.000 14.49911 176 SER B N 1
ATOM 5700 C CA . SER B 1 156 ? 2.01735 27.87611 -20.02569 1.000 15.14129 176 SER B CA 1
ATOM 5701 C C . SER B 1 156 ? 0.96497 27.39250 -21.01471 1.000 16.43092 176 SER B C 1
ATOM 5702 O O . SER B 1 156 ? 0.51559 26.23509 -20.93359 1.000 16.13878 176 SER B O 1
ATOM 5710 N N . SER B 1 157 ? 0.58018 28.25310 -21.96035 1.000 16.15720 177 SER B N 1
ATOM 5711 C CA . SER B 1 157 ? -0.49165 27.93818 -22.89361 1.000 19.59445 177 SER B CA 1
ATOM 5712 C C . SER B 1 157 ? -0.00576 27.14064 -24.09525 1.000 23.34490 177 SER B C 1
ATOM 5713 O O . SER B 1 157 ? -0.82588 26.76122 -24.94115 1.000 23.93708 177 SER B O 1
ATOM 5721 N N . GLY B 1 158 ? 1.29955 26.93138 -24.23329 1.000 23.50282 178 GLY B N 1
ATOM 5722 C CA . GLY B 1 158 ? 1.80187 26.20571 -25.37251 1.000 25.55570 178 GLY B CA 1
ATOM 5723 C C . GLY B 1 158 ? 2.13609 27.05989 -26.57524 1.000 27.80597 178 GLY B C 1
ATOM 5724 O O . GLY B 1 158 ? 2.58783 26.50790 -27.59310 1.000 29.37984 178 GLY B O 1
ATOM 5728 N N . ASN B 1 159 ? 1.94449 28.38018 -26.49720 1.000 21.72366 179 ASN B N 1
ATOM 5729 C CA . ASN B 1 159 ? 2.27686 29.23967 -27.62884 1.000 25.23460 179 ASN B CA 1
ATOM 5730 C C . ASN B 1 159 ? 3.77529 29.20272 -27.86647 1.000 24.57663 179 ASN B C 1
ATOM 5731 O O . ASN B 1 159 ? 4.23894 29.14383 -29.01176 1.000 24.94773 179 ASN B O 1
ATOM 5742 N N . ALA B 1 160 ? 4.54251 29.22464 -26.78999 1.000 20.44982 180 ALA B N 1
ATOM 5743 C CA . ALA B 1 160 ? 5.96495 28.91575 -26.79622 1.000 19.43654 180 ALA B CA 1
ATOM 5744 C C . ALA B 1 160 ? 6.20827 27.61195 -26.04025 1.000 17.31260 180 ALA B C 1
ATOM 5745 O O . ALA B 1 160 ? 5.55882 27.34004 -25.03075 1.000 17.53894 180 ALA B O 1
ATOM 5752 N N . GLU B 1 161 ? 7.14994 26.79799 -26.51465 1.000 18.23640 181 GLU B N 1
ATOM 5753 C CA . GLU B 1 161 ? 7.40436 25.53306 -25.83228 1.000 18.37326 181 GLU B CA 1
ATOM 5754 C C . GLU B 1 161 ? 8.20710 25.71577 -24.54876 1.000 18.58118 181 GLU B C 1
ATOM 5755 O O . GLU B 1 161 ? 8.13842 24.85992 -23.66006 1.000 18.62592 181 GLU B O 1
ATOM 5767 N N . LEU B 1 162 ? 8.95142 26.81279 -24.45406 1.000 15.73347 182 LEU B N 1
ATOM 5768 C CA . LEU B 1 162 ? 9.82221 27.15497 -23.34410 1.000 14.72019 182 LEU B CA 1
ATOM 5769 C C . LEU B 1 162 ? 9.64841 28.62385 -23.02046 1.000 15.06233 182 LEU B C 1
ATOM 5770 O O . LEU B 1 162 ? 9.30378 29.42226 -23.88991 1.000 15.44133 182 LEU B O 1
ATOM 5786 N N . GLY B 1 163 ? 9.95221 28.99181 -21.77924 1.000 12.30147 183 GLY B N 1
ATOM 5787 C CA . GLY B 1 163 ? 10.00099 30.39370 -21.41924 1.000 12.95155 183 GLY B CA 1
ATOM 5788 C C . GLY B 1 163 ? 10.89639 30.63341 -20.22735 1.000 12.24357 183 GLY B C 1
ATOM 5789 O O . GLY B 1 163 ? 11.13156 29.73549 -19.41057 1.000 11.20924 183 GLY B O 1
ATOM 5793 N N . PHE B 1 164 ? 11.41579 31.85313 -20.13754 1.000 13.35423 184 PHE B N 1
ATOM 5794 C CA . PHE B 1 164 ? 12.13597 32.28920 -18.95261 1.000 11.52507 184 PHE B CA 1
ATOM 5795 C C . PHE B 1 164 ? 11.12150 32.97419 -18.04279 1.000 12.65941 184 PHE B C 1
ATOM 5796 O O . PHE B 1 164 ? 10.60749 34.04981 -18.36610 1.000 14.33330 184 PHE B O 1
ATOM 5813 N N . VAL B 1 165 ? 10.80679 32.32508 -16.92880 1.000 11.35926 185 VAL B N 1
ATOM 5814 C CA . VAL B 1 165 ? 9.72015 32.74576 -16.05484 1.000 11.67508 185 VAL B CA 1
ATOM 5815 C C . VAL B 1 165 ? 10.29072 33.09349 -14.68258 1.000 14.01747 185 VAL B C 1
ATOM 5816 O O . VAL B 1 165 ? 11.44057 32.79943 -14.36826 1.000 13.42793 185 VAL B O 1
ATOM 5829 N N . ALA B 1 166 ? 9.46749 33.73095 -13.86203 1.000 13.99115 186 ALA B N 1
ATOM 5830 C CA . ALA B 1 166 ? 9.84467 33.95637 -12.47348 1.000 13.81218 186 ALA B CA 1
ATOM 5831 C C . ALA B 1 166 ? 9.66795 32.65104 -11.70236 1.000 14.30171 186 ALA B C 1
ATOM 5832 O O . ALA B 1 166 ? 8.66810 31.95267 -11.86346 1.000 13.82797 186 ALA B O 1
ATOM 5839 N N . LEU B 1 167 ? 10.65454 32.28723 -10.88009 1.000 12.90418 187 LEU B N 1
ATOM 5840 C CA . LEU B 1 167 ? 10.53653 31.00898 -10.18758 1.000 13.12789 187 LEU B CA 1
ATOM 5841 C C . LEU B 1 167 ? 9.26056 30.93818 -9.34796 1.000 13.62269 187 LEU B C 1
ATOM 5842 O O . LEU B 1 167 ? 8.65469 29.86818 -9.23599 1.000 13.77534 187 LEU B O 1
ATOM 5858 N N . SER B 1 168 ? 8.81918 32.06061 -8.77851 1.000 14.19644 188 SER B N 1
ATOM 5859 C CA . SER B 1 168 ? 7.62010 32.05230 -7.94530 1.000 15.73873 188 SER B CA 1
ATOM 5860 C C . SER B 1 168 ? 6.38466 31.64732 -8.72995 1.000 15.05180 188 SER B C 1
ATOM 5861 O O . SER B 1 168 ? 5.34441 31.31868 -8.12806 1.000 16.63621 188 SER B O 1
ATOM 5869 N N . GLN B 1 169 ? 6.44166 31.71434 -10.05116 1.000 13.93851 189 GLN B N 1
ATOM 5870 C CA . GLN B 1 169 ? 5.29567 31.31248 -10.85905 1.000 15.52555 189 GLN B CA 1
ATOM 5871 C C . GLN B 1 169 ? 5.14963 29.80402 -10.96323 1.000 15.64924 189 GLN B C 1
ATOM 5872 O O . GLN B 1 169 ? 4.08946 29.33887 -11.39300 1.000 16.51251 189 GLN B O 1
ATOM 5886 N N . ILE B 1 170 ? 6.19525 29.03059 -10.63802 1.000 14.32277 190 ILE B N 1
ATOM 5887 C CA . ILE B 1 170 ? 6.19751 27.58692 -10.85438 1.000 13.84113 190 ILE B CA 1
ATOM 5888 C C . ILE B 1 170 ? 6.62605 26.79026 -9.62945 1.000 14.29908 190 ILE B C 1
ATOM 5889 O O . ILE B 1 170 ? 6.69764 25.56255 -9.70724 1.000 16.30459 190 ILE B O 1
ATOM 5905 N N . TYR B 1 171 ? 7.02533 27.45340 -8.55492 1.000 16.62305 191 TYR B N 1
ATOM 5906 C CA . TYR B 1 171 ? 7.69165 26.85018 -7.40363 1.000 17.26260 191 TYR B CA 1
ATOM 5907 C C . TYR B 1 171 ? 6.96226 27.22964 -6.12448 1.000 17.47315 191 TYR B C 1
ATOM 5908 O O . TYR B 1 171 ? 6.53329 28.37534 -5.95461 1.000 19.70236 191 TYR B O 1
ATOM 5926 N N . LYS B 1 172 ? 6.79282 26.24693 -5.24282 1.000 19.81817 192 LYS B N 1
ATOM 5927 C CA . LYS B 1 172 ? 6.19879 26.45138 -3.93095 1.000 20.57615 192 LYS B CA 1
ATOM 5928 C C . LYS B 1 172 ? 6.69903 25.36092 -2.99423 1.000 22.69746 192 LYS B C 1
ATOM 5929 O O . LYS B 1 172 ? 7.04785 24.25428 -3.43099 1.000 20.09451 192 LYS B O 1
ATOM 5948 N N . ASP B 1 173 ? 6.73314 25.67757 -1.69980 1.000 28.47710 193 ASP B N 1
ATOM 5949 C CA . ASP B 1 173 ? 7.18178 24.70998 -0.69731 1.000 28.27707 193 ASP B CA 1
ATOM 5950 C C . ASP B 1 173 ? 8.57309 24.22536 -1.05668 1.000 27.18221 193 ASP B C 1
ATOM 5951 O O . ASP B 1 173 ? 8.94769 23.08026 -0.78979 1.000 28.49815 193 ASP B O 1
ATOM 5960 N N . GLY B 1 174 ? 9.34827 25.09129 -1.68470 1.000 28.48763 194 GLY B N 1
ATOM 5961 C CA . GLY B 1 174 ? 10.71582 24.73952 -1.96146 1.000 27.62963 194 GLY B CA 1
ATOM 5962 C C . GLY B 1 174 ? 10.94583 23.85338 -3.16317 1.000 28.95874 194 GLY B C 1
ATOM 5963 O O . GLY B 1 174 ? 12.06080 23.33728 -3.29819 1.000 27.87439 194 GLY B O 1
ATOM 5967 N N . LYS B 1 175 ? 9.96474 23.67216 -4.06440 1.000 22.87116 195 LYS B N 1
ATOM 5968 C CA . LYS B 1 175 ? 10.23140 22.87354 -5.26140 1.000 20.07083 195 LYS B CA 1
ATOM 5969 C C . LYS B 1 175 ? 9.31275 23.27729 -6.41320 1.000 19.04176 195 LYS B C 1
ATOM 5970 O O . LYS B 1 175 ? 8.26284 23.89111 -6.21067 1.000 19.49971 195 LYS B O 1
ATOM 5989 N N . VAL B 1 176 ? 9.74835 22.92833 -7.63465 1.000 17.70475 196 VAL B N 1
ATOM 5990 C CA . VAL B 1 176 ? 8.92426 23.11826 -8.82597 1.000 17.05994 196 VAL B CA 1
ATOM 5991 C C . VAL B 1 176 ? 7.69721 22.24767 -8.70781 1.000 16.12035 196 VAL B C 1
ATOM 5992 O O . VAL B 1 176 ? 7.80440 21.03146 -8.52245 1.000 18.50222 196 VAL B O 1
ATOM 6005 N N . ALA B 1 177 ? 6.52693 22.86614 -8.86426 1.000 19.56024 197 ALA B N 1
ATOM 6006 C CA . ALA B 1 177 ? 5.24989 22.21706 -8.61329 1.000 20.48403 197 ALA B CA 1
ATOM 6007 C C . ALA B 1 177 ? 4.68738 21.52149 -9.84548 1.000 21.68155 197 ALA B C 1
ATOM 6008 O O . ALA B 1 177 ? 3.95153 20.53025 -9.70171 1.000 23.59230 197 ALA B O 1
ATOM 6015 N N . THR B 1 178 ? 4.97029 22.02855 -11.04559 1.000 19.39443 198 THR B N 1
ATOM 6016 C CA . THR B 1 178 ? 4.44672 21.40378 -12.25510 1.000 21.22097 198 THR B CA 1
ATOM 6017 C C . THR B 1 178 ? 5.38449 21.68449 -13.43020 1.000 19.31547 198 THR B C 1
ATOM 6018 O O . THR B 1 178 ? 6.18274 22.62092 -13.40798 1.000 19.16809 198 THR B O 1
ATOM 6029 N N . GLY B 1 179 ? 5.28166 20.84574 -14.46148 1.000 16.80465 199 GLY B N 1
ATOM 6030 C CA . GLY B 1 179 ? 6.16412 21.00127 -15.60428 1.000 17.30207 199 GLY B CA 1
ATOM 6031 C C . GLY B 1 179 ? 7.59671 20.61734 -15.24581 1.000 16.44671 199 GLY B C 1
ATOM 6032 O O . GLY B 1 179 ? 7.85305 19.77853 -14.36911 1.000 17.94426 199 GLY B O 1
ATOM 6036 N N . SER B 1 180 ? 8.54308 21.25097 -15.93215 1.000 17.30471 200 SER B N 1
ATOM 6037 C CA . SER B 1 180 ? 9.95851 20.97679 -15.73096 1.000 17.13890 200 SER B CA 1
ATOM 6038 C C . SER B 1 180 ? 10.73533 22.27487 -15.87902 1.000 15.11234 200 SER B C 1
ATOM 6039 O O . SER B 1 180 ? 10.35176 23.15232 -16.65478 1.000 13.26475 200 SER B O 1
ATOM 6047 N N . ALA B 1 181 ? 11.83189 22.40260 -15.11931 1.000 14.58859 201 ALA B N 1
ATOM 6048 C CA . ALA B 1 181 ? 12.53233 23.67972 -15.12184 1.000 13.42793 201 ALA B CA 1
ATOM 6049 C C . ALA B 1 181 ? 14.03094 23.49968 -14.91670 1.000 15.29920 201 ALA B C 1
ATOM 6050 O O . ALA B 1 181 ? 14.49707 22.51633 -14.33418 1.000 14.48595 201 ALA B O 1
ATOM 6057 N N . TRP B 1 182 ? 14.75964 24.50655 -15.38201 1.000 13.77797 202 TRP B N 1
ATOM 6058 C CA . TRP B 1 182 ? 16.15371 24.74492 -15.03335 1.000 13.07262 202 TRP B CA 1
ATOM 6059 C C . TRP B 1 182 ? 16.19454 26.04807 -14.24899 1.000 13.71743 202 TRP B C 1
ATOM 6060 O O . TRP B 1 182 ? 15.77910 27.08938 -14.75921 1.000 13.81481 202 TRP B O 1
ATOM 6081 N N . ILE B 1 183 ? 16.64149 25.97968 -12.99989 1.000 14.14117 203 ILE B N 1
ATOM 6082 C CA . ILE B 1 183 ? 16.74551 27.18005 -12.17816 1.000 13.87272 203 ILE B CA 1
ATOM 6083 C C . ILE B 1 183 ? 18.05336 27.85729 -12.55723 1.000 15.82821 203 ILE B C 1
ATOM 6084 O O . ILE B 1 183 ? 19.13066 27.25205 -12.46229 1.000 14.63333 203 ILE B O 1
ATOM 6100 N N . VAL B 1 184 ? 17.95807 29.09480 -13.01551 1.000 14.00168 204 VAL B N 1
ATOM 6101 C CA . VAL B 1 184 ? 19.12350 29.76691 -13.61047 1.000 12.73311 204 VAL B CA 1
ATOM 6102 C C . VAL B 1 184 ? 20.09835 30.18145 -12.51246 1.000 15.20182 204 VAL B C 1
ATOM 6103 O O . VAL B 1 184 ? 19.70177 30.85387 -11.54234 1.000 16.18878 204 VAL B O 1
ATOM 6116 N N . PRO B 1 185 ? 21.37995 29.83809 -12.62385 1.000 15.85190 205 PRO B N 1
ATOM 6117 C CA . PRO B 1 185 ? 22.35090 30.29083 -11.61987 1.000 16.99151 205 PRO B CA 1
ATOM 6118 C C . PRO B 1 185 ? 22.49103 31.81042 -11.56713 1.000 16.23089 205 PRO B C 1
ATOM 6119 O O . PRO B 1 185 ? 22.41256 32.50515 -12.58166 1.000 15.90191 205 PRO B O 1
ATOM 6130 N N . THR B 1 186 ? 22.78708 32.31636 -10.36229 1.000 18.91806 206 THR B N 1
ATOM 6131 C CA . THR B 1 186 ? 22.83715 33.76122 -10.15817 1.000 19.82343 206 THR B CA 1
ATOM 6132 C C . THR B 1 186 ? 23.94476 34.39987 -10.97833 1.000 19.62077 206 THR B C 1
ATOM 6133 O O . THR B 1 186 ? 23.81504 35.56070 -11.40305 1.000 21.40257 206 THR B O 1
ATOM 6144 N N . GLU B 1 187 ? 25.00295 33.64489 -11.27700 1.000 22.05791 207 GLU B N 1
ATOM 6145 C CA . GLU B 1 187 ? 26.12500 34.24470 -11.98090 1.000 23.63441 207 GLU B CA 1
ATOM 6146 C C . GLU B 1 187 ? 25.76985 34.67341 -13.39758 1.000 21.39467 207 GLU B C 1
ATOM 6147 O O . GLU B 1 187 ? 26.47667 35.51202 -13.96948 1.000 20.95251 207 GLU B O 1
ATOM 6159 N N . LEU B 1 188 ? 24.66746 34.18014 -13.96155 1.000 17.90741 208 LEU B N 1
ATOM 6160 C CA . LEU B 1 188 ? 24.34946 34.46433 -15.35727 1.000 17.36787 208 LEU B CA 1
ATOM 6161 C C . LEU B 1 188 ? 23.59407 35.77357 -15.55904 1.000 17.69686 208 LEU B C 1
ATOM 6162 O O . LEU B 1 188 ? 23.30372 36.12749 -16.70869 1.000 17.19680 208 LEU B O 1
ATOM 6178 N N . HIS B 1 189 ? 23.26299 36.50282 -14.49787 1.000 16.25458 209 HIS B N 1
ATOM 6179 C CA . HIS B 1 189 ? 22.55125 37.76393 -14.67594 1.000 16.04140 209 HIS B CA 1
ATOM 6180 C C . HIS B 1 189 ? 22.74715 38.64455 -13.45122 1.000 16.08877 209 HIS B C 1
ATOM 6181 O O . HIS B 1 189 ? 23.23995 38.19664 -12.40908 1.000 21.03673 209 HIS B O 1
ATOM 6196 N N . ASP B 1 190 ? 22.38528 39.92489 -13.60328 1.000 16.78359 210 ASP B N 1
ATOM 6197 C CA . ASP B 1 190 ? 22.39292 40.86807 -12.47734 1.000 18.77067 210 ASP B CA 1
ATOM 6198 C C . ASP B 1 190 ? 21.23935 40.56292 -11.51670 1.000 19.49181 210 ASP B C 1
ATOM 6199 O O . ASP B 1 190 ? 20.21622 39.98479 -11.90852 1.000 16.90466 210 ASP B O 1
ATOM 6208 N N . PRO B 1 191 ? 21.35422 40.97176 -10.25727 1.000 19.47602 211 PRO B N 1
ATOM 6209 C CA . PRO B 1 191 ? 20.27636 40.67280 -9.30509 1.000 17.84161 211 PRO B CA 1
ATOM 6210 C C . PRO B 1 191 ? 18.93490 41.25251 -9.72600 1.000 16.82044 211 PRO B C 1
ATOM 6211 O O . PRO B 1 191 ? 18.82783 42.39426 -10.19710 1.000 17.00204 211 PRO B O 1
ATOM 6222 N N . ILE B 1 192 ? 17.90969 40.43166 -9.53103 1.000 15.70188 212 ILE B N 1
ATOM 6223 C CA . ILE B 1 192 ? 16.52695 40.80985 -9.83439 1.000 15.95454 212 ILE B CA 1
ATOM 6224 C C . ILE B 1 192 ? 15.97480 41.43114 -8.55673 1.000 17.09152 212 ILE B C 1
ATOM 6225 O O . ILE B 1 192 ? 15.24470 40.80607 -7.78224 1.000 16.34143 212 ILE B O 1
ATOM 6241 N N . ARG B 1 193 ? 16.35741 42.68639 -8.31461 1.000 20.27875 213 ARG B N 1
ATOM 6242 C CA . ARG B 1 193 ? 15.99522 43.36546 -7.07468 1.000 19.76026 213 ARG B CA 1
ATOM 6243 C C . ARG B 1 193 ? 14.56362 43.86209 -7.14489 1.000 19.49971 213 ARG B C 1
ATOM 6244 O O . ARG B 1 193 ? 14.21020 44.59630 -8.06939 1.000 20.64458 213 ARG B O 1
ATOM 6265 N N . GLN B 1 194 ? 13.74457 43.47214 -6.16179 1.000 16.98625 214 GLN B N 1
ATOM 6266 C CA . GLN B 1 194 ? 12.35620 43.91257 -6.05775 1.000 16.22300 214 GLN B CA 1
ATOM 6267 C C . GLN B 1 194 ? 12.24431 44.74782 -4.79229 1.000 16.78622 214 GLN B C 1
ATOM 6268 O O . GLN B 1 194 ? 12.53153 44.25307 -3.69521 1.000 18.10480 214 GLN B O 1
ATOM 6282 N N . ASP B 1 195 ? 11.88904 46.02907 -4.95028 1.000 17.45209 215 ASP B N 1
ATOM 6283 C CA . ASP B 1 195 ? 11.96502 46.99823 -3.86754 1.000 16.38091 215 ASP B CA 1
ATOM 6284 C C . ASP B 1 195 ? 10.57603 47.39919 -3.39013 1.000 17.06257 215 ASP B C 1
ATOM 6285 O O . ASP B 1 195 ? 9.63038 47.48609 -4.17593 1.000 16.94414 215 ASP B O 1
ATOM 6294 N N . ALA B 1 196 ? 10.48138 47.66797 -2.09024 1.000 17.04678 216 ALA B N 1
ATOM 6295 C CA . ALA B 1 196 ? 9.25069 48.14116 -1.46762 1.000 16.43355 216 ALA B CA 1
ATOM 6296 C C . ALA B 1 196 ? 9.45160 49.55245 -0.94202 1.000 17.40998 216 ALA B C 1
ATOM 6297 O O . ALA B 1 196 ? 10.57021 49.98362 -0.67319 1.000 17.12047 216 ALA B O 1
ATOM 6304 N N . VAL B 1 197 ? 8.34350 50.28118 -0.77833 1.000 17.88372 217 VAL B N 1
ATOM 6305 C CA . VAL B 1 197 ? 8.37997 51.61076 -0.17941 1.000 18.63381 217 VAL B CA 1
ATOM 6306 C C . VAL B 1 197 ? 7.10418 51.83260 0.60611 1.000 18.30219 217 VAL B C 1
ATOM 6307 O O . VAL B 1 197 ? 6.06503 51.22959 0.33085 1.000 17.07573 217 VAL B O 1
ATOM 6320 N N . ILE B 1 198 ? 7.17902 52.73120 1.57781 1.000 16.67832 218 ILE B N 1
ATOM 6321 C CA . ILE B 1 198 ? 5.97839 53.24961 2.21285 1.000 16.78096 218 ILE B CA 1
ATOM 6322 C C . ILE B 1 198 ? 5.55553 54.50395 1.44995 1.000 17.37840 218 ILE B C 1
ATOM 6323 O O . ILE B 1 198 ? 6.35545 55.43439 1.25474 1.000 17.65212 218 ILE B O 1
ATOM 6339 N N . LEU B 1 199 ? 4.29603 54.53779 1.02861 1.000 18.42853 219 LEU B N 1
ATOM 6340 C CA . LEU B 1 199 ? 3.75556 55.65882 0.27129 1.000 19.92344 219 LEU B CA 1
ATOM 6341 C C . LEU B 1 199 ? 3.24460 56.70974 1.23884 1.000 20.56562 219 LEU B C 1
ATOM 6342 O O . LEU B 1 199 ? 3.05681 56.44920 2.42705 1.000 21.52100 219 LEU B O 1
ATOM 6358 N N . ASN B 1 200 ? 3.05794 57.92160 0.71768 1.000 23.98972 220 ASN B N 1
ATOM 6359 C CA . ASN B 1 200 ? 2.61302 59.03723 1.54666 1.000 28.87451 220 ASN B CA 1
ATOM 6360 C C . ASN B 1 200 ? 1.43154 58.65777 2.43482 1.000 27.66384 220 ASN B C 1
ATOM 6361 O O . ASN B 1 200 ? 1.39263 59.03036 3.61253 1.000 26.77426 220 ASN B O 1
ATOM 6372 N N . LYS B 1 201 ? 0.46376 57.89364 1.90036 1.000 26.02417 221 LYS B N 1
ATOM 6373 C CA . LYS B 1 201 ? -0.68084 57.50261 2.72224 1.000 27.12430 221 LYS B CA 1
ATOM 6374 C C . LYS B 1 201 ? -0.29060 56.57966 3.86269 1.000 25.37409 221 LYS B C 1
ATOM 6375 O O . LYS B 1 201 ? -1.07394 56.43394 4.80284 1.000 25.68466 221 LYS B O 1
ATOM 6394 N N . GLY B 1 202 ? 0.85768 55.91123 3.78182 1.000 21.07621 222 GLY B N 1
ATOM 6395 C CA . GLY B 1 202 ? 1.29653 55.06811 4.86740 1.000 22.06317 222 GLY B CA 1
ATOM 6396 C C . GLY B 1 202 ? 2.15563 55.76745 5.90839 1.000 23.98709 222 GLY B C 1
ATOM 6397 O O . GLY B 1 202 ? 2.59975 55.12377 6.86373 1.000 24.06341 222 GLY B O 1
ATOM 6401 N N . LYS B 1 203 ? 2.41758 57.06380 5.73796 1.000 25.25566 223 LYS B N 1
ATOM 6402 C CA . LYS B 1 203 ? 3.22885 57.80335 6.69377 1.000 29.16402 223 LYS B CA 1
ATOM 6403 C C . LYS B 1 203 ? 2.54654 57.77529 8.05648 1.000 29.99307 223 LYS B C 1
ATOM 6404 O O . LYS B 1 203 ? 1.34976 58.05535 8.16692 1.000 29.43511 223 LYS B O 1
ATOM 6423 N N . ASP B 1 204 ? 3.29444 57.41694 9.08990 1.000 34.52256 224 ASP B N 1
ATOM 6424 C CA . ASP B 1 204 ? 2.76269 57.43241 10.45631 1.000 36.95180 224 ASP B CA 1
ATOM 6425 C C . ASP B 1 204 ? 1.54577 56.51342 10.60914 1.000 39.01784 224 ASP B C 1
ATOM 6426 O O . ASP B 1 204 ? 0.66162 56.76393 11.43309 1.000 41.01544 224 ASP B O 1
ATOM 6435 N N . ASN B 1 205 ? 1.47306 55.46572 9.78880 1.000 30.91160 225 ASN B N 1
ATOM 6436 C CA . ASN B 1 205 ? 0.43371 54.44065 9.86875 1.000 29.41405 225 ASN B CA 1
ATOM 6437 C C . ASN B 1 205 ? 1.04396 53.20493 10.52060 1.000 29.50091 225 ASN B C 1
ATOM 6438 O O . ASN B 1 205 ? 1.98399 52.62183 9.97702 1.000 25.36883 225 ASN B O 1
ATOM 6449 N N . ALA B 1 206 ? 0.51561 52.81665 11.68435 1.000 26.85322 226 ALA B N 1
ATOM 6450 C CA . ALA B 1 206 ? 1.11837 51.73107 12.45325 1.000 26.80585 226 ALA B CA 1
ATOM 6451 C C . ALA B 1 206 ? 1.13111 50.41590 11.68134 1.000 25.10827 226 ALA B C 1
ATOM 6452 O O . ALA B 1 206 ? 2.10360 49.64724 11.76657 1.000 24.35029 226 ALA B O 1
ATOM 6459 N N . ALA B 1 207 ? 0.04959 50.11747 10.95091 1.000 22.84748 227 ALA B N 1
ATOM 6460 C CA . ALA B 1 207 ? -0.02125 48.85220 10.23158 1.000 23.10803 227 ALA B CA 1
ATOM 6461 C C . ALA B 1 207 ? 1.00524 48.80667 9.11356 1.000 21.27097 227 ALA B C 1
ATOM 6462 O O . ALA B 1 207 ? 1.61398 47.76115 8.86898 1.000 20.68143 227 ALA B O 1
ATOM 6469 N N . ALA B 1 208 ? 1.20829 49.93437 8.42710 1.000 20.48140 228 ALA B N 1
ATOM 6470 C CA . ALA B 1 208 ? 2.23299 50.00225 7.38655 1.000 19.18388 228 ALA B CA 1
ATOM 6471 C C . ALA B 1 208 ? 3.61634 49.79028 7.97625 1.000 19.90239 228 ALA B C 1
ATOM 6472 O O . ALA B 1 208 ? 4.42299 49.04044 7.43102 1.000 19.15756 228 ALA B O 1
ATOM 6479 N N . LYS B 1 209 ? 3.92229 50.48551 9.07777 1.000 21.48415 229 LYS B N 1
ATOM 6480 C CA . LYS B 1 209 ? 5.21092 50.30803 9.73788 1.000 23.94234 229 LYS B CA 1
ATOM 6481 C C . LYS B 1 209 ? 5.39062 48.86412 10.18800 1.000 22.48427 229 LYS B C 1
ATOM 6482 O O . LYS B 1 209 ? 6.45075 48.26273 9.98378 1.000 23.28700 229 LYS B O 1
ATOM 6501 N N . ALA B 1 210 ? 4.35187 48.28247 10.78843 1.000 21.87104 230 ALA B N 1
ATOM 6502 C CA . ALA B 1 210 ? 4.41022 46.88008 11.20460 1.000 21.68681 230 ALA B CA 1
ATOM 6503 C C . ALA B 1 210 ? 4.68129 45.94760 10.03147 1.000 19.71552 230 ALA B C 1
ATOM 6504 O O . ALA B 1 210 ? 5.40235 44.95508 10.17321 1.000 19.54445 230 ALA B O 1
ATOM 6511 N N . LEU B 1 211 ? 4.04386 46.19689 8.88499 1.000 18.12586 231 LEU B N 1
ATOM 6512 C CA . LEU B 1 211 ? 4.24811 45.31668 7.73946 1.000 18.87068 231 LEU B CA 1
ATOM 6513 C C . LEU B 1 211 ? 5.68920 45.38786 7.25597 1.000 18.64697 231 LEU B C 1
ATOM 6514 O O . LEU B 1 211 ? 6.31176 44.36372 6.95206 1.000 18.16534 231 LEU B O 1
ATOM 6530 N N . VAL B 1 212 ? 6.22835 46.59688 7.13702 1.000 20.79460 232 VAL B N 1
ATOM 6531 C CA . VAL B 1 212 ? 7.59836 46.72138 6.64692 1.000 22.20529 232 VAL B CA 1
ATOM 6532 C C . VAL B 1 212 ? 8.56219 46.00590 7.59437 1.000 22.28951 232 VAL B C 1
ATOM 6533 O O . VAL B 1 212 ? 9.48747 45.31851 7.14948 1.000 21.69997 232 VAL B O 1
ATOM 6546 N N . ASP B 1 213 ? 8.33061 46.10045 8.91088 1.000 22.93170 233 ASP B N 1
ATOM 6547 C CA . ASP B 1 213 ? 9.19927 45.39294 9.85115 1.000 26.69267 233 ASP B CA 1
ATOM 6548 C C . ASP B 1 213 ? 9.00764 43.89027 9.73356 1.000 21.87631 233 ASP B C 1
ATOM 6549 O O . ASP B 1 213 ? 9.97434 43.11890 9.79015 1.000 22.56060 233 ASP B O 1
ATOM 6558 N N . TYR B 1 214 ? 7.75835 43.46278 9.56591 1.000 20.25506 234 TYR B N 1
ATOM 6559 C CA . TYR B 1 214 ? 7.47109 42.04272 9.42280 1.000 21.28676 234 TYR B CA 1
ATOM 6560 C C . TYR B 1 214 ? 8.16800 41.46877 8.20205 1.000 19.28652 234 TYR B C 1
ATOM 6561 O O . TYR B 1 214 ? 8.73094 40.36654 8.25963 1.000 20.08925 234 TYR B O 1
ATOM 6579 N N . LEU B 1 215 ? 8.14588 42.20636 7.08594 1.000 17.40472 235 LEU B N 1
ATOM 6580 C CA . LEU B 1 215 ? 8.76268 41.71461 5.85785 1.000 16.24932 235 LEU B CA 1
ATOM 6581 C C . LEU B 1 215 ? 10.25499 41.46765 6.02378 1.000 21.31308 235 LEU B C 1
ATOM 6582 O O . LEU B 1 215 ? 10.83480 40.67136 5.27594 1.000 19.69710 235 LEU B O 1
ATOM 6598 N N . LYS B 1 216 ? 10.88600 42.15556 6.96992 1.000 21.12622 236 LYS B N 1
ATOM 6599 C CA . LYS B 1 216 ? 12.31904 42.05737 7.21325 1.000 22.97118 236 LYS B CA 1
ATOM 6600 C C . LYS B 1 216 ? 12.67615 41.00490 8.25078 1.000 25.60307 236 LYS B C 1
ATOM 6601 O O . LYS B 1 216 ? 13.86526 40.82487 8.53505 1.000 26.32684 236 LYS B O 1
ATOM 6620 N N . GLY B 1 217 ? 11.68684 40.28738 8.79212 1.000 25.73993 237 GLY B N 1
ATOM 6621 C CA . GLY B 1 217 ? 11.90379 39.33931 9.86233 1.000 24.93983 237 GLY B CA 1
ATOM 6622 C C . GLY B 1 217 ? 12.07119 37.90577 9.35792 1.000 28.09284 237 GLY B C 1
ATOM 6623 O O . GLY B 1 217 ? 11.94681 37.60052 8.17153 1.000 24.89246 237 GLY B O 1
ATOM 6627 N N . ALA B 1 218 ? 12.34965 37.00939 10.31102 1.000 26.49791 238 ALA B N 1
ATOM 6628 C CA . ALA B 1 218 ? 12.76687 35.65519 9.94599 1.000 24.56084 238 ALA B CA 1
ATOM 6629 C C . ALA B 1 218 ? 11.61004 34.83553 9.39764 1.000 23.52124 238 ALA B C 1
ATOM 6630 O O . ALA B 1 218 ? 11.80866 34.03395 8.47960 1.000 23.76074 238 ALA B O 1
ATOM 6637 N N . LYS B 1 219 ? 10.40258 34.99414 9.95316 1.000 25.68203 239 LYS B N 1
ATOM 6638 C CA . LYS B 1 219 ? 9.26256 34.23376 9.44143 1.000 25.71887 239 LYS B CA 1
ATOM 6639 C C . LYS B 1 219 ? 8.98264 34.58337 7.98811 1.000 24.91878 239 LYS B C 1
ATOM 6640 O O . LYS B 1 219 ? 8.80539 33.69472 7.14276 1.000 23.32911 239 LYS B O 1
ATOM 6659 N N . ALA B 1 220 ? 8.91981 35.88045 7.68225 1.000 20.02609 240 ALA B N 1
ATOM 6660 C CA . ALA B 1 220 ? 8.70292 36.29498 6.29553 1.000 19.79448 240 ALA B CA 1
ATOM 6661 C C . ALA B 1 220 ? 9.83519 35.81731 5.39822 1.000 18.70487 240 ALA B C 1
ATOM 6662 O O . ALA B 1 220 ? 9.60444 35.42401 4.24633 1.000 16.74938 240 ALA B O 1
ATOM 6669 N N . ALA B 1 221 ? 11.07366 35.89502 5.88559 1.000 19.19177 241 ALA B N 1
ATOM 6670 C CA . ALA B 1 221 ? 12.20710 35.44571 5.08406 1.000 21.54469 241 ALA B CA 1
ATOM 6671 C C . ALA B 1 221 ? 12.02613 34.00224 4.65041 1.000 21.10779 241 ALA B C 1
ATOM 6672 O O . ALA B 1 221 ? 12.28540 33.65945 3.49225 1.000 19.39969 241 ALA B O 1
ATOM 6679 N N . ALA B 1 222 ? 11.56625 33.14503 5.56812 1.000 21.71839 242 ALA B N 1
ATOM 6680 C CA . ALA B 1 222 ? 11.39979 31.72686 5.24983 1.000 21.27097 242 ALA B CA 1
ATOM 6681 C C . ALA B 1 222 ? 10.28709 31.52943 4.23619 1.000 18.92595 242 ALA B C 1
ATOM 6682 O O . ALA B 1 222 ? 10.41068 30.73213 3.29525 1.000 19.60761 242 ALA B O 1
ATOM 6689 N N . LEU B 1 223 ? 9.19112 32.25942 4.40421 1.000 19.57866 243 LEU B N 1
ATOM 6690 C CA . LEU B 1 223 ? 8.11113 32.19478 3.42914 1.000 19.42338 243 LEU B CA 1
ATOM 6691 C C . LEU B 1 223 ? 8.57711 32.66893 2.06334 1.000 18.98649 243 LEU B C 1
ATOM 6692 O O . LEU B 1 223 ? 8.24539 32.06156 1.04294 1.000 19.36548 243 LEU B O 1
ATOM 6708 N N . ILE B 1 224 ? 9.32921 33.76964 2.02702 1.000 17.54684 244 ILE B N 1
ATOM 6709 C CA . ILE B 1 224 ? 9.79705 34.32068 0.76126 1.000 16.63884 244 ILE B CA 1
ATOM 6710 C C . ILE B 1 224 ? 10.69255 33.31326 0.05071 1.000 16.74411 244 ILE B C 1
ATOM 6711 O O . ILE B 1 224 ? 10.53064 33.04402 -1.14558 1.000 14.94653 244 ILE B O 1
ATOM 6727 N N . LYS B 1 225 ? 11.61715 32.70008 0.78658 1.000 18.66276 245 LYS B N 1
ATOM 6728 C CA . LYS B 1 225 ? 12.46816 31.70139 0.16349 1.000 18.05480 245 LYS B CA 1
ATOM 6729 C C . LYS B 1 225 ? 11.67366 30.48292 -0.28602 1.000 17.97058 245 LYS B C 1
ATOM 6730 O O . LYS B 1 225 ? 12.08785 29.79530 -1.22716 1.000 18.68908 245 LYS B O 1
ATOM 6749 N N . SER B 1 226 ? 10.57487 30.15730 0.39682 1.000 17.43630 246 SER B N 1
ATOM 6750 C CA . SER B 1 226 ? 9.82564 28.96233 0.02088 1.000 18.75225 246 SER B CA 1
ATOM 6751 C C . SER B 1 226 ? 9.17482 29.12492 -1.34836 1.000 15.68609 246 SER B C 1
ATOM 6752 O O . SER B 1 226 ? 8.77391 28.12011 -1.94562 1.000 16.92571 246 SER B O 1
ATOM 6760 N N . TYR B 1 227 ? 9.04276 30.35967 -1.84451 1.000 17.56526 247 TYR B N 1
ATOM 6761 C CA . TYR B 1 227 ? 8.51888 30.60576 -3.18562 1.000 16.89939 247 TYR B CA 1
ATOM 6762 C C . TYR B 1 227 ? 9.62863 30.87501 -4.19184 1.000 17.36261 247 TYR B C 1
ATOM 6763 O O . TYR B 1 227 ? 9.35166 31.33400 -5.30812 1.000 17.47841 247 TYR B O 1
ATOM 6781 N N . GLY B 1 228 ? 10.88587 30.62070 -3.80794 1.000 15.70715 248 GLY B N 1
ATOM 6782 C CA . GLY B 1 228 ? 12.00940 30.58358 -4.72785 1.000 16.51251 248 GLY B CA 1
ATOM 6783 C C . GLY B 1 228 ? 12.86385 31.82839 -4.79954 1.000 17.51789 248 GLY B C 1
ATOM 6784 O O . GLY B 1 228 ? 13.87276 31.82011 -5.51850 1.000 18.51801 248 GLY B O 1
ATOM 6788 N N . TYR B 1 229 ? 12.58057 32.83809 -3.99036 1.000 16.62831 249 TYR B N 1
ATOM 6789 C CA . TYR B 1 229 ? 13.39206 34.03757 -3.94362 1.000 15.92033 249 TYR B CA 1
ATOM 6790 C C . TYR B 1 229 ? 14.58380 33.83175 -3.02578 1.000 15.88612 249 TYR B C 1
ATOM 6791 O O . TYR B 1 229 ? 14.66719 32.86723 -2.26873 1.000 18.04953 249 TYR B O 1
ATOM 6809 N N . GLU B 1 230 ? 15.51437 34.76185 -3.12032 1.000 15.24393 250 GLU B N 1
ATOM 6810 C CA . GLU B 1 230 ? 16.52679 34.97404 -2.10282 1.000 16.18878 250 GLU B CA 1
ATOM 6811 C C . GLU B 1 230 ? 16.29957 36.32337 -1.42959 1.000 18.31799 250 GLU B C 1
ATOM 6812 O O . GLU B 1 230 ? 15.43774 37.11729 -1.84716 1.000 17.17048 250 GLU B O 1
ATOM 6824 N N . LEU B 1 231 ? 17.03804 36.50969 -0.33064 1.000 31.81697 251 LEU B N 1
ATOM 6825 C CA . LEU B 1 231 ? 16.91225 37.61215 0.63708 1.000 32.87236 251 LEU B CA 1
ATOM 6826 C C . LEU B 1 231 ? 15.50812 37.70929 1.21784 1.000 38.53620 251 LEU B C 1
ATOM 6827 O O . LEU B 1 231 ? 15.15236 36.92435 2.10583 1.000 40.47591 251 LEU B O 1
#

B-factor: mean 29.42, std 14.16, range [11.21, 104.83]

Sequence (457 aa):
ADEVQVAVAANFTAPIQAIAKEFEKDTGHRLVAAYGATGQFYTQIKNGAPFQVFLSADDSTPAKLEQEGEVVPGSRFTYAIGTLALWSPKAGYVDAEGEVLKSSGSFRHLSIANPKTAPYGLAATQAMDKLGLAATLGPKLVEGQNISQAYQFVSSGNAELGFVALSQIYKDGKVATGSAWIVPTELHDPIRQDAVILNKGKDNAAAKALVDYLKGAKAAALIKSYGYELDEVQVAVAANFTAPIQAIAKEFEKDTGHRLVAAYGATGQFYTQIKNGAPFQVFLSADDSTPAKLEQEGEVVPGSRFTYAIGTLALWSPKAGYVDAEGEVLKSGSFRHLSIANPKTAPYGLAATQAMDKLGLAATLGPKLVEGQNISQAYQQFVSSGNAELGFVALSQIYKDGKVATGSAWIVPTELHDPIRQDAVILNKGKDNAAAKALVDYLKGAKAAALIKSYGYEL

Secondary structure (DSSP, 8-state):
---EEEEEEGGGHHHHHHHHHHHHHHH-PPEEEEEE-HHHHHHHHHH----SEEE-SSSHHHHHHHHTTSB-TT--EEEEEE-EEEEESSTTTS-TT-HHHHHT-SS-EEEE-TTT-HHHHHHHHHHHHTT-HHHHGGGEEEESSHHHHHHHHHHSS-SEEEEEHHHHEETTEE-SSEEEEPPGGGS--EEEEEEEBGGGTT-HHHHHHHHHTTSHHHHHHHHHTTEE-/-EEEEEEEGGGHHHHHHHHHHHHHHH-PEEEEEEE-HHHHHHHHHH----SEEE-SSSHHHHHHHHTT-B-TT--EEEEEE-EEEEESSTTTS-TT-THHHH---S-EEEE-TTT-HHHHHHHHHHHHTT-HHHHGGGEEEESSHHHHHHHHHTTSSSEEEEEGGGTEETTEE-SSEEEEPPGGGS--EEEEEEEBGGGTT-HHHHHHHHHHTSHHHHHHHHHTT-B-

Organism: Pseudomonas aeruginosa (strain ATCC 15692 / DSM 22644 / CIP 104116 / JCM 14847 / LMG 12228 / 1C / PRS 101 / PAO1) (NCBI:txid208964)

Solvent-accessible surface area: 18857 Å² total; per-residue (Å²): 104,101,62,0,54,0,0,0,2,56,39,0,37,49,4,0,81,19,0,17,143,64,0,71,177,74,49,42,27,127,20,44,31,37,89,13,56,20,42,118,10,31,73,66,8,90,133,51,14,70,12,28,0,0,0,0,20,15,53,67,12,0,32,102,0,33,158,69,45,60,0,21,104,76,18,108,33,54,5,0,42,3,4,0,0,0,6,0,56,94,68,34,58,1,9,1,12,0,66,20,0,91,79,17,74,14,142,46,0,1,1,0,42,36,190,102,8,43,7,0,79,2,0,27,43,0,3,88,117,60,61,16,43,95,96,2,29,116,60,54,40,94,15,132,62,23,71,77,1,59,92,63,4,63,91,27,82,4,30,0,0,1,0,0,0,24,45,7,21,145,108,1,48,11,32,79,4,0,6,9,35,0,19,69,86,8,24,84,61,4,106,0,6,0,0,19,4,64,124,0,120,113,33,72,2,0,90,36,0,6,82,39,3,121,29,89,106,1,25,54,45,0,34,19,60,2,2,6,80,140,75,0,42,0,0,0,1,38,10,0,34,34,0,0,81,22,0,20,136,45,0,87,160,74,58,57,34,129,12,44,28,38,93,19,35,18,47,128,9,25,71,80,12,109,118,54,14,82,17,24,0,0,0,0,18,14,67,62,9,0,42,97,0,56,163,79,52,42,7,30,107,78,15,99,34,41,7,0,28,5,6,0,0,0,3,0,52,115,66,4,35,2,2,6,18,5,81,7,2,149,95,17,103,5,182,71,0,0,0,0,20,37,191,97,10,30,4,0,79,2,0,27,47,0,6,86,131,56,64,11,56,91,60,0,32,113,41,52,43,81,4,114,44,13,48,71,0,56,109,41,0,48,82,54,95,0,54,0,0,0,0,0,1,15,44,5,4,111,85,1,46,16,32,75,5,0,12,16,31,0,20,80,90,15,24,86,86,2,104,0,10,0,0,16,5,72,118,1,127,118,31,59,0,0,105,24,0,10,96,32,7,125,30,88,102,1,31,64,42,1,70,17,39,1,2,7,116